Protein AF-0000000086054519 (afdb_homodimer)

Structure (mmCIF, N/CA/C/O backbone):
data_AF-0000000086054519-model_v1
#
loop_
_entity.id
_entity.type
_entity.pdbx_description
1 polymer Cyclin
#
loop_
_atom_site.group_PDB
_atom_site.id
_atom_site.type_symbol
_atom_site.label_atom_id
_atom_site.label_alt_id
_atom_site.label_comp_id
_atom_site.label_asym_id
_atom_site.label_entity_id
_atom_site.label_seq_id
_atom_site.pdbx_PDB_ins_code
_atom_site.Cartn_x
_atom_site.Cartn_y
_atom_site.Cartn_z
_atom_site.occupancy
_atom_site.B_iso_or_equiv
_atom_site.auth_seq_id
_atom_site.auth_comp_id
_atom_site.auth_asym_id
_atom_site.auth_atom_id
_atom_site.pdbx_PDB_model_num
ATOM 1 N N . MET A 1 1 ? 4.359 -5.742 19.188 1 19.27 1 MET A N 1
ATOM 2 C CA . MET A 1 1 ? 5.18 -6.031 18.016 1 19.27 1 MET A CA 1
ATOM 3 C C . MET A 1 1 ? 4.324 -6.125 16.766 1 19.27 1 MET A C 1
ATOM 5 O O . MET A 1 1 ? 3.504 -7.035 16.625 1 19.27 1 MET A O 1
ATOM 9 N N . VAL A 1 2 ? 3.951 -5.016 16.281 1 28.72 2 VAL A N 1
ATOM 10 C CA . VAL A 1 2 ? 2.949 -4.824 15.242 1 28.72 2 VAL A CA 1
ATOM 11 C C . VAL A 1 2 ? 3.396 -5.523 13.961 1 28.72 2 VAL A C 1
ATOM 13 O O . VAL A 1 2 ? 4.367 -5.109 13.328 1 28.72 2 VAL A O 1
ATOM 16 N N . GLN A 1 3 ? 3.42 -6.84 13.75 1 32.69 3 GLN A N 1
ATOM 17 C CA . GLN A 1 3 ? 3.963 -7.602 12.625 1 32.69 3 GLN A CA 1
ATOM 18 C C . GLN A 1 3 ? 3.047 -7.516 11.406 1 32.69 3 GLN A C 1
ATOM 20 O O . GLN A 1 3 ? 1.863 -7.848 11.492 1 32.69 3 GLN A O 1
ATOM 25 N N . THR A 1 4 ? 3.062 -6.453 10.758 1 42.06 4 THR A N 1
ATOM 26 C CA . THR A 1 4 ? 2.33 -6.445 9.492 1 42.06 4 THR A CA 1
ATOM 27 C C . THR A 1 4 ? 2.609 -7.715 8.695 1 42.06 4 THR A C 1
ATOM 29 O O . THR A 1 4 ? 3.617 -8.391 8.922 1 42.06 4 THR A O 1
ATOM 32 N N . LEU A 1 5 ? 1.479 -8.172 8.023 1 40.41 5 LEU A N 1
ATOM 33 C CA . LEU A 1 5 ? 1.659 -9.367 7.207 1 40.41 5 LEU A CA 1
ATOM 34 C C . LEU A 1 5 ? 3.041 -9.383 6.559 1 40.41 5 LEU A C 1
ATOM 36 O O . LEU A 1 5 ? 3.641 -10.445 6.391 1 40.41 5 LEU A O 1
ATOM 40 N N . ALA A 1 6 ? 3.564 -8.18 6.203 1 45.5 6 ALA A N 1
ATOM 41 C CA . ALA A 1 6 ? 4.836 -8.133 5.484 1 45.5 6 ALA A CA 1
ATOM 42 C C . ALA A 1 6 ? 6.012 -8.164 6.453 1 45.5 6 ALA A C 1
ATOM 44 O O . ALA A 1 6 ? 7.133 -8.508 6.066 1 45.5 6 ALA A O 1
ATOM 45 N N . GLU A 1 7 ? 6.043 -7.605 7.672 1 41.56 7 GLU A N 1
ATOM 46 C CA . GLU A 1 7 ? 7.207 -7.379 8.523 1 41.56 7 GLU A CA 1
ATOM 47 C C . GLU A 1 7 ? 7.637 -8.672 9.219 1 41.56 7 GLU A C 1
ATOM 49 O O . GLU A 1 7 ? 8.57 -8.664 10.023 1 41.56 7 GLU A O 1
ATOM 54 N N . VAL A 1 8 ? 6.91 -9.625 9.195 1 39.62 8 VAL A N 1
ATOM 55 C CA . VAL A 1 8 ? 7.508 -10.695 9.992 1 39.62 8 VAL A CA 1
ATOM 56 C C . VAL A 1 8 ? 8.781 -11.188 9.32 1 39.62 8 VAL A C 1
ATOM 58 O O . VAL A 1 8 ? 8.75 -12.164 8.555 1 39.62 8 VAL A O 1
ATOM 61 N N . GLU A 1 9 ? 9.586 -10.328 8.828 1 41.78 9 GLU A N 1
ATOM 62 C CA . GLU A 1 9 ? 10.734 -10.844 8.094 1 41.78 9 GLU A CA 1
ATOM 63 C C . GLU A 1 9 ? 11.773 -11.438 9.039 1 41.78 9 GLU A C 1
ATOM 65 O O . GLU A 1 9 ? 12.75 -10.766 9.398 1 41.78 9 GLU A O 1
ATOM 70 N N . GLN A 1 10 ? 11.633 -12.055 10.062 1 40.38 10 GLN A N 1
ATOM 71 C CA . GLN A 1 10 ? 12.906 -12.703 10.352 1 40.38 10 GLN A CA 1
ATOM 72 C C . GLN A 1 10 ? 13.281 -13.703 9.266 1 40.38 10 GLN A C 1
ATOM 74 O O . GLN A 1 10 ? 12.422 -14.438 8.773 1 40.38 10 GLN A O 1
ATOM 79 N N . LYS A 1 11 ? 14.391 -13.641 8.461 1 50.47 11 LYS A N 1
ATOM 80 C CA . LYS A 1 11 ? 14.938 -14.438 7.363 1 50.47 11 LYS A CA 1
ATOM 81 C C . LYS A 1 11 ? 14.617 -15.914 7.547 1 50.47 11 LYS A C 1
ATOM 83 O O . LYS A 1 11 ? 14.406 -16.641 6.566 1 50.47 11 LYS A O 1
ATOM 88 N N . LYS A 1 12 ? 14.586 -16.375 8.719 1 58.62 12 LYS A N 1
ATOM 89 C CA . LYS A 1 12 ? 14.5 -17.828 8.883 1 58.62 12 LYS A CA 1
ATOM 90 C C . LYS A 1 12 ? 13.047 -18.297 8.875 1 58.62 12 LYS A C 1
ATOM 92 O O . LYS A 1 12 ? 12.766 -19.453 8.555 1 58.62 12 LYS A O 1
ATOM 97 N N . ASN A 1 13 ? 12.109 -17.328 8.875 1 80.88 13 ASN A N 1
ATOM 98 C CA . ASN A 1 13 ? 10.727 -17.781 8.977 1 80.88 13 ASN A CA 1
ATOM 99 C C . ASN A 1 13 ? 9.914 -17.375 7.758 1 80.88 13 ASN A C 1
ATOM 101 O O . ASN A 1 13 ? 10.133 -16.297 7.188 1 80.88 13 ASN A O 1
ATOM 105 N N . ILE A 1 14 ? 9.211 -18.328 7.094 1 86.88 14 ILE A N 1
ATOM 106 C CA . ILE A 1 14 ? 8.328 -18.109 5.953 1 86.88 14 ILE A CA 1
ATOM 107 C C . ILE A 1 14 ? 7.23 -17.125 6.332 1 86.88 14 ILE A C 1
ATOM 109 O O . ILE A 1 14 ? 6.512 -17.328 7.312 1 86.88 14 ILE A O 1
ATOM 113 N N . PRO A 1 15 ? 7.18 -16.125 5.562 1 89.12 15 PRO A N 1
ATOM 114 C CA . PRO A 1 15 ? 6.156 -15.125 5.863 1 89.12 15 PRO A CA 1
ATOM 115 C C . PRO A 1 15 ? 4.738 -15.672 5.742 1 89.12 15 PRO A C 1
ATOM 117 O O . PRO A 1 15 ? 4.477 -16.531 4.895 1 89.12 15 PRO A O 1
ATOM 120 N N . LEU A 1 16 ? 3.91 -15.109 6.484 1 88.25 16 LEU A N 1
ATOM 121 C CA . LEU A 1 16 ? 2.514 -15.531 6.551 1 88.25 16 LEU A CA 1
ATOM 122 C C . LEU A 1 16 ? 1.853 -15.438 5.184 1 88.25 16 LEU A C 1
ATOM 124 O O . LEU A 1 16 ? 1.023 -16.281 4.832 1 88.25 16 LEU A O 1
ATOM 128 N N . VAL A 1 17 ? 2.15 -14.422 4.43 1 92.56 17 VAL A N 1
ATOM 129 C CA . VAL A 1 17 ? 1.516 -14.203 3.135 1 92.56 17 VAL A CA 1
ATOM 130 C C . VAL A 1 17 ? 1.786 -15.391 2.217 1 92.56 17 VAL A C 1
ATOM 132 O O . VAL A 1 17 ? 0.926 -15.773 1.421 1 92.56 17 VAL A O 1
ATOM 135 N N . ILE A 1 18 ? 2.939 -15.93 2.26 1 93.62 18 ILE A N 1
ATOM 136 C CA . ILE A 1 18 ? 3.301 -17.062 1.426 1 93.62 18 ILE A CA 1
ATOM 137 C C . ILE A 1 18 ? 2.436 -18.266 1.791 1 93.62 18 ILE A C 1
ATOM 139 O O . ILE A 1 18 ? 1.933 -18.969 0.91 1 93.62 18 ILE A O 1
ATOM 143 N N . ASN A 1 19 ? 2.26 -18.453 3.051 1 90.81 19 ASN A N 1
ATOM 144 C CA . ASN A 1 19 ? 1.412 -19.547 3.525 1 90.81 19 ASN A CA 1
ATOM 145 C C . ASN A 1 19 ? -0.031 -19.375 3.059 1 90.81 19 ASN A C 1
ATOM 147 O O . ASN A 1 19 ? -0.654 -20.328 2.598 1 90.81 19 ASN A O 1
ATOM 151 N N . ILE A 1 20 ? -0.526 -18.25 3.188 1 93.5 20 ILE A N 1
ATOM 152 C CA . ILE A 1 20 ? -1.915 -17.969 2.836 1 93.5 20 ILE A CA 1
ATOM 153 C C . ILE A 1 20 ? -2.105 -18.125 1.329 1 93.5 20 ILE A C 1
ATOM 155 O O . ILE A 1 20 ? -3.041 -18.797 0.88 1 93.5 20 ILE A O 1
ATOM 159 N N . LEU A 1 21 ? -1.205 -17.5 0.587 1 95.38 21 LEU A N 1
ATOM 160 C CA . LEU A 1 21 ? -1.302 -17.547 -0.868 1 95.38 21 LEU A CA 1
ATOM 161 C C . LEU A 1 21 ? -1.199 -18.984 -1.374 1 95.38 21 LEU A C 1
ATOM 163 O O . LEU A 1 21 ? -1.926 -19.375 -2.289 1 95.38 21 LEU A O 1
ATOM 167 N N . SER A 1 22 ? -0.241 -19.719 -0.831 1 94.75 22 SER A N 1
ATOM 168 C CA . SER A 1 22 ? -0.065 -21.109 -1.269 1 94.75 22 SER A CA 1
ATOM 169 C C . SER A 1 22 ? -1.332 -2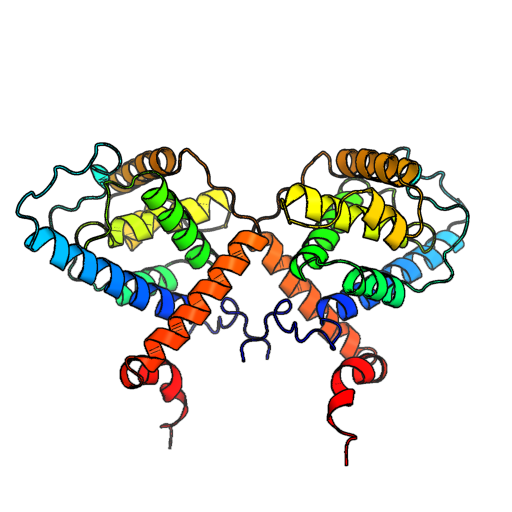1.922 -1.045 1 94.75 22 SER A C 1
ATOM 171 O O . SER A 1 22 ? -1.75 -22.688 -1.921 1 94.75 22 SER A O 1
ATOM 173 N N . ALA A 1 23 ? -1.927 -21.781 0.08 1 92.88 23 ALA A N 1
ATOM 174 C CA . ALA A 1 23 ? -3.143 -22.516 0.411 1 92.88 23 ALA A CA 1
ATOM 175 C C . ALA A 1 23 ? -4.301 -22.094 -0.489 1 92.88 23 ALA A C 1
ATOM 177 O O . ALA A 1 23 ? -5.051 -22.938 -0.986 1 92.88 23 ALA A O 1
ATOM 178 N N . LEU A 1 24 ? -4.469 -20.844 -0.651 1 94.44 24 LEU A N 1
ATOM 179 C CA . LEU A 1 24 ? -5.559 -20.297 -1.451 1 94.44 24 LEU A CA 1
ATOM 180 C C . LEU A 1 24 ? -5.445 -20.75 -2.904 1 94.44 24 LEU A C 1
ATOM 182 O O . LEU A 1 24 ? -6.434 -21.172 -3.508 1 94.44 24 LEU A O 1
ATOM 186 N N . LEU A 1 25 ? -4.258 -20.625 -3.443 1 95.81 25 LEU A N 1
ATOM 187 C CA . LEU A 1 25 ? -4.043 -20.984 -4.84 1 95.81 25 LEU A CA 1
ATOM 188 C C . LEU A 1 25 ? -4.188 -22.484 -5.043 1 95.81 25 LEU A C 1
ATOM 190 O O . LEU A 1 25 ? -4.703 -22.938 -6.074 1 95.81 25 LEU A O 1
ATOM 194 N N . LYS A 1 26 ? -3.695 -23.266 -4.078 1 94 26 LYS A N 1
ATOM 195 C CA . LYS A 1 26 ? -3.883 -24.719 -4.152 1 94 26 LYS A CA 1
ATOM 196 C C . LYS A 1 26 ? -5.363 -25.078 -4.191 1 94 26 LYS A C 1
ATOM 198 O O . LYS A 1 26 ? -5.781 -25.906 -5.004 1 94 26 LYS A O 1
ATOM 203 N N . ARG A 1 27 ? -6.117 -24.469 -3.381 1 91.94 27 ARG A N 1
ATOM 204 C CA . ARG A 1 27 ? -7.555 -24.719 -3.334 1 91.94 27 ARG A CA 1
ATOM 205 C C . ARG A 1 27 ? -8.219 -24.344 -4.656 1 91.94 27 ARG A C 1
ATOM 207 O O . ARG A 1 27 ? -9.023 -25.109 -5.191 1 91.94 27 ARG A O 1
ATOM 214 N N . THR A 1 28 ? -7.914 -23.172 -5.133 1 92.81 28 THR A N 1
ATOM 215 C CA . THR A 1 28 ? -8.492 -22.688 -6.375 1 92.81 28 THR A CA 1
ATOM 216 C C . THR A 1 28 ? -8.125 -23.594 -7.543 1 92.81 28 THR A C 1
ATOM 218 O O . THR A 1 28 ? -8.969 -23.922 -8.383 1 92.81 28 THR A O 1
ATOM 221 N N . THR A 1 29 ? -6.887 -23.984 -7.637 1 93.5 29 THR A N 1
ATOM 222 C CA . THR A 1 29 ? -6.41 -24.844 -8.711 1 93.5 29 THR A CA 1
ATOM 223 C C . THR A 1 29 ? -7.094 -26.219 -8.641 1 93.5 29 THR A C 1
ATOM 225 O O . THR A 1 29 ? -7.477 -26.766 -9.664 1 93.5 29 THR A O 1
ATOM 228 N N . ASN A 1 30 ? -7.238 -26.734 -7.438 1 92 30 ASN A N 1
ATOM 229 C CA . ASN A 1 30 ? -7.922 -28.016 -7.242 1 92 30 ASN A CA 1
ATOM 230 C C . ASN A 1 30 ? -9.375 -27.938 -7.699 1 92 30 ASN A C 1
ATOM 232 O O . ASN A 1 30 ? -9.867 -28.859 -8.359 1 92 30 ASN A O 1
ATOM 236 N N . GLN A 1 31 ? -9.984 -26.906 -7.352 1 90.56 31 GLN A N 1
ATOM 237 C CA . GLN A 1 31 ? -11.383 -26.719 -7.723 1 90.56 31 GLN A CA 1
ATOM 238 C C . GLN A 1 31 ? -11.539 -26.609 -9.234 1 90.56 31 GLN A C 1
ATOM 240 O O . GLN A 1 31 ? -12.484 -27.156 -9.812 1 90.56 31 GLN A O 1
ATOM 245 N N . ASN A 1 32 ? -10.641 -25.938 -9.836 1 90.38 32 ASN A N 1
ATOM 246 C CA . ASN A 1 32 ? -10.703 -25.75 -11.281 1 90.38 32 ASN A CA 1
ATOM 247 C C . ASN A 1 32 ? -10.391 -27.031 -12.031 1 90.38 32 ASN A C 1
ATOM 249 O O . ASN A 1 32 ? -10.938 -27.281 -13.109 1 90.38 32 ASN A O 1
ATOM 253 N N . ASP A 1 33 ? -9.516 -27.812 -11.555 1 84.69 33 ASP A N 1
ATOM 254 C CA . ASP A 1 33 ? -9.164 -29.094 -12.18 1 84.69 33 ASP A CA 1
ATOM 255 C C . ASP A 1 33 ? -10.328 -30.078 -12.109 1 84.69 33 ASP A C 1
ATOM 257 O O . ASP A 1 33 ? -10.562 -30.828 -13.055 1 84.69 33 ASP A O 1
ATOM 261 N N . GLU A 1 34 ? -10.969 -30.062 -11.086 1 81.38 34 GLU A N 1
ATOM 262 C CA . GLU A 1 34 ? -12.125 -30.938 -10.922 1 81.38 34 GLU A CA 1
ATOM 263 C C . GLU A 1 34 ? -13.242 -30.547 -11.891 1 81.38 34 GLU A C 1
ATOM 265 O O . GLU A 1 34 ? -13.922 -31.422 -12.445 1 81.38 34 GLU A O 1
ATOM 270 N N . HIS A 1 35 ? -13.391 -29.328 -12.125 1 74.25 35 HIS A N 1
ATOM 271 C CA . HIS A 1 35 ? -14.422 -28.844 -13.031 1 74.25 35 HIS A CA 1
ATOM 272 C C . HIS A 1 35 ? -14.086 -29.172 -14.477 1 74.25 35 HIS A C 1
ATOM 274 O O . HIS A 1 35 ? -14.977 -29.422 -15.289 1 74.25 35 HIS A O 1
ATOM 280 N N . THR A 1 36 ? -12.852 -29 -14.844 1 66.88 36 THR A N 1
ATOM 281 C CA . THR A 1 36 ? -12.414 -29.281 -16.203 1 66.88 36 THR A CA 1
ATOM 282 C C . THR A 1 36 ? -12.57 -30.766 -16.531 1 66.88 36 THR A C 1
ATOM 284 O O . THR A 1 36 ? -12.961 -31.125 -17.641 1 66.88 36 THR A O 1
ATOM 287 N N . VAL A 1 37 ? -12.148 -31.578 -15.609 1 62.12 37 VAL A N 1
ATOM 288 C CA . VAL A 1 37 ? -12.312 -33 -15.836 1 62.12 37 VAL A CA 1
ATOM 289 C C . VAL A 1 37 ? -13.789 -33.312 -16.094 1 62.12 37 VAL A C 1
ATOM 291 O O . VAL A 1 37 ? -14.117 -34.188 -16.922 1 62.12 37 VAL A O 1
ATOM 294 N N . SER A 1 38 ? -14.492 -32.625 -15.375 1 58.25 38 SER A N 1
ATOM 295 C CA . SER A 1 38 ? -15.922 -32.875 -15.523 1 58.25 38 SER A CA 1
ATOM 296 C C . SER A 1 38 ? -16.453 -32.312 -16.844 1 58.25 38 SER A C 1
ATOM 298 O O . SER A 1 38 ? -17.422 -32.844 -17.391 1 58.25 38 SER A O 1
ATOM 300 N N . GLN A 1 39 ? -15.781 -31.219 -17.141 1 58.62 39 GLN A N 1
ATOM 301 C CA . GLN A 1 39 ? -16.234 -30.641 -18.406 1 58.62 39 GLN A CA 1
ATOM 302 C C . GLN A 1 39 ? -15.359 -31.109 -19.578 1 58.62 39 GLN A C 1
ATOM 304 O O . GLN A 1 39 ? -14.141 -31.172 -19.438 1 58.62 39 GLN A O 1
ATOM 309 N N . GLN A 1 40 ? -15.594 -32.281 -20.203 1 48.94 40 GLN A N 1
ATOM 310 C CA . GLN A 1 40 ? -14.93 -32.938 -21.312 1 48.94 40 GLN A CA 1
ATOM 311 C C . GLN A 1 40 ? -14.062 -31.984 -22.109 1 48.94 40 GLN A C 1
ATOM 313 O O . GLN A 1 40 ? -13.32 -32.406 -23 1 48.94 40 GLN A O 1
ATOM 318 N N . TYR A 1 41 ? -14.25 -30.719 -22.281 1 46.03 41 TYR A N 1
ATOM 319 C CA . TYR A 1 41 ? -13.719 -29.953 -23.391 1 46.03 41 TYR A CA 1
ATOM 320 C C . TYR A 1 41 ? -12.453 -29.203 -22.984 1 46.03 41 TYR A C 1
ATOM 322 O O . TYR A 1 41 ? -12.492 -28.312 -22.125 1 46.03 41 TYR A O 1
ATOM 330 N N . ARG A 1 42 ? -11.297 -29.969 -22.906 1 49.81 42 ARG A N 1
ATOM 331 C CA . ARG A 1 42 ? -10.008 -29.297 -22.859 1 49.81 42 ARG A CA 1
ATOM 332 C C . ARG A 1 42 ? -10.016 -28.031 -23.719 1 49.81 42 ARG A C 1
ATOM 334 O O . ARG A 1 42 ? -9.992 -28.125 -24.953 1 49.81 42 ARG A O 1
ATOM 341 N N . ARG A 1 43 ? -10.641 -27 -23.344 1 49.41 43 ARG A N 1
ATOM 342 C CA . ARG A 1 43 ? -10.727 -25.781 -24.156 1 49.41 43 ARG A CA 1
ATOM 343 C C . ARG A 1 43 ? -9.336 -25.25 -24.469 1 49.41 43 ARG A C 1
ATOM 345 O O . ARG A 1 43 ? -8.414 -25.359 -23.672 1 49.41 43 ARG A O 1
ATOM 352 N N . HIS A 1 44 ? -8.977 -25.312 -25.688 1 53.5 44 HIS A N 1
ATOM 353 C CA . HIS A 1 44 ? -7.805 -24.609 -26.203 1 53.5 44 HIS A CA 1
ATOM 354 C C . HIS A 1 44 ? -7.594 -23.281 -25.484 1 53.5 44 HIS A C 1
ATOM 356 O O . HIS A 1 44 ? -8.539 -22.516 -25.312 1 53.5 44 HIS A O 1
ATOM 362 N N . PRO A 1 45 ? -6.43 -23.234 -24.688 1 56.62 45 PRO A N 1
ATOM 363 C CA . PRO A 1 45 ? -6.215 -21.969 -23.984 1 56.62 45 PRO A CA 1
ATOM 364 C C . PRO A 1 45 ? -6.43 -20.75 -24.875 1 56.62 45 PRO A C 1
ATOM 366 O O . PRO A 1 45 ? -6.125 -20.797 -26.062 1 56.62 45 PRO A O 1
ATOM 369 N N . PRO A 1 46 ? -7.191 -19.812 -24.406 1 60.44 46 PRO A N 1
ATOM 370 C CA . PRO A 1 46 ? -7.293 -18.562 -25.156 1 60.44 46 PRO A CA 1
ATOM 371 C C . PRO A 1 46 ? -5.93 -17.969 -25.516 1 60.44 46 PRO A C 1
ATOM 373 O O . PRO A 1 46 ? -4.938 -18.266 -24.844 1 60.44 46 PRO A O 1
ATOM 376 N N . SER A 1 47 ? -5.773 -17.391 -26.625 1 62.72 47 SER A N 1
ATOM 377 C CA . SER A 1 47 ? -4.566 -16.797 -27.188 1 62.72 47 SER A CA 1
ATOM 378 C C . SER A 1 47 ? -3.771 -16.031 -26.125 1 62.72 47 SER A C 1
ATOM 380 O O . SER A 1 47 ? -2.541 -16.109 -26.094 1 62.72 47 SER A O 1
ATOM 382 N N . ALA A 1 48 ? -4.453 -15.5 -25.094 1 64.38 48 ALA A N 1
ATOM 383 C CA . ALA A 1 48 ? -3.779 -14.625 -24.141 1 64.38 48 ALA A CA 1
ATOM 384 C C . ALA A 1 48 ? -2.982 -15.445 -23.125 1 64.38 48 ALA A C 1
ATOM 386 O O . ALA A 1 48 ? -2.082 -14.914 -22.469 1 64.38 48 ALA A O 1
ATOM 387 N N . ALA A 1 49 ? -3.172 -16.703 -23.141 1 69.06 49 ALA A N 1
ATOM 388 C CA . ALA A 1 49 ? -2.486 -17.469 -22.109 1 69.06 49 ALA A CA 1
ATOM 389 C C . ALA A 1 49 ? -1.823 -18.719 -22.688 1 69.06 49 ALA A C 1
ATOM 391 O O . ALA A 1 49 ? -1.551 -19.672 -21.969 1 69.06 49 ALA A O 1
ATOM 392 N N . LYS A 1 50 ? -1.585 -18.641 -23.922 1 73.81 50 LYS A N 1
ATOM 393 C CA . LYS A 1 50 ? -0.996 -19.812 -24.562 1 73.81 50 LYS A CA 1
ATOM 394 C C . LYS A 1 50 ? 0.375 -20.125 -23.969 1 73.81 50 LYS A C 1
ATOM 396 O O . LYS A 1 50 ? 0.703 -21.297 -23.734 1 73.81 50 LYS A O 1
ATOM 401 N N . ALA A 1 51 ? 1.017 -19.031 -23.609 1 81 51 ALA A N 1
ATOM 402 C CA . ALA A 1 51 ? 2.383 -19.219 -23.125 1 81 51 ALA A CA 1
ATOM 403 C C . ALA A 1 51 ? 2.389 -19.781 -21.719 1 81 51 ALA A C 1
ATOM 405 O O . ALA A 1 51 ? 3.398 -20.328 -21.266 1 81 51 ALA A O 1
ATOM 406 N N . PHE A 1 52 ? 1.29 -19.719 -21.016 1 88.75 52 PHE A N 1
ATOM 407 C CA . PHE A 1 52 ? 1.29 -20.094 -19.609 1 88.75 52 PHE A CA 1
ATOM 408 C C . PHE A 1 52 ? 0.993 -21.578 -19.438 1 88.75 52 PHE A C 1
ATOM 410 O O . PHE A 1 52 ? 1.26 -22.156 -18.375 1 88.75 52 PHE A O 1
ATOM 417 N N . SER A 1 53 ? 0.485 -22.141 -20.516 1 82.44 53 SER A N 1
ATOM 418 C CA . SER A 1 53 ? 0.154 -23.547 -20.391 1 82.44 53 SER A CA 1
ATOM 419 C C . SER A 1 53 ? 1.39 -24.422 -20.578 1 82.44 53 SER A C 1
ATOM 421 O O . SER A 1 53 ? 1.992 -24.438 -21.656 1 82.44 53 SER A O 1
ATOM 423 N N . GLY A 1 54 ? 1.827 -25 -19.469 1 76.19 54 GLY A N 1
ATOM 424 C CA . GLY A 1 54 ? 2.928 -25.953 -19.562 1 76.19 54 GLY A CA 1
ATOM 425 C C . GLY A 1 54 ? 2.51 -27.297 -20.125 1 76.19 54 GLY A C 1
ATOM 426 O O . GLY A 1 54 ? 1.321 -27.625 -20.156 1 76.19 54 GLY A O 1
ATOM 427 N N . LEU A 1 55 ? 3.52 -27.969 -20.656 1 71.25 55 LEU A N 1
ATOM 428 C CA . LEU A 1 55 ? 3.283 -29.297 -21.234 1 71.25 55 LEU A CA 1
ATOM 429 C C . LEU A 1 55 ? 3.146 -30.344 -20.141 1 71.25 55 LEU A C 1
ATOM 431 O O . LEU A 1 55 ? 2.422 -31.328 -20.312 1 71.25 55 LEU A O 1
ATOM 435 N N . VAL A 1 56 ? 3.85 -30.078 -19.016 1 79.69 56 VAL A N 1
ATOM 436 C CA . VAL A 1 56 ? 3.846 -31.016 -17.906 1 79.69 56 VAL A CA 1
ATOM 437 C C . VAL A 1 56 ? 3.592 -30.281 -16.594 1 79.69 56 VAL A C 1
ATOM 439 O O . VAL A 1 56 ? 3.973 -29.109 -16.453 1 79.69 56 VAL A O 1
ATOM 442 N N . ILE A 1 57 ? 2.91 -30.938 -15.727 1 82.25 57 ILE A N 1
ATOM 443 C CA . ILE A 1 57 ? 2.721 -30.422 -14.383 1 82.25 57 ILE A CA 1
ATOM 444 C C . ILE A 1 57 ? 4.039 -30.484 -13.617 1 82.25 57 ILE A C 1
ATOM 446 O O . ILE A 1 57 ? 4.648 -31.547 -13.5 1 82.25 57 ILE A O 1
ATOM 450 N N . PRO A 1 58 ? 4.41 -29.344 -13.07 1 87.88 58 PRO A N 1
ATOM 451 C CA . PRO A 1 58 ? 5.633 -29.391 -12.266 1 87.88 58 PRO A CA 1
ATOM 452 C C . PRO A 1 58 ? 5.508 -30.297 -11.047 1 87.88 58 PRO A C 1
ATOM 454 O O . PRO A 1 58 ? 4.43 -30.391 -10.453 1 87.88 58 PRO A O 1
ATOM 457 N N . THR A 1 59 ? 6.586 -30.875 -10.672 1 88.81 59 THR A N 1
ATOM 458 C CA . THR A 1 59 ? 6.609 -31.781 -9.523 1 88.81 59 THR A CA 1
ATOM 459 C C . THR A 1 59 ? 6.613 -30.984 -8.219 1 88.81 59 THR A C 1
ATOM 461 O O . THR A 1 59 ? 6.184 -31.469 -7.18 1 88.81 59 THR A O 1
ATOM 464 N N . ILE A 1 60 ? 7.031 -29.797 -8.32 1 93.88 60 ILE A N 1
ATOM 465 C CA . ILE A 1 60 ? 7.105 -28.953 -7.129 1 93.88 60 ILE A CA 1
ATOM 466 C C . ILE A 1 60 ? 5.719 -28.422 -6.789 1 93.88 60 ILE A C 1
ATOM 468 O O . ILE A 1 60 ? 4.977 -27.984 -7.676 1 93.88 60 ILE A O 1
ATOM 472 N N . SER A 1 61 ? 5.336 -28.453 -5.52 1 94.38 61 SER A N 1
ATOM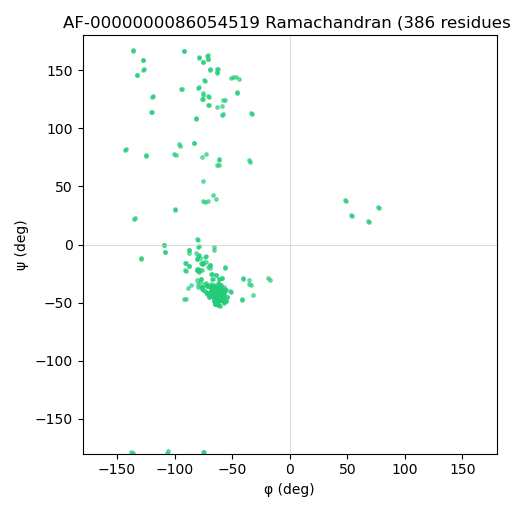 473 C CA . SER A 1 61 ? 4.047 -27.922 -5.09 1 94.38 61 SER A CA 1
ATOM 474 C C . SER A 1 61 ? 4.02 -26.406 -5.141 1 94.38 61 SER A C 1
ATOM 476 O O . SER A 1 61 ? 5.07 -25.766 -5.184 1 94.38 61 SER A O 1
ATOM 478 N N . ILE A 1 62 ? 2.859 -25.875 -5.121 1 96.38 62 ILE A N 1
ATOM 479 C CA . ILE A 1 62 ? 2.684 -24.438 -5.137 1 96.38 62 ILE A CA 1
ATOM 480 C C . ILE A 1 62 ? 3.363 -23.812 -3.918 1 96.38 62 ILE A C 1
ATOM 482 O O . ILE A 1 62 ? 4.066 -22.812 -4.035 1 96.38 62 ILE A O 1
ATOM 486 N N . ARG A 1 63 ? 3.217 -24.406 -2.785 1 94.12 63 ARG A N 1
ATOM 487 C CA . ARG A 1 63 ? 3.818 -23.938 -1.546 1 94.12 63 ARG A CA 1
ATOM 488 C C . ARG A 1 63 ? 5.34 -23.906 -1.649 1 94.12 63 ARG A C 1
ATOM 490 O O . ARG A 1 63 ? 5.969 -22.875 -1.38 1 94.12 63 ARG A O 1
ATOM 497 N N . ARG A 1 64 ? 5.855 -24.969 -2.029 1 95.25 64 ARG A N 1
ATOM 498 C CA . ARG A 1 64 ? 7.309 -25.078 -2.129 1 95.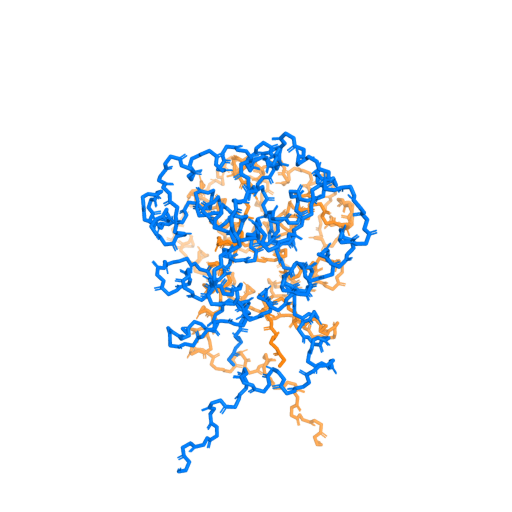25 64 ARG A CA 1
ATOM 499 C C . ARG A 1 64 ? 7.859 -24.125 -3.182 1 95.25 64 ARG A C 1
ATOM 501 O O . ARG A 1 64 ? 8.961 -23.594 -3.035 1 95.25 64 ARG A O 1
ATOM 508 N N . TYR A 1 65 ? 7.098 -23.984 -4.211 1 96.44 65 TYR A N 1
ATOM 509 C CA . TYR A 1 65 ? 7.5 -23.078 -5.277 1 96.44 65 TYR A CA 1
ATOM 510 C C . TYR A 1 65 ? 7.586 -21.641 -4.77 1 96.44 65 TYR A C 1
ATOM 512 O O . TYR A 1 65 ? 8.57 -20.953 -5.027 1 96.44 65 TYR A O 1
ATOM 520 N N . LEU A 1 66 ? 6.633 -21.203 -4.043 1 96.88 66 LEU A N 1
ATOM 521 C CA . LEU A 1 66 ? 6.617 -19.859 -3.486 1 96.88 66 LEU A CA 1
ATOM 522 C C . LEU A 1 66 ? 7.73 -19.672 -2.457 1 96.88 66 LEU A C 1
ATOM 524 O O . LEU A 1 66 ? 8.383 -18.641 -2.416 1 96.88 66 LEU A O 1
ATOM 528 N N . GLU A 1 67 ? 7.922 -20.688 -1.663 1 94.44 67 GLU A N 1
ATOM 529 C CA . GLU A 1 67 ? 9.023 -20.656 -0.702 1 94.44 67 GLU A CA 1
ATOM 530 C C . GLU A 1 67 ? 10.367 -20.562 -1.408 1 94.44 67 GLU A C 1
ATOM 532 O O . GLU A 1 67 ? 11.25 -19.812 -0.973 1 94.44 67 GLU A O 1
ATOM 537 N N . HIS A 1 68 ? 10.438 -21.359 -2.441 1 95.44 68 HIS A N 1
ATOM 538 C CA . HIS A 1 68 ? 11.656 -21.359 -3.246 1 95.44 68 HIS A CA 1
ATOM 539 C C . HIS A 1 68 ? 11.938 -19.969 -3.807 1 95.44 68 HIS A C 1
ATOM 541 O O . HIS A 1 68 ? 13.07 -19.484 -3.746 1 95.44 68 HIS A O 1
ATOM 547 N N . ILE A 1 69 ? 10.961 -19.312 -4.324 1 95.12 69 ILE A N 1
ATOM 548 C CA . ILE A 1 69 ? 11.117 -17.969 -4.855 1 95.12 69 ILE A CA 1
ATOM 549 C C . ILE A 1 69 ? 11.516 -17.016 -3.729 1 95.12 69 ILE A C 1
ATOM 551 O O . ILE A 1 69 ? 12.453 -16.219 -3.875 1 95.12 69 ILE A O 1
ATOM 555 N N . TYR A 1 70 ? 10.891 -17.094 -2.627 1 93.88 70 TYR A N 1
ATOM 556 C CA . TYR A 1 70 ? 11.133 -16.203 -1.492 1 93.88 70 TYR A CA 1
ATOM 557 C C . TYR A 1 70 ? 12.57 -16.328 -1.006 1 93.88 70 TYR A C 1
ATOM 559 O O . TYR A 1 70 ? 13.227 -15.312 -0.72 1 93.88 70 TYR A O 1
ATOM 567 N N . PHE A 1 71 ? 13.094 -17.516 -0.98 1 93.25 71 PHE A N 1
ATOM 568 C CA . PHE A 1 71 ? 14.422 -17.766 -0.425 1 93.25 71 PHE A CA 1
ATOM 569 C C . PHE A 1 71 ? 15.508 -17.375 -1.428 1 93.25 71 PHE A C 1
ATOM 571 O O . PHE A 1 71 ? 16.625 -17.062 -1.041 1 93.25 71 PHE A O 1
ATOM 578 N N . ASN A 1 72 ? 15.156 -17.359 -2.625 1 93.69 72 ASN A N 1
ATOM 579 C CA . ASN A 1 72 ? 16.188 -17.188 -3.633 1 93.69 72 ASN A CA 1
ATOM 580 C C . ASN A 1 72 ? 16.094 -15.812 -4.301 1 93.69 72 ASN A C 1
ATOM 582 O O . ASN A 1 72 ? 16.875 -15.508 -5.203 1 93.69 72 ASN A O 1
ATOM 586 N N . THR A 1 73 ? 15.141 -15.109 -3.855 1 91.19 73 THR A N 1
ATOM 587 C CA . THR A 1 73 ? 15.031 -13.734 -4.336 1 91.19 73 THR A CA 1
ATOM 588 C C . THR A 1 73 ? 14.945 -12.758 -3.168 1 91.19 73 THR A C 1
ATOM 590 O O . THR A 1 73 ? 14.719 -13.164 -2.025 1 91.19 73 THR A O 1
ATOM 593 N N . ASP A 1 74 ? 15.25 -11.516 -3.348 1 86.56 74 ASP A N 1
ATOM 594 C CA . ASP A 1 74 ? 15.227 -10.492 -2.309 1 86.56 74 ASP A CA 1
ATOM 595 C C . ASP A 1 74 ? 13.953 -9.656 -2.395 1 86.56 74 ASP A C 1
ATOM 597 O O . ASP A 1 74 ? 13.953 -8.469 -2.043 1 86.56 74 ASP A O 1
ATOM 601 N N . CYS A 1 75 ? 12.906 -10.359 -2.883 1 87.81 75 CYS A N 1
ATOM 602 C CA . CYS A 1 75 ? 11.648 -9.633 -3.027 1 87.81 75 CYS A CA 1
ATOM 603 C C . CYS A 1 75 ? 11 -9.398 -1.67 1 87.81 75 CYS A C 1
ATOM 605 O O . CYS A 1 75 ? 11.047 -10.266 -0.796 1 87.81 75 CYS A O 1
ATOM 607 N N . SER A 1 76 ? 10.422 -8.25 -1.483 1 87.5 76 SER A N 1
ATOM 608 C CA . SER A 1 76 ? 9.664 -7.949 -0.272 1 87.5 76 SER A CA 1
ATOM 609 C C . SER A 1 76 ? 8.352 -8.727 -0.233 1 87.5 76 SER A C 1
ATOM 611 O O . SER A 1 76 ? 7.883 -9.211 -1.265 1 87.5 76 SER A O 1
ATOM 613 N N . THR A 1 77 ? 7.816 -8.867 0.898 1 90.25 77 THR A N 1
ATOM 614 C CA . THR A 1 77 ? 6.547 -9.57 1.054 1 90.25 77 THR A CA 1
ATOM 615 C C . THR A 1 77 ? 5.438 -8.867 0.276 1 90.25 77 THR A C 1
ATOM 617 O O . THR A 1 77 ? 4.5 -9.516 -0.195 1 90.25 77 THR A O 1
ATOM 620 N N . CYS A 1 78 ? 5.578 -7.508 0.14 1 92.62 78 CYS A N 1
ATOM 621 C CA . CYS A 1 78 ? 4.59 -6.734 -0.602 1 92.62 78 CYS A CA 1
ATOM 622 C C . CYS A 1 78 ? 4.473 -7.23 -2.039 1 92.62 78 CYS A C 1
ATOM 624 O O . CYS A 1 78 ? 3.387 -7.223 -2.617 1 92.62 78 CYS A O 1
ATOM 626 N N . CYS A 1 79 ? 5.527 -7.754 -2.543 1 94.06 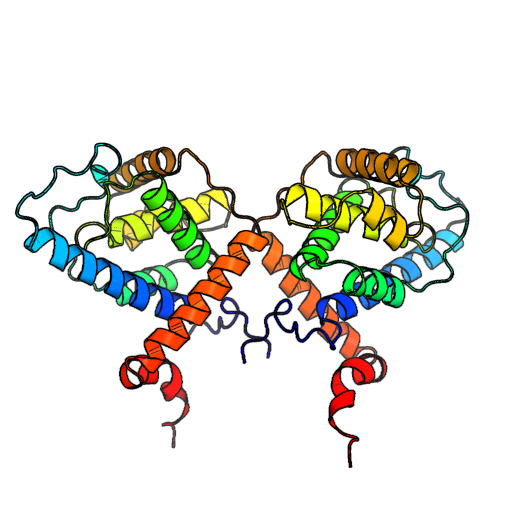79 CYS A N 1
ATOM 627 C CA . CYS A 1 79 ? 5.555 -8.195 -3.932 1 94.06 79 CYS A CA 1
ATOM 628 C C . CYS A 1 79 ? 4.629 -9.391 -4.145 1 94.06 79 CYS A C 1
ATOM 630 O O . CYS A 1 79 ? 4.035 -9.539 -5.211 1 94.06 79 CYS A O 1
ATOM 632 N N . TYR A 1 80 ? 4.465 -10.148 -3.133 1 95.25 80 TYR A N 1
ATOM 633 C CA . TYR A 1 80 ? 3.629 -11.336 -3.254 1 95.25 80 TYR A CA 1
ATOM 634 C C . TYR A 1 80 ? 2.15 -10.969 -3.242 1 95.25 80 TYR A C 1
ATOM 636 O O . TYR A 1 80 ? 1.346 -11.578 -3.949 1 95.25 80 TYR A O 1
ATOM 644 N N . VAL A 1 81 ? 1.831 -9.992 -2.467 1 96.75 81 VAL A N 1
ATOM 645 C CA . VAL A 1 81 ? 0.454 -9.508 -2.461 1 96.75 81 VAL A CA 1
ATOM 646 C C . VAL A 1 81 ? 0.136 -8.836 -3.797 1 96.75 81 VAL A C 1
ATOM 648 O O . VAL A 1 81 ? -0.921 -9.078 -4.383 1 96.75 81 VAL A O 1
ATOM 651 N N . ILE A 1 82 ? 1.053 -8.047 -4.223 1 97.62 82 ILE A N 1
ATOM 652 C CA . ILE A 1 82 ? 0.866 -7.352 -5.488 1 97.62 82 ILE A CA 1
ATOM 653 C C . ILE A 1 82 ? 0.769 -8.359 -6.625 1 97.62 82 ILE A C 1
ATOM 655 O O . ILE A 1 82 ? -0.067 -8.219 -7.52 1 97.62 82 ILE A O 1
ATOM 659 N N . ALA A 1 83 ? 1.613 -9.344 -6.578 1 97.62 83 ALA A N 1
ATOM 660 C CA . ALA A 1 83 ? 1.555 -10.406 -7.574 1 97.62 83 ALA A CA 1
ATOM 661 C C . ALA A 1 83 ? 0.178 -11.07 -7.594 1 97.62 83 ALA A C 1
ATOM 663 O O . ALA A 1 83 ? -0.361 -11.367 -8.664 1 97.62 83 ALA A O 1
ATOM 664 N N . PHE A 1 84 ? -0.365 -11.289 -6.465 1 97.88 84 PHE A N 1
ATOM 665 C CA . PHE A 1 84 ? -1.7 -11.867 -6.363 1 97.88 84 PHE A CA 1
ATOM 666 C C . PHE A 1 84 ? -2.74 -10.93 -6.973 1 97.88 84 PHE A C 1
ATOM 668 O O . PHE A 1 84 ? -3.682 -11.383 -7.625 1 97.88 84 PHE A O 1
ATOM 675 N N . ILE A 1 85 ? -2.613 -9.641 -6.719 1 98.19 85 ILE A N 1
ATOM 676 C CA . ILE A 1 85 ? -3.5 -8.648 -7.316 1 98.19 85 ILE A CA 1
ATOM 677 C C . ILE A 1 85 ? -3.414 -8.734 -8.844 1 98.19 85 ILE A C 1
ATOM 679 O O . ILE A 1 85 ? -4.438 -8.727 -9.523 1 98.19 85 ILE A O 1
ATOM 683 N N . TYR A 1 86 ? -2.184 -8.828 -9.352 1 98.31 86 TYR A N 1
ATOM 684 C CA . TYR A 1 86 ? -1.99 -8.945 -10.789 1 98.31 86 TYR A CA 1
ATOM 685 C C . TYR A 1 86 ? -2.676 -10.188 -11.336 1 98.31 86 TYR A C 1
ATOM 687 O O . TYR A 1 86 ? -3.326 -10.141 -12.383 1 98.31 86 TYR A O 1
ATOM 695 N N . LEU A 1 87 ? -2.508 -11.25 -10.641 1 97.88 87 LEU A N 1
ATOM 696 C CA . LEU A 1 87 ? -3.131 -12.5 -11.062 1 97.88 87 LEU A CA 1
ATOM 697 C C . LEU A 1 87 ? -4.652 -12.367 -11.086 1 97.88 87 LEU A C 1
ATOM 699 O O . LEU A 1 87 ? -5.297 -12.781 -12.055 1 97.88 87 LEU A O 1
ATOM 703 N N . ASP A 1 88 ? -5.172 -11.836 -10.07 1 97.31 88 ASP A N 1
ATOM 704 C CA . ASP A 1 88 ? -6.609 -11.617 -9.969 1 97.31 88 ASP A CA 1
ATOM 705 C C . ASP A 1 88 ? -7.117 -10.734 -11.109 1 97.31 88 ASP A C 1
ATOM 707 O O . ASP A 1 88 ? -8.148 -11.023 -11.711 1 97.31 88 ASP A O 1
ATOM 711 N N . ARG A 1 89 ? -6.398 -9.664 -11.352 1 97.25 89 ARG A N 1
ATOM 712 C CA . ARG A 1 89 ? -6.742 -8.75 -12.438 1 97.25 89 ARG A CA 1
ATOM 713 C C . ARG A 1 89 ? -6.684 -9.453 -13.789 1 97.25 89 ARG A C 1
ATOM 715 O O . ARG A 1 89 ? -7.57 -9.281 -14.625 1 97.25 89 ARG A O 1
ATOM 722 N N . PHE A 1 90 ? -5.648 -10.203 -13.977 1 97.31 90 PHE A N 1
ATOM 723 C CA . PHE A 1 90 ? -5.461 -10.938 -15.227 1 97.31 90 PHE A CA 1
ATOM 724 C C . PHE A 1 90 ? -6.641 -11.859 -15.492 1 97.31 90 PHE A C 1
ATOM 726 O O . PHE A 1 90 ? -7.191 -11.867 -16.594 1 97.31 90 PHE A O 1
ATOM 733 N N . LEU A 1 91 ? -7.004 -12.609 -14.5 1 95.94 91 LEU A N 1
ATOM 734 C CA . LEU A 1 91 ? -8.086 -13.578 -14.641 1 95.94 91 LEU A CA 1
ATOM 735 C C . LEU A 1 91 ? -9.422 -12.875 -14.828 1 95.94 91 LEU A C 1
ATOM 737 O O . LEU A 1 91 ? -10.305 -13.375 -15.523 1 95.94 91 LEU A O 1
ATOM 741 N N . TYR A 1 92 ? -9.547 -11.734 -14.164 1 95.56 92 TYR A N 1
ATOM 742 C CA . TYR A 1 92 ? -10.766 -10.938 -14.312 1 95.56 92 TYR A CA 1
ATOM 743 C C . TYR A 1 92 ? -10.938 -10.477 -15.758 1 95.56 92 TYR A C 1
ATOM 745 O O . TYR A 1 92 ? -12.039 -10.539 -16.312 1 95.56 92 TYR A O 1
ATOM 753 N N . PHE A 1 93 ? -9.859 -10.07 -16.375 1 95.69 93 PHE A N 1
ATOM 754 C CA . PHE A 1 93 ? -9.906 -9.547 -17.734 1 95.69 93 PHE A CA 1
ATOM 755 C C . PHE A 1 93 ? -9.977 -10.68 -18.75 1 95.69 93 PHE A C 1
ATOM 757 O O . PHE A 1 93 ? -10.312 -10.453 -19.906 1 95.69 93 PHE A O 1
ATOM 764 N N . ASN A 1 94 ? -9.562 -11.828 -18.328 1 94.75 94 ASN A N 1
ATOM 765 C CA . ASN A 1 94 ? -9.562 -13.008 -19.188 1 94.75 94 ASN A CA 1
ATOM 766 C C . ASN A 1 94 ? -10.336 -14.164 -18.562 1 94.75 94 ASN A C 1
ATOM 768 O O . ASN A 1 94 ? -9.75 -15.188 -18.203 1 94.75 94 ASN A O 1
ATOM 772 N N . PRO A 1 95 ? -11.688 -14.117 -18.594 1 92.81 95 PRO A N 1
ATOM 773 C CA . PRO A 1 95 ? -12.531 -15.055 -17.844 1 92.81 95 PRO A CA 1
ATOM 774 C C . PRO A 1 95 ? -12.461 -16.484 -18.391 1 92.81 95 PRO A C 1
ATOM 776 O O . PRO A 1 95 ? -12.828 -17.422 -17.688 1 92.81 95 PRO A O 1
ATOM 779 N N . SER A 1 96 ? -12.016 -16.656 -19.562 1 90.62 96 SER A N 1
ATOM 780 C CA . SER A 1 96 ? -11.898 -17.984 -20.141 1 90.62 96 SER A CA 1
ATOM 781 C C . SER A 1 96 ? -10.688 -18.719 -19.578 1 90.62 96 SER A C 1
ATOM 783 O O . SER A 1 96 ? -10.578 -19.938 -19.719 1 90.62 96 SER A O 1
ATOM 785 N N . ILE A 1 97 ? -9.812 -18.031 -19 1 92.69 97 ILE A N 1
ATOM 786 C CA . ILE A 1 97 ? -8.602 -18.625 -18.453 1 92.69 97 ILE A CA 1
ATOM 787 C C . ILE A 1 97 ? -8.805 -18.953 -16.984 1 92.69 97 ILE A C 1
ATOM 789 O O . ILE A 1 97 ? -9.305 -18.141 -16.203 1 92.69 97 ILE A O 1
ATOM 793 N N . ARG A 1 98 ? -8.398 -20.141 -16.625 1 92.19 98 ARG A N 1
ATOM 794 C CA . ARG A 1 98 ? -8.445 -20.578 -15.227 1 92.19 98 ARG A CA 1
ATOM 795 C C . ARG A 1 98 ? -7.09 -21.094 -14.766 1 92.19 98 ARG A C 1
ATOM 797 O O . ARG A 1 98 ? -6.312 -21.609 -15.57 1 92.19 98 ARG A O 1
ATOM 804 N N . LEU A 1 99 ? -6.879 -20.922 -13.508 1 94.38 99 LEU A N 1
ATOM 805 C CA . LEU A 1 99 ? -5.648 -21.469 -12.945 1 94.38 99 LEU A CA 1
ATOM 806 C C . LEU A 1 99 ? -5.742 -22.984 -12.781 1 94.38 99 LEU A C 1
ATOM 808 O O . LEU A 1 99 ? -6.758 -23.484 -12.305 1 94.38 99 LEU A O 1
ATOM 812 N N . ASP A 1 100 ? -4.832 -23.688 -13.219 1 91.69 100 ASP A N 1
ATOM 813 C CA . ASP A 1 100 ? -4.699 -25.125 -13 1 91.69 100 ASP A CA 1
ATOM 814 C C . ASP A 1 100 ? -3.248 -25.5 -12.695 1 91.69 100 ASP A C 1
ATOM 816 O O . ASP A 1 100 ? -2.389 -24.625 -12.57 1 91.69 100 ASP A O 1
ATOM 820 N N . PHE A 1 101 ? -2.971 -26.703 -12.508 1 91.12 101 PHE A N 1
ATOM 821 C CA . PHE A 1 101 ? -1.652 -27.141 -12.07 1 91.12 101 PHE A CA 1
ATOM 822 C C . PHE A 1 101 ? -0.641 -27.031 -13.203 1 91.12 101 PHE A C 1
ATOM 824 O O . PHE A 1 101 ? 0.568 -27.094 -12.977 1 91.12 101 PHE A O 1
ATOM 831 N N . PHE A 1 102 ? -1.136 -26.781 -14.43 1 89.44 102 PHE A N 1
ATOM 832 C CA . PHE A 1 102 ? -0.251 -26.688 -15.586 1 89.44 102 PHE A CA 1
ATOM 833 C C . PHE A 1 102 ? 0.265 -25.266 -15.75 1 89.44 102 PHE A C 1
ATOM 835 O O . PHE A 1 102 ? 1.287 -25.031 -16.391 1 89.44 102 PHE A O 1
ATOM 842 N N . ASN A 1 103 ? -0.417 -24.344 -15.133 1 94.38 103 ASN A N 1
ATOM 843 C CA . ASN A 1 103 ? -0.063 -22.969 -15.477 1 94.38 103 ASN A CA 1
ATOM 844 C C . ASN A 1 103 ? 0.197 -22.125 -14.234 1 94.38 103 ASN A C 1
ATOM 846 O O . ASN A 1 103 ? 0.796 -21.062 -14.32 1 94.38 103 ASN A O 1
ATOM 850 N N . VAL A 1 104 ? -0.124 -22.562 -13.055 1 96.44 104 VAL A N 1
ATOM 851 C CA . VAL A 1 104 ? -0.125 -21.719 -11.859 1 96.44 104 VAL A CA 1
ATOM 852 C C . VAL A 1 104 ? 1.301 -21.281 -11.531 1 96.44 104 VAL A C 1
ATOM 854 O O . VAL A 1 104 ? 1.534 -20.141 -11.148 1 96.44 104 VAL A O 1
ATOM 857 N N . HIS A 1 105 ? 2.246 -22.125 -11.664 1 96.5 105 HIS A N 1
ATOM 858 C CA . HIS A 1 105 ? 3.633 -21.797 -11.352 1 96.5 105 HIS A CA 1
ATOM 859 C C . HIS A 1 105 ? 4.16 -20.719 -12.297 1 96.5 105 HIS A C 1
ATOM 861 O O . HIS A 1 105 ? 4.805 -19.766 -11.859 1 96.5 105 HIS A O 1
ATOM 867 N N . ARG A 1 106 ? 3.885 -20.859 -13.57 1 96.5 106 ARG A N 1
ATOM 868 C CA . ARG A 1 106 ? 4.32 -19.891 -14.562 1 96.5 106 ARG A CA 1
ATOM 869 C C . ARG A 1 106 ? 3.65 -18.531 -14.328 1 96.5 106 ARG A C 1
ATOM 871 O O . ARG A 1 106 ? 4.285 -17.484 -14.469 1 96.5 106 ARG A O 1
ATOM 878 N N . PHE A 1 107 ? 2.391 -18.547 -13.969 1 97.69 107 PHE A N 1
ATOM 879 C CA . PHE A 1 107 ? 1.686 -17.312 -13.633 1 97.69 107 PHE A CA 1
ATOM 880 C C . PHE A 1 107 ? 2.326 -16.641 -12.43 1 97.69 107 PHE A C 1
ATOM 882 O O . PHE A 1 107 ? 2.508 -15.414 -12.422 1 97.69 107 PHE A O 1
ATOM 889 N N . LEU A 1 108 ? 2.666 -17.453 -11.484 1 97.75 108 LEU A N 1
ATOM 890 C CA . LEU A 1 108 ? 3.205 -16.906 -10.242 1 97.75 108 LEU A CA 1
ATOM 891 C C . LEU A 1 108 ? 4.543 -16.219 -10.477 1 97.75 108 LEU A C 1
ATOM 893 O O . LEU A 1 108 ? 4.738 -15.07 -10.07 1 97.75 108 LEU A O 1
ATOM 897 N N . ILE A 1 109 ? 5.488 -16.859 -11.156 1 97.19 109 ILE A N 1
ATOM 898 C CA . ILE A 1 109 ? 6.809 -16.281 -11.367 1 97.19 109 ILE A CA 1
ATOM 899 C C . ILE A 1 109 ? 6.695 -15.047 -12.25 1 97.19 109 ILE A C 1
ATOM 901 O O . ILE A 1 109 ? 7.426 -14.07 -12.062 1 97.19 109 ILE A O 1
ATOM 905 N N . THR A 1 110 ? 5.785 -15.086 -13.188 1 97.44 110 THR A N 1
ATOM 906 C CA . THR A 1 110 ? 5.598 -13.953 -14.086 1 97.44 110 THR A CA 1
ATOM 907 C C . THR A 1 110 ? 5.008 -12.758 -13.344 1 97.44 110 THR A C 1
ATOM 909 O O . THR A 1 110 ? 5.438 -11.625 -13.547 1 97.44 110 THR A O 1
ATOM 912 N N . ALA A 1 111 ? 4 -13.055 -12.5 1 98 111 ALA A N 1
ATOM 913 C CA . ALA A 1 111 ? 3.387 -11.984 -11.719 1 98 111 ALA A CA 1
ATOM 914 C C . ALA A 1 111 ? 4.406 -11.328 -10.789 1 98 111 ALA A C 1
ATOM 916 O O . ALA A 1 111 ? 4.43 -10.102 -10.656 1 98 111 ALA A O 1
ATOM 917 N N . ILE A 1 112 ? 5.266 -12.117 -10.211 1 96.69 112 ILE A N 1
ATOM 918 C CA . ILE A 1 112 ? 6.246 -11.609 -9.258 1 96.69 112 ILE A CA 1
ATOM 919 C C . ILE A 1 112 ? 7.293 -10.773 -9.984 1 96.69 112 ILE A C 1
ATOM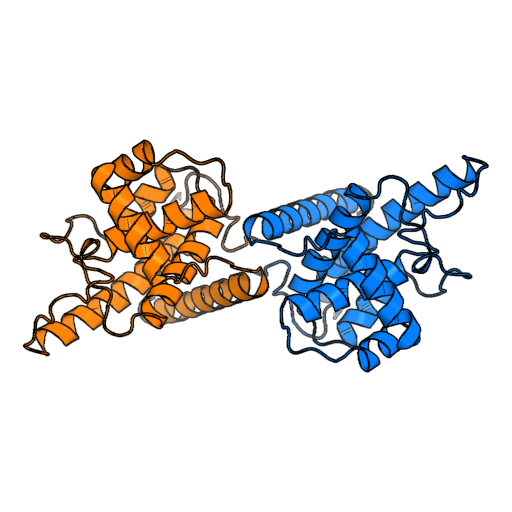 921 O O . ILE A 1 112 ? 7.629 -9.672 -9.547 1 96.69 112 ILE A O 1
ATOM 925 N N . ILE A 1 113 ? 7.785 -11.258 -11.109 1 96.19 113 ILE A N 1
ATOM 926 C CA . ILE A 1 113 ? 8.805 -10.5 -11.812 1 96.19 113 ILE A CA 1
ATOM 927 C C . ILE A 1 113 ? 8.203 -9.219 -12.375 1 96.19 113 ILE A C 1
ATOM 929 O O . ILE A 1 113 ? 8.867 -8.18 -12.445 1 96.19 113 ILE A O 1
ATOM 933 N N . THR A 1 114 ? 6.977 -9.266 -12.828 1 96.44 114 THR A N 1
ATOM 934 C CA . THR A 1 114 ? 6.277 -8.078 -13.297 1 96.44 114 THR A CA 1
ATOM 935 C C . THR A 1 114 ? 6.184 -7.035 -12.188 1 96.44 114 THR A C 1
ATOM 937 O O . THR A 1 114 ? 6.398 -5.844 -12.422 1 96.44 114 THR A O 1
ATOM 940 N N . CYS A 1 115 ? 5.848 -7.527 -11 1 95.94 115 CYS A N 1
ATOM 941 C CA . CYS A 1 115 ? 5.812 -6.648 -9.836 1 95.94 115 CYS A CA 1
ATOM 942 C C . CYS A 1 115 ? 7.18 -6.027 -9.586 1 95.94 115 CYS A C 1
ATOM 944 O O . CYS A 1 115 ? 7.293 -4.812 -9.406 1 95.94 115 CYS A O 1
ATOM 946 N N . VAL A 1 116 ? 8.188 -6.793 -9.594 1 93.62 116 VAL A N 1
ATOM 947 C CA . VAL A 1 116 ? 9.547 -6.348 -9.305 1 93.62 116 VAL A CA 1
ATOM 948 C C . VAL A 1 116 ? 9.977 -5.285 -10.312 1 93.62 116 VAL A C 1
ATOM 950 O O . VAL A 1 116 ? 10.539 -4.258 -9.945 1 93.62 116 VAL A O 1
ATOM 953 N N . LYS A 1 117 ? 9.734 -5.488 -11.516 1 93 117 LYS A N 1
ATOM 954 C CA . LYS A 1 117 ? 10.109 -4.559 -12.578 1 93 117 LYS A CA 1
ATOM 955 C C . LYS A 1 117 ? 9.312 -3.258 -12.477 1 93 117 LYS A C 1
ATOM 957 O O . LYS A 1 117 ? 9.859 -2.172 -12.664 1 93 117 LYS A O 1
ATOM 962 N N . PHE A 1 118 ? 8.055 -3.416 -12.172 1 92.75 118 PHE A N 1
ATOM 963 C CA . PHE A 1 118 ? 7.199 -2.238 -12.133 1 92.75 118 PHE A CA 1
ATOM 964 C C . PHE A 1 118 ? 7.457 -1.421 -10.875 1 92.75 118 PHE A C 1
ATOM 966 O O . PHE A 1 118 ? 7.395 -0.19 -10.906 1 92.75 118 PHE A O 1
ATOM 973 N N . MET A 1 119 ? 7.668 -2.062 -9.766 1 88.56 119 MET A N 1
ATOM 974 C CA . MET A 1 119 ? 7.879 -1.38 -8.492 1 88.56 119 MET A CA 1
ATOM 975 C C . MET A 1 119 ? 9.32 -0.889 -8.375 1 88.56 119 MET A C 1
ATOM 977 O O . MET A 1 119 ? 9.672 -0.222 -7.398 1 88.56 119 MET A O 1
ATOM 981 N N . ASP A 1 120 ? 10.094 -1.021 -9.344 1 81.31 120 ASP A N 1
ATOM 982 C CA . ASP A 1 120 ? 11.5 -0.638 -9.391 1 81.31 120 ASP A CA 1
ATOM 983 C C . ASP A 1 120 ? 12.25 -1.143 -8.156 1 81.31 120 ASP A C 1
ATOM 985 O O . ASP A 1 120 ? 12.977 -0.386 -7.512 1 81.31 120 ASP A O 1
ATOM 989 N N . GLU A 1 121 ? 11.828 -2.354 -7.797 1 76.31 121 GLU A N 1
ATOM 990 C CA . GLU A 1 121 ? 12.555 -3.002 -6.707 1 76.31 121 GLU A CA 1
ATOM 991 C C . GLU A 1 121 ? 13.891 -3.545 -7.188 1 76.31 121 GLU A C 1
ATOM 993 O O . GLU A 1 121 ? 14 -4.059 -8.305 1 76.31 121 GLU A O 1
ATOM 998 N N . ARG A 1 122 ? 14.852 -3.053 -6.426 1 67.25 122 ARG A N 1
ATOM 999 C CA . ARG A 1 122 ? 16.203 -3.48 -6.785 1 67.25 122 ARG A CA 1
ATOM 1000 C C . ARG A 1 122 ? 16.344 -4.992 -6.664 1 67.25 122 ARG A C 1
ATOM 1002 O O . ARG A 1 122 ? 16.75 -5.504 -5.617 1 67.25 122 ARG A O 1
ATOM 1009 N N . CYS A 1 123 ? 15.688 -5.656 -7.516 1 66 123 CYS A N 1
ATOM 1010 C CA . CYS A 1 123 ? 15.852 -7.105 -7.5 1 66 123 CYS A CA 1
ATOM 1011 C C . CYS A 1 123 ? 16.688 -7.574 -8.68 1 66 123 CYS A C 1
ATOM 1013 O O . CYS A 1 123 ? 17.141 -6.758 -9.492 1 66 123 CYS A O 1
ATOM 1015 N N . ASN A 1 124 ? 16.844 -8.82 -8.727 1 76.06 124 ASN A N 1
ATOM 1016 C CA . ASN A 1 124 ? 17.625 -9.516 -9.742 1 76.06 124 ASN A CA 1
ATOM 1017 C C . ASN A 1 124 ? 16.953 -9.445 -11.109 1 76.06 124 ASN A C 1
ATOM 1019 O O . ASN A 1 124 ? 15.758 -9.18 -11.203 1 76.06 124 ASN A O 1
ATOM 1023 N N . GLY A 1 125 ? 17.656 -9.484 -12.164 1 83.94 125 GLY A N 1
ATOM 1024 C CA . GLY A 1 125 ? 17.172 -9.375 -13.531 1 83.94 125 GLY A CA 1
ATOM 1025 C C . GLY A 1 125 ? 16.484 -10.641 -14.023 1 83.94 125 GLY A C 1
ATOM 1026 O O . GLY A 1 125 ? 16.25 -11.562 -13.25 1 83.94 125 GLY A O 1
ATOM 1027 N N . ASN A 1 126 ? 16.047 -10.672 -15.234 1 89.31 126 ASN A N 1
ATOM 1028 C CA . ASN A 1 126 ? 15.305 -11.758 -15.867 1 89.31 126 ASN A CA 1
ATOM 1029 C C . ASN A 1 126 ? 16.078 -13.078 -15.789 1 89.31 126 ASN A C 1
ATOM 1031 O O . ASN A 1 126 ? 15.469 -14.141 -15.625 1 89.31 126 ASN A O 1
ATOM 1035 N N . ALA A 1 127 ? 17.344 -13 -15.969 1 93.38 127 ALA A N 1
ATOM 1036 C CA . ALA A 1 127 ? 18.141 -14.227 -15.945 1 93.38 127 ALA A CA 1
ATOM 1037 C C . ALA A 1 127 ? 18.016 -14.93 -14.594 1 93.38 127 ALA A C 1
ATOM 1039 O O . ALA A 1 127 ? 17.828 -16.141 -14.531 1 93.38 127 ALA A O 1
ATOM 1040 N N . HIS A 1 128 ? 18.062 -14.234 -13.602 1 95 128 HIS A N 1
ATOM 1041 C CA . HIS A 1 128 ? 17.969 -14.805 -12.258 1 95 128 HIS A CA 1
ATOM 1042 C C . HIS A 1 128 ? 16.562 -15.352 -12 1 95 128 HIS A C 1
ATOM 1044 O O . HIS A 1 128 ? 16.422 -16.469 -11.484 1 95 128 HIS A O 1
ATOM 1050 N N . PHE A 1 129 ? 15.57 -14.68 -12.406 1 94.81 129 PHE A N 1
ATOM 1051 C CA . PHE A 1 129 ? 14.195 -15.109 -12.172 1 94.81 129 PHE A CA 1
ATOM 1052 C C . PHE A 1 129 ? 13.852 -16.312 -13.039 1 94.81 129 PHE A C 1
ATOM 1054 O O . PHE A 1 129 ? 13.078 -17.172 -12.633 1 94.81 129 PHE A O 1
ATOM 1061 N N . ALA A 1 130 ? 14.406 -16.297 -14.219 1 96.31 130 ALA A N 1
ATOM 1062 C CA . ALA A 1 130 ? 14.219 -17.484 -15.062 1 96.31 130 ALA A CA 1
ATOM 1063 C C . ALA A 1 130 ? 14.805 -18.719 -14.398 1 96.31 130 ALA A C 1
ATOM 1065 O O . ALA A 1 130 ? 14.164 -19.781 -14.375 1 96.31 130 ALA A O 1
ATOM 1066 N N . TYR A 1 131 ? 15.938 -18.547 -13.852 1 96.31 131 TYR A N 1
ATOM 1067 C CA . TYR A 1 131 ? 16.609 -19.625 -13.141 1 96.31 131 TYR A CA 1
ATOM 1068 C C . TYR A 1 131 ? 15.789 -20.078 -11.945 1 96.31 131 TYR A C 1
ATOM 1070 O O . TYR A 1 131 ? 15.523 -21.281 -11.781 1 96.31 131 TYR A O 1
ATOM 1078 N N . VAL A 1 132 ? 15.328 -19.172 -11.164 1 95.56 132 VAL A N 1
ATOM 1079 C CA . VAL A 1 132 ? 14.555 -19.469 -9.961 1 95.56 132 VAL A CA 1
ATOM 1080 C C . VAL A 1 132 ? 13.227 -20.109 -10.352 1 95.56 132 VAL A C 1
ATOM 1082 O O . VAL A 1 132 ? 12.75 -21.016 -9.672 1 95.56 132 VAL A O 1
ATOM 1085 N N . GLY A 1 133 ? 12.656 -19.672 -11.438 1 95.94 133 GLY A N 1
ATOM 1086 C CA . GLY A 1 133 ? 11.359 -20.141 -11.891 1 95.94 133 GLY A CA 1
ATOM 1087 C C . GLY A 1 133 ? 11.43 -21.469 -12.617 1 95.94 133 GLY A C 1
ATOM 1088 O O . GLY A 1 133 ? 10.398 -22.094 -12.891 1 95.94 133 GLY A O 1
ATOM 1089 N N . GLY A 1 134 ? 12.609 -21.875 -12.961 1 95.44 134 GLY A N 1
ATOM 1090 C CA . GLY A 1 134 ? 12.758 -23.141 -13.656 1 95.44 134 GLY A CA 1
ATOM 1091 C C . GLY A 1 134 ? 12.383 -23.062 -15.125 1 95.44 134 GLY A C 1
ATOM 1092 O O . GLY A 1 134 ? 11.812 -24 -15.672 1 95.44 134 GLY A O 1
ATOM 1093 N N . ILE A 1 135 ? 12.594 -21.906 -15.742 1 94.94 135 ILE A N 1
ATOM 1094 C CA . ILE A 1 135 ? 12.289 -21.703 -17.156 1 94.94 135 ILE A CA 1
ATOM 1095 C C . ILE A 1 135 ? 13.438 -20.953 -17.828 1 94.94 135 ILE A C 1
ATOM 1097 O O . ILE A 1 135 ? 14.336 -20.438 -17.141 1 94.94 135 ILE A O 1
ATOM 1101 N N . SER A 1 136 ? 13.43 -20.922 -19.156 1 95.44 136 SER A N 1
ATOM 1102 C CA . SER A 1 136 ? 14.461 -20.203 -19.891 1 95.44 136 SER A CA 1
ATOM 1103 C C . SER A 1 136 ? 14.18 -18.703 -19.906 1 95.44 136 SER A C 1
ATOM 1105 O O . SER A 1 136 ? 13.047 -18.281 -19.656 1 95.44 136 SER A O 1
ATOM 1107 N N . VAL A 1 137 ? 15.211 -17.922 -20.188 1 96.69 137 VAL A N 1
ATOM 1108 C CA . VAL A 1 137 ? 15.07 -16.484 -20.266 1 96.69 137 VAL A CA 1
ATOM 1109 C C . VAL A 1 137 ? 14.102 -16.109 -21.391 1 96.69 137 VAL A C 1
ATOM 1111 O O . VAL A 1 137 ? 13.297 -15.195 -21.25 1 96.69 137 VAL A O 1
ATOM 1114 N N . SER A 1 138 ? 14.211 -16.828 -22.484 1 96.25 138 SER A N 1
ATOM 1115 C CA . SER A 1 138 ? 13.328 -16.594 -23.609 1 96.25 138 SER A CA 1
ATOM 1116 C C . SER A 1 138 ? 11.875 -16.828 -23.25 1 96.25 138 SER A C 1
ATOM 1118 O O . SER A 1 138 ? 11 -16.031 -23.594 1 96.25 138 SER A O 1
ATOM 1120 N N . GLU A 1 139 ? 11.609 -17.891 -22.578 1 94.81 139 GLU A N 1
ATOM 1121 C CA . GLU A 1 139 ? 10.258 -18.188 -22.109 1 94.81 139 GLU A CA 1
ATOM 1122 C C . GLU A 1 139 ? 9.758 -17.109 -21.156 1 94.81 139 GLU A C 1
ATOM 1124 O O . GLU A 1 139 ? 8.602 -16.688 -21.234 1 94.81 139 GLU A O 1
ATOM 1129 N N . MET A 1 140 ? 10.625 -16.672 -20.344 1 95.62 140 MET A N 1
ATOM 1130 C CA . MET A 1 140 ? 10.266 -15.648 -19.359 1 95.62 140 MET A CA 1
ATOM 1131 C C . MET A 1 140 ? 9.812 -14.367 -20.062 1 95.62 140 MET A C 1
ATOM 1133 O O . MET A 1 140 ? 8.82 -13.758 -19.672 1 95.62 140 MET A O 1
ATOM 1137 N N . LYS A 1 141 ? 10.523 -13.977 -21.016 1 96 141 LYS A N 1
ATOM 1138 C CA . LYS A 1 141 ? 10.188 -12.766 -21.766 1 96 141 LYS A CA 1
ATOM 1139 C C . LYS A 1 141 ? 8.828 -12.898 -22.453 1 96 141 LYS A C 1
ATOM 1141 O O . LYS A 1 141 ? 8.055 -11.938 -22.484 1 96 141 LYS A O 1
ATOM 1146 N N . GLU A 1 142 ? 8.617 -14.055 -22.984 1 95.56 142 GLU A N 1
ATOM 1147 C CA . GLU A 1 142 ? 7.336 -14.312 -23.625 1 95.56 142 GLU A CA 1
ATOM 1148 C C . GLU A 1 142 ? 6.184 -14.258 -22.625 1 95.56 142 GLU A C 1
ATOM 1150 O O . GLU A 1 142 ? 5.137 -13.68 -22.906 1 95.56 142 GLU A O 1
ATOM 1155 N N . LEU A 1 143 ? 6.367 -14.891 -21.531 1 96.25 143 LEU A N 1
ATOM 1156 C CA . LEU A 1 143 ? 5.363 -14.875 -20.469 1 96.25 143 LEU A CA 1
ATOM 1157 C C . LEU A 1 143 ? 5.07 -13.445 -20.016 1 96.25 143 LEU A C 1
ATOM 1159 O O . LEU A 1 143 ? 3.906 -13.07 -19.844 1 96.25 143 LEU A O 1
ATOM 1163 N N . GLU A 1 144 ? 6.117 -12.648 -19.859 1 96.75 144 GLU A N 1
ATOM 1164 C CA . GLU A 1 144 ? 5.957 -11.266 -19.422 1 96.75 144 GLU A CA 1
ATOM 1165 C C . GLU A 1 144 ? 5.125 -10.461 -20.422 1 96.75 144 GLU A C 1
ATOM 1167 O O . GLU A 1 144 ? 4.242 -9.703 -20.031 1 96.75 144 GLU A O 1
ATOM 1172 N N . VAL A 1 145 ? 5.426 -10.664 -21.672 1 96.31 145 VAL A N 1
ATOM 1173 C CA . VAL A 1 145 ? 4.695 -9.938 -22.703 1 96.31 145 VAL A CA 1
ATOM 1174 C C . VAL A 1 145 ? 3.219 -10.32 -22.656 1 96.31 145 VAL A C 1
ATOM 1176 O O . VAL A 1 145 ? 2.346 -9.453 -22.609 1 96.31 145 VAL A O 1
ATOM 1179 N N . ASP A 1 146 ? 2.945 -11.555 -22.688 1 96.12 146 ASP A N 1
ATOM 1180 C CA . ASP A 1 146 ? 1.567 -12.039 -22.641 1 96.12 146 ASP A CA 1
ATOM 1181 C C . ASP A 1 146 ? 0.863 -11.555 -21.375 1 96.12 146 ASP A C 1
ATOM 1183 O O . ASP A 1 146 ? -0.316 -11.203 -21.406 1 96.12 146 ASP A O 1
ATOM 1187 N N . PHE A 1 147 ? 1.553 -11.602 -20.312 1 97.31 147 PHE A N 1
ATOM 1188 C CA . PHE A 1 147 ? 0.997 -11.188 -19.016 1 97.31 147 PHE A CA 1
ATOM 1189 C C . PHE A 1 147 ? 0.619 -9.711 -19.047 1 97.31 147 PHE A C 1
ATOM 1191 O O . PHE A 1 147 ? -0.462 -9.336 -18.594 1 97.31 147 PHE A O 1
ATOM 1198 N N . LEU A 1 148 ? 1.525 -8.867 -19.562 1 97.56 148 LEU A N 1
ATOM 1199 C CA . LEU A 1 148 ? 1.266 -7.438 -19.656 1 97.56 148 LEU A CA 1
ATOM 1200 C C . LEU A 1 148 ? 0.044 -7.16 -20.531 1 97.56 148 LEU A C 1
ATOM 1202 O O . LEU A 1 148 ? -0.808 -6.344 -20.172 1 97.56 148 LEU A O 1
ATOM 1206 N N . PHE A 1 149 ? -0.058 -7.887 -21.594 1 96.25 149 PHE A N 1
ATOM 1207 C CA . PHE A 1 149 ? -1.209 -7.719 -22.469 1 96.25 149 PHE A CA 1
ATOM 1208 C C . PHE A 1 149 ? -2.484 -8.203 -21.797 1 96.25 149 PHE A C 1
ATOM 1210 O O . PHE A 1 149 ? -3.537 -7.574 -21.922 1 96.25 149 PHE A O 1
ATOM 1217 N N . GLY A 1 150 ? -2.354 -9.297 -21.109 1 96.19 150 GLY A N 1
ATOM 1218 C CA . GLY A 1 150 ? -3.506 -9.805 -20.375 1 96.19 150 GLY A CA 1
ATOM 1219 C C . GLY A 1 150 ? -3.971 -8.883 -19.266 1 96.19 150 GLY A C 1
ATOM 1220 O O . GLY A 1 150 ? -5.152 -8.867 -18.922 1 96.19 150 GLY A O 1
ATOM 1221 N N . LEU A 1 151 ? -3.076 -8.094 -18.75 1 97.25 151 LEU A N 1
ATOM 1222 C CA . LEU A 1 151 ? -3.375 -7.121 -17.703 1 97.25 151 LEU A CA 1
ATOM 1223 C C . LEU A 1 151 ? -3.844 -5.797 -18.312 1 97.25 151 LEU A C 1
ATOM 1225 O O . LEU A 1 151 ? -4.234 -4.883 -17.578 1 97.25 151 LEU A O 1
ATOM 1229 N N . ARG A 1 152 ? -3.803 -5.703 -19.656 1 96.44 152 ARG A N 1
ATOM 1230 C CA . ARG A 1 152 ? -4.094 -4.457 -20.359 1 96.44 152 ARG A CA 1
ATOM 1231 C C . ARG A 1 152 ? -3.229 -3.318 -19.828 1 96.44 152 ARG A C 1
ATOM 1233 O O . ARG A 1 152 ? -3.703 -2.189 -19.688 1 96.44 152 ARG A O 1
ATOM 1240 N N . PHE A 1 153 ? -2.113 -3.721 -19.281 1 95.94 153 PHE A N 1
ATOM 1241 C CA . PHE A 1 153 ? -1.091 -2.822 -18.766 1 95.94 153 PHE A CA 1
ATOM 1242 C C . PHE A 1 153 ? -1.591 -2.094 -17.516 1 95.94 153 PHE A C 1
ATOM 1244 O O . PHE A 1 153 ? -1.092 -1.019 -17.188 1 95.94 153 PHE A O 1
ATOM 1251 N N . ASN A 1 154 ? -2.559 -2.627 -16.938 1 95.69 154 ASN A N 1
ATOM 1252 C CA . ASN A 1 154 ? -3.031 -2.09 -15.664 1 95.69 154 ASN A CA 1
ATOM 1253 C C . ASN A 1 154 ? -2.217 -2.627 -14.484 1 95.69 154 ASN A C 1
ATOM 1255 O O . ASN A 1 154 ? -2.615 -3.596 -13.844 1 95.69 154 ASN A O 1
ATOM 1259 N N . LEU A 1 155 ? -1.173 -1.969 -14.203 1 96.38 155 LEU A N 1
ATOM 1260 C CA . LEU A 1 155 ? -0.224 -2.463 -13.211 1 96.38 155 LEU A CA 1
ATOM 1261 C C . LEU A 1 155 ? -0.29 -1.634 -11.93 1 96.38 155 LEU A C 1
ATOM 1263 O O . LEU A 1 155 ? 0.338 -1.979 -10.93 1 96.38 155 LEU A O 1
ATOM 1267 N N . ASN A 1 156 ? -1.079 -0.582 -12.031 1 92.94 156 ASN A N 1
ATOM 1268 C CA . ASN A 1 156 ? -1.114 0.321 -10.883 1 92.94 156 ASN A CA 1
ATOM 1269 C C . ASN A 1 156 ? -1.83 -0.312 -9.695 1 92.94 156 ASN A C 1
ATOM 1271 O O . ASN A 1 156 ? -2.973 -0.757 -9.812 1 92.94 156 ASN A O 1
ATOM 1275 N N . VAL A 1 157 ? -1.106 -0.434 -8.617 1 95 157 VAL A N 1
ATOM 1276 C CA . VAL A 1 157 ? -1.668 -0.875 -7.34 1 95 157 VAL A CA 1
ATOM 1277 C C . VAL A 1 157 ? -1.47 0.209 -6.285 1 95 157 VAL A C 1
ATOM 1279 O O . VAL A 1 157 ? -0.339 0.489 -5.879 1 95 157 VAL A O 1
ATOM 1282 N N . ASN A 1 158 ? -2.52 0.757 -5.852 1 92.75 158 ASN A N 1
ATOM 1283 C CA . ASN A 1 158 ? -2.428 1.773 -4.809 1 92.75 158 ASN A CA 1
ATOM 1284 C C . ASN A 1 158 ? -2.553 1.16 -3.418 1 92.75 158 ASN A C 1
ATOM 1286 O O . ASN A 1 158 ? -2.908 -0.012 -3.281 1 92.75 158 ASN A O 1
ATOM 1290 N N . PRO A 1 159 ? -2.221 1.93 -2.402 1 92.69 159 PRO A N 1
ATOM 1291 C CA . PRO A 1 159 ? -2.225 1.394 -1.039 1 92.69 159 PRO A CA 1
ATOM 1292 C C . PRO A 1 159 ? -3.605 0.909 -0.599 1 92.69 159 PRO A C 1
ATOM 1294 O O . PRO A 1 159 ? -3.711 -0.074 0.138 1 92.69 159 PRO A O 1
ATOM 1297 N N . ILE A 1 160 ? -4.648 1.545 -0.995 1 89 160 ILE A N 1
ATOM 1298 C CA . ILE A 1 160 ? -6 1.166 -0.587 1 89 160 ILE A CA 1
ATOM 1299 C C . ILE A 1 160 ? -6.336 -0.218 -1.139 1 89 160 ILE A C 1
ATOM 1301 O O . ILE A 1 160 ? -6.785 -1.095 -0.398 1 89 160 ILE A O 1
ATOM 1305 N N . SER A 1 161 ? -6.113 -0.355 -2.486 1 91.31 161 SER A N 1
ATOM 1306 C CA . SER A 1 161 ? -6.32 -1.665 -3.094 1 91.31 161 SER A CA 1
ATOM 1307 C C . SER A 1 161 ? -5.418 -2.719 -2.461 1 91.31 161 SER A C 1
ATOM 1309 O O . SER A 1 161 ? -5.859 -3.838 -2.188 1 91.31 161 SER A O 1
ATOM 1311 N N . TYR A 1 162 ? -4.199 -2.373 -2.256 1 95.75 162 TYR A N 1
ATOM 1312 C CA . TYR A 1 162 ? -3.227 -3.264 -1.631 1 95.75 162 TYR A CA 1
ATOM 1313 C C . TYR A 1 162 ? -3.711 -3.723 -0.261 1 95.75 162 TYR A C 1
ATOM 1315 O O . TYR A 1 162 ? -3.713 -4.918 0.036 1 95.75 162 TYR A O 1
ATOM 1323 N N . ASN A 1 163 ? -4.113 -2.814 0.542 1 91.44 163 ASN A N 1
ATOM 1324 C CA . ASN A 1 163 ? -4.578 -3.143 1.886 1 91.44 163 ASN A CA 1
ATOM 1325 C C . ASN A 1 163 ? -5.879 -3.943 1.849 1 91.44 163 ASN A C 1
ATOM 1327 O O . ASN A 1 163 ? -6.109 -4.797 2.705 1 91.44 163 ASN A O 1
ATOM 1331 N N . GLY A 1 164 ? -6.723 -3.584 0.92 1 92.31 164 GLY A N 1
ATOM 1332 C CA . GLY A 1 164 ? -7.914 -4.395 0.721 1 92.31 164 GLY A CA 1
ATOM 1333 C C . GLY A 1 164 ? -7.602 -5.859 0.473 1 92.31 164 GLY A C 1
ATOM 1334 O O . GLY A 1 164 ? -8.234 -6.742 1.058 1 92.31 164 GLY A O 1
ATOM 1335 N N . TYR A 1 165 ? -6.641 -6.102 -0.375 1 94.94 165 TYR A N 1
ATOM 1336 C CA . TYR A 1 165 ? -6.242 -7.469 -0.679 1 94.94 165 TYR A CA 1
ATOM 1337 C C . TYR A 1 165 ? -5.559 -8.117 0.519 1 94.94 165 TYR A C 1
ATOM 1339 O O . TYR A 1 165 ? -5.719 -9.32 0.758 1 94.94 165 TYR A O 1
ATOM 1347 N N . CYS A 1 166 ? -4.785 -7.312 1.252 1 92.62 166 CYS A N 1
ATOM 1348 C CA . CYS A 1 166 ? -4.203 -7.844 2.48 1 92.62 166 CYS A CA 1
ATOM 1349 C C . CYS A 1 166 ? -5.289 -8.328 3.434 1 92.62 166 CYS A C 1
ATOM 1351 O O . CYS A 1 166 ? -5.199 -9.43 3.975 1 92.62 166 CYS A O 1
ATOM 1353 N N . SER A 1 167 ? -6.289 -7.523 3.621 1 90.38 167 SER A N 1
ATOM 1354 C CA . SER A 1 167 ? -7.402 -7.871 4.496 1 90.38 167 SER A CA 1
ATOM 1355 C C . SER A 1 167 ? -8.125 -9.117 3.998 1 90.38 167 SER A C 1
ATOM 1357 O O . SER A 1 167 ? -8.5 -9.984 4.789 1 90.38 167 SER A O 1
ATOM 1359 N N . PHE A 1 168 ? -8.367 -9.164 2.746 1 93.12 168 PHE A N 1
ATOM 1360 C CA . PHE A 1 168 ? -9 -10.32 2.129 1 93.12 168 PHE A CA 1
ATOM 1361 C C . PHE A 1 168 ? -8.211 -11.594 2.43 1 93.12 168 PHE A C 1
ATOM 1363 O O . PHE A 1 168 ? -8.781 -12.602 2.836 1 93.12 168 PHE A O 1
ATOM 1370 N N . LEU A 1 169 ? -6.902 -11.531 2.219 1 92.06 169 LEU A N 1
ATOM 1371 C CA . LEU A 1 169 ? -6.035 -12.688 2.43 1 92.06 169 LEU A CA 1
ATOM 1372 C C . LEU A 1 169 ? -6.039 -13.109 3.896 1 92.06 169 LEU A C 1
ATOM 1374 O O . LEU A 1 169 ? -6.078 -14.305 4.203 1 92.06 169 LEU A O 1
ATOM 1378 N N . LEU A 1 170 ? -6.027 -12.18 4.758 1 88.44 170 LEU A N 1
ATOM 1379 C CA . LEU A 1 170 ? -6.059 -12.477 6.188 1 88.44 170 LEU A CA 1
ATOM 1380 C C . LEU A 1 170 ? -7.371 -13.141 6.574 1 88.44 170 LEU A C 1
ATOM 1382 O O . LEU A 1 170 ? -7.387 -14.062 7.391 1 88.44 170 LEU A O 1
ATOM 1386 N N . ARG A 1 171 ? -8.438 -12.664 6.016 1 89.88 171 ARG A N 1
ATOM 1387 C CA . ARG A 1 171 ? -9.734 -13.281 6.262 1 89.88 171 ARG A CA 1
ATOM 1388 C C . ARG A 1 171 ? -9.773 -14.719 5.742 1 89.88 171 ARG A C 1
ATOM 1390 O O . ARG A 1 171 ? -10.312 -15.609 6.398 1 89.88 171 ARG A O 1
ATOM 1397 N N . GLU A 1 172 ? -9.203 -14.852 4.578 1 87.44 172 GLU A N 1
ATOM 1398 C CA . GLU A 1 172 ? -9.148 -16.188 3.986 1 87.44 172 GLU A CA 1
ATOM 1399 C C . GLU A 1 172 ? -8.352 -17.156 4.859 1 87.44 172 GLU A C 1
ATOM 1401 O O . GLU A 1 172 ? -8.656 -18.344 4.926 1 87.44 172 GLU A O 1
ATOM 1406 N N . MET A 1 173 ? -7.344 -16.688 5.488 1 83.31 173 MET A N 1
ATOM 1407 C CA . MET A 1 173 ? -6.551 -17.5 6.406 1 83.31 173 MET A CA 1
ATOM 1408 C C . MET A 1 173 ? -7.414 -18.031 7.543 1 83.31 173 MET A C 1
ATOM 1410 O O . MET A 1 173 ? -7.285 -19.203 7.934 1 83.31 173 MET A O 1
ATOM 1414 N N . SER A 1 174 ? -8.156 -17.156 8.078 1 82.75 174 SER A N 1
ATOM 1415 C CA . SER A 1 174 ? -9.039 -17.547 9.172 1 82.75 174 SER A CA 1
ATOM 1416 C C . SER A 1 174 ? -10.023 -18.625 8.734 1 82.75 174 SER A C 1
ATOM 1418 O O . SER A 1 174 ? -10.328 -19.547 9.492 1 82.75 174 SER A O 1
ATOM 1420 N N . ARG A 1 175 ? -10.43 -18.547 7.574 1 81.25 175 ARG A N 1
ATOM 1421 C CA . ARG A 1 175 ? -11.359 -19.531 7.023 1 81.25 175 ARG A CA 1
ATOM 1422 C C . ARG A 1 175 ? -10.664 -20.859 6.793 1 81.25 175 ARG A C 1
ATOM 1424 O O . ARG A 1 175 ? -11.242 -21.922 7.055 1 81.25 175 ARG A O 1
ATOM 1431 N N . LEU A 1 176 ? -9.562 -20.75 6.312 1 76.62 176 LEU A N 1
ATOM 1432 C CA . LEU A 1 176 ? -8.789 -21.953 6.039 1 76.62 176 LEU A CA 1
ATOM 1433 C C . LEU A 1 176 ? -8.445 -22.688 7.336 1 76.62 176 LEU A C 1
ATOM 1435 O O . LEU A 1 176 ? -8.391 -23.906 7.367 1 76.62 176 LEU A O 1
ATOM 1439 N N . LYS A 1 177 ? -8.133 -21.875 8.391 1 68.69 177 LYS A N 1
ATOM 1440 C CA . LYS A 1 177 ? -7.867 -22.453 9.703 1 68.69 177 LYS A CA 1
ATOM 1441 C C . LYS A 1 177 ? -9.102 -23.156 10.25 1 68.69 177 LYS A C 1
ATOM 1443 O O . LYS A 1 177 ? -9 -24.219 10.883 1 68.69 177 LYS A O 1
ATOM 1448 N N . LEU A 1 178 ? -10.102 -22.484 10.023 1 56.53 178 LEU A N 1
ATOM 1449 C CA . LEU A 1 178 ? -11.359 -23.062 10.492 1 56.53 178 LEU A CA 1
ATOM 1450 C C . LEU A 1 178 ? -11.664 -24.359 9.75 1 56.53 178 LEU A C 1
ATOM 1452 O O . LEU A 1 178 ? -12.242 -25.297 10.328 1 56.53 178 LEU A O 1
ATOM 1456 N N . LYS A 1 179 ? -11.406 -24.297 8.719 1 56.47 179 LYS A N 1
ATOM 1457 C CA . LYS A 1 179 ? -11.742 -25.484 7.949 1 56.47 179 LYS A CA 1
ATOM 1458 C C . LYS A 1 179 ? -10.734 -26.609 8.211 1 56.47 179 LYS A C 1
ATOM 1460 O O . LYS A 1 179 ? -11.109 -27.781 8.273 1 56.47 179 LYS A O 1
ATOM 1465 N N . ASP A 1 180 ? -9.516 -26.438 8.383 1 50.66 180 ASP A N 1
ATOM 1466 C CA . ASP A 1 180 ? -8.539 -27.469 8.719 1 50.66 180 ASP A CA 1
ATOM 1467 C C . ASP A 1 180 ? -7.484 -26.938 9.68 1 50.66 180 ASP A C 1
ATOM 1469 O O . ASP A 1 180 ? -6.445 -26.438 9.25 1 50.66 180 ASP A O 1
ATOM 1473 N N . PRO A 1 181 ? -7.879 -26.922 11.078 1 47.62 181 PRO A N 1
ATOM 1474 C CA . PRO A 1 181 ? -6.969 -26.438 12.117 1 47.62 181 PRO A CA 1
ATOM 1475 C C . PRO A 1 181 ? -5.59 -27.094 12.047 1 47.62 181 PRO A C 1
ATOM 1477 O O . PRO A 1 181 ? -4.59 -26.469 12.422 1 47.62 181 PRO A O 1
ATOM 1480 N N . CYS A 1 182 ? -5.531 -28.312 11.812 1 42.69 182 CYS A N 1
ATOM 1481 C CA . CYS A 1 182 ? -4.297 -29.094 11.773 1 42.69 182 CYS A CA 1
ATOM 1482 C C . CYS A 1 182 ? -3.344 -28.531 10.719 1 42.69 182 CYS A C 1
ATOM 1484 O O . CYS A 1 182 ? -2.123 -28.625 10.875 1 42.69 182 CYS A O 1
ATOM 1486 N N . LYS A 1 183 ? -3.895 -28.297 9.703 1 46.59 183 LYS A N 1
ATOM 1487 C CA . LYS A 1 183 ? -3.016 -27.969 8.586 1 46.59 183 LYS A CA 1
ATOM 1488 C C . LYS A 1 183 ? -2.318 -26.641 8.805 1 46.59 183 LYS A C 1
ATOM 1490 O O . LYS A 1 183 ? -1.179 -26.438 8.375 1 46.59 183 LYS A O 1
ATOM 1495 N N . LEU A 1 184 ? -2.867 -25.766 9.57 1 46.78 184 LEU A N 1
ATOM 1496 C CA . LEU A 1 184 ? -2.209 -24.5 9.875 1 46.78 184 LEU A CA 1
ATOM 1497 C C . LEU A 1 184 ? -1.341 -24.625 11.125 1 46.78 184 LEU A C 1
ATOM 1499 O O . LEU A 1 184 ? -0.606 -23.703 11.469 1 46.78 184 LEU A O 1
ATOM 1503 N N . GLN A 1 185 ? -1.585 -25.625 12.078 1 43.38 185 GLN A N 1
ATOM 1504 C CA . GLN A 1 185 ? -0.698 -25.875 13.211 1 43.38 185 GLN A CA 1
ATOM 1505 C C . GLN A 1 185 ? 0.767 -25.797 12.789 1 43.38 185 GLN A C 1
ATOM 1507 O O . GLN A 1 185 ? 1.615 -25.344 13.555 1 43.38 185 GLN A O 1
ATOM 1512 N N . PHE A 1 186 ? 1.108 -26.438 11.719 1 40.09 186 PHE A N 1
ATOM 1513 C CA . PHE A 1 186 ? 2.49 -26.359 11.258 1 40.09 186 PHE A CA 1
ATOM 1514 C C . PHE A 1 186 ? 2.91 -24.906 11.047 1 40.09 186 PHE A C 1
ATOM 1516 O O . PHE A 1 186 ? 4.094 -24.578 11.148 1 40.09 186 PHE A O 1
ATOM 1523 N N . LEU A 1 187 ? 2.031 -24 10.914 1 43.22 187 LEU A N 1
ATOM 1524 C CA . LEU A 1 187 ? 2.352 -22.578 10.844 1 43.22 187 LEU A CA 1
ATOM 1525 C C . LEU A 1 187 ? 2.609 -22.016 12.242 1 43.22 187 LEU A C 1
ATOM 1527 O O . LEU A 1 187 ? 3.428 -21.109 12.406 1 43.22 187 LEU A O 1
ATOM 1531 N N . SER A 1 188 ? 2.021 -22.359 13.453 1 40.38 188 SER A N 1
ATOM 1532 C CA . SER A 1 188 ? 2.156 -21.875 14.82 1 40.38 188 SER A CA 1
ATOM 1533 C C . SER A 1 188 ? 3.238 -22.641 15.578 1 40.38 188 SER A C 1
ATOM 1535 O O . SER A 1 188 ? 3.883 -22.094 16.469 1 40.38 188 SER A O 1
ATOM 1537 N N . SER A 1 189 ? 3.34 -24 15.578 1 37.84 189 SER A N 1
ATOM 1538 C CA . SER A 1 189 ? 3.979 -24.844 16.578 1 37.84 189 SER A CA 1
ATOM 1539 C C . SER A 1 189 ? 5.496 -24.703 16.547 1 37.84 189 SER A C 1
ATOM 1541 O O . SER A 1 189 ? 6.199 -25.25 17.391 1 37.84 189 SER A O 1
ATOM 1543 N N . GLU A 1 190 ? 6.316 -24.25 15.625 1 35.56 190 GLU A N 1
ATOM 1544 C CA . GLU A 1 190 ? 7.711 -24.562 15.93 1 35.56 190 GLU A CA 1
ATOM 1545 C C . GLU A 1 190 ? 8.172 -23.828 17.188 1 35.56 190 GLU A C 1
ATOM 1547 O O . GLU A 1 190 ? 9.328 -23.953 17.594 1 35.56 190 GLU A O 1
ATOM 1552 N N . GLU A 1 191 ? 7.418 -22.922 17.953 1 33.38 191 GLU A N 1
ATOM 1553 C CA . GLU A 1 191 ? 8.102 -22.516 19.172 1 33.38 191 GLU A CA 1
ATOM 1554 C C . GLU A 1 191 ? 7.945 -23.578 20.266 1 33.38 191 GLU A C 1
ATOM 1556 O O . GLU A 1 191 ? 8.531 -23.453 21.344 1 33.38 191 GLU A O 1
ATOM 1561 N N . GLU A 1 192 ? 7.031 -24.531 20.422 1 31.45 192 GLU A N 1
ATOM 1562 C CA . GLU A 1 192 ? 7.016 -25.109 21.75 1 31.45 192 GLU A CA 1
ATOM 1563 C C . GLU A 1 192 ? 8.133 -26.141 21.922 1 31.45 192 GLU A C 1
ATOM 1565 O O . GLU A 1 192 ? 8.43 -26.562 23.047 1 31.45 192 GLU A O 1
ATOM 1570 N N . ASP A 1 193 ? 8.555 -26.953 21.031 1 30.64 193 ASP A N 1
ATOM 1571 C CA . ASP A 1 193 ? 9.125 -28.203 21.531 1 30.64 193 ASP A CA 1
ATOM 1572 C C . ASP A 1 193 ? 10.555 -27.984 22.016 1 30.64 193 ASP A C 1
ATOM 1574 O O . ASP A 1 193 ? 11.281 -28.953 22.266 1 30.64 193 ASP A O 1
ATOM 1578 N N . SER A 1 194 ? 11.281 -26.875 22 1 27.52 194 SER A N 1
ATOM 1579 C CA . SER A 1 194 ? 12.562 -27.141 22.641 1 27.52 194 SER A CA 1
ATOM 1580 C C . SER A 1 194 ? 12.414 -27.219 24.156 1 27.52 194 SER A C 1
ATOM 1582 O O . SER A 1 194 ? 13.328 -26.844 24.891 1 27.52 194 SER A O 1
ATOM 1584 N N . ASP A 1 195 ? 11.523 -28.078 24.797 1 24.23 195 ASP A N 1
ATOM 1585 C CA . ASP A 1 195 ? 12.117 -28.75 25.953 1 24.23 195 ASP A CA 1
ATOM 1586 C C . ASP A 1 195 ? 13.195 -29.734 25.516 1 24.23 195 ASP A C 1
ATOM 1588 O O . ASP A 1 195 ? 13.016 -30.469 24.531 1 24.23 195 ASP A O 1
ATOM 1592 N N . MET B 1 1 ? -3.58 -10.781 16.797 1 19.09 1 MET B N 1
ATOM 1593 C CA . MET B 1 1 ? -4.406 -9.711 16.25 1 19.09 1 MET B CA 1
ATOM 1594 C C . MET B 1 1 ? -3.551 -8.703 15.5 1 19.09 1 MET B C 1
ATOM 1596 O O . MET B 1 1 ? -2.752 -7.984 16.109 1 19.09 1 MET B O 1
ATOM 1600 N N . VAL B 1 2 ? -3.145 -9.086 14.383 1 29.02 2 VAL B N 1
ATOM 1601 C CA . VAL B 1 2 ? -2.121 -8.406 13.594 1 29.02 2 VAL B CA 1
ATOM 1602 C C . VAL B 1 2 ? -2.586 -6.996 13.25 1 29.02 2 VAL B C 1
ATOM 1604 O O . VAL B 1 2 ? -3.525 -6.82 12.469 1 29.02 2 VAL B O 1
ATOM 1607 N N . GLN B 1 3 ? -2.652 -5.969 14.109 1 32.53 3 GLN B N 1
ATOM 1608 C CA . GLN B 1 3 ? -3.189 -4.621 13.961 1 32.53 3 GLN B CA 1
ATOM 1609 C C . GLN B 1 3 ? -2.289 -3.764 13.07 1 32.53 3 GLN B C 1
ATOM 1611 O O . GLN B 1 3 ? -1.088 -3.648 13.328 1 32.53 3 GLN B O 1
ATOM 1616 N N . THR B 1 4 ? -2.344 -3.912 11.852 1 42.44 4 THR B N 1
ATOM 1617 C CA . THR B 1 4 ? -1.623 -2.961 11.016 1 42.44 4 THR B CA 1
ATOM 1618 C C . THR B 1 4 ? -1.884 -1.529 11.477 1 42.44 4 THR B C 1
ATOM 1620 O O . THR B 1 4 ? -2.881 -1.26 12.148 1 42.44 4 THR B O 1
ATOM 1623 N N . LEU B 1 5 ? -0.773 -0.705 11.352 1 40.75 5 LEU B N 1
ATOM 1624 C CA . LEU B 1 5 ? -0.943 0.693 11.734 1 40.75 5 LEU B CA 1
ATOM 1625 C C . LEU B 1 5 ? -2.338 1.189 11.367 1 40.75 5 LEU B C 1
ATOM 1627 O O . LEU B 1 5 ? -2.92 2.004 12.086 1 40.75 5 LEU B O 1
ATOM 1631 N N . ALA B 1 6 ? -2.945 0.593 10.227 1 45.34 6 ALA B N 1
ATOM 1632 C CA . ALA B 1 6 ? -4.246 1.101 9.797 1 45.34 6 ALA B CA 1
ATOM 1633 C C . ALA B 1 6 ? -5.383 0.373 10.5 1 45.34 6 ALA B C 1
ATOM 1635 O O . ALA B 1 6 ? -6.504 0.883 10.57 1 45.34 6 ALA B O 1
ATOM 1636 N N . GLU B 1 7 ? -5.395 -0.956 10.805 1 40.62 7 GLU B N 1
ATOM 1637 C CA . GLU B 1 7 ? -6.559 -1.732 11.227 1 40.62 7 GLU B CA 1
ATOM 1638 C C . GLU B 1 7 ? -6.957 -1.391 12.656 1 40.62 7 GLU B C 1
ATOM 1640 O O . GLU B 1 7 ? -7.875 -1.997 13.211 1 40.62 7 GLU B O 1
ATOM 1645 N N . VAL B 1 8 ? -6.293 -0.823 13.391 1 38.09 8 VAL B N 1
ATOM 1646 C CA . VAL B 1 8 ? -6.902 -0.796 14.719 1 38.09 8 VAL B CA 1
ATOM 1647 C C . VAL B 1 8 ? -8.219 -0.026 14.672 1 38.09 8 VAL B C 1
ATOM 1649 O O . VAL B 1 8 ? -8.25 1.186 14.891 1 38.09 8 VAL B O 1
ATOM 1652 N N . GLU B 1 9 ? -9.031 -0.127 13.672 1 40.16 9 GLU B N 1
ATOM 1653 C CA . GLU B 1 9 ? -10.164 0.798 13.711 1 40.16 9 GLU B CA 1
ATOM 1654 C C . GLU B 1 9 ? -11.156 0.413 14.805 1 40.16 9 GLU B C 1
ATOM 1656 O O . GLU B 1 9 ? -12.031 -0.424 14.586 1 40.16 9 GLU B O 1
ATOM 1661 N N . GLN B 1 10 ? -11.031 0.002 15.844 1 38.72 10 GLN B N 1
ATOM 1662 C CA . GLN B 1 10 ? -12.258 0.214 16.609 1 38.72 10 GLN B CA 1
ATOM 1663 C C . GLN B 1 10 ? -12.602 1.698 16.688 1 38.72 10 GLN B C 1
ATOM 1665 O O . GLN B 1 10 ? -11.719 2.537 16.875 1 38.72 10 GLN B O 1
ATOM 1670 N N . LYS B 1 11 ? -13.766 2.33 16.203 1 48.56 11 LYS B N 1
ATOM 1671 C CA . LYS B 1 11 ? -14.312 3.682 16.125 1 48.56 11 LYS B CA 1
ATOM 1672 C C . LYS B 1 11 ? -13.867 4.523 17.312 1 48.56 11 LYS B C 1
ATOM 1674 O O . LYS B 1 11 ? -13.727 5.746 17.203 1 48.56 11 LYS B O 1
ATOM 1679 N N . LYS B 1 12 ? -13.898 4.004 18.438 1 58.09 12 LYS B N 1
ATOM 1680 C CA . LYS B 1 12 ? -13.789 4.852 19.625 1 58.09 12 LYS B CA 1
ATOM 1681 C C . LYS B 1 12 ? -12.328 5.199 19.906 1 58.09 12 LYS B C 1
ATOM 1683 O O . LYS B 1 12 ? -12.047 6.199 20.578 1 58.09 12 LYS B O 1
ATOM 1688 N N . ASN B 1 13 ? -11.352 4.555 19.141 1 81.19 13 ASN B N 1
ATOM 1689 C CA . ASN B 1 13 ? -9.969 4.812 19.5 1 81.19 13 ASN B CA 1
ATOM 1690 C C . ASN B 1 13 ? -9.188 5.449 18.359 1 81.19 13 ASN B C 1
ATOM 1692 O O . ASN B 1 13 ? -9.445 5.152 17.188 1 81.19 13 ASN B O 1
ATOM 1696 N N . ILE B 1 14 ? -8.5 6.613 18.578 1 86.94 14 ILE B N 1
ATOM 1697 C CA . ILE B 1 14 ? -7.652 7.328 17.641 1 86.94 14 ILE B CA 1
ATOM 1698 C C . ILE B 1 14 ? -6.555 6.402 17.125 1 86.94 14 ILE B C 1
ATOM 1700 O O . ILE B 1 14 ? -5.809 5.816 17.906 1 86.94 14 ILE B O 1
ATOM 1704 N N . PRO B 1 15 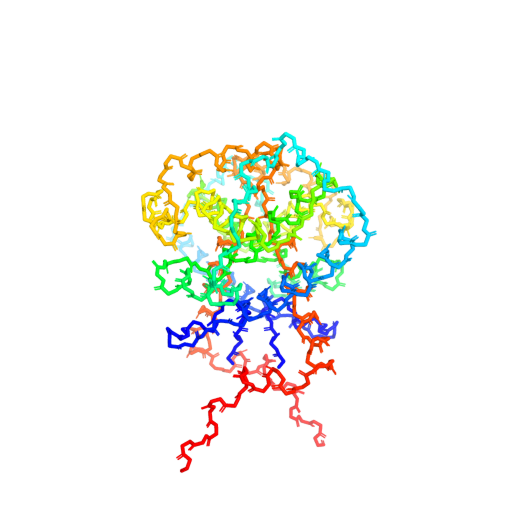? -6.531 6.305 15.859 1 89.31 15 PRO B N 1
ATOM 1705 C CA . PRO B 1 15 ? -5.504 5.43 15.289 1 89.31 15 PRO B CA 1
ATOM 1706 C C . PRO B 1 15 ? -4.09 5.906 15.594 1 89.31 15 PRO B C 1
ATOM 1708 O O . PRO B 1 15 ? -3.842 7.113 15.672 1 89.31 15 PRO B O 1
ATOM 1711 N N . LEU B 1 16 ? -3.246 4.984 15.656 1 88.31 16 LEU B N 1
ATOM 1712 C CA . LEU B 1 16 ? -1.848 5.23 15.984 1 88.31 16 LEU B CA 1
ATOM 1713 C C . LEU B 1 16 ? -1.217 6.203 15 1 88.31 16 LEU B C 1
ATOM 1715 O O . LEU B 1 16 ? -0.392 7.035 15.383 1 88.31 16 LEU B O 1
ATOM 1719 N N . VAL B 1 17 ? -1.536 6.09 13.742 1 92.62 17 VAL B N 1
ATOM 1720 C CA . VAL B 1 17 ? -0.932 6.922 12.711 1 92.62 17 VAL B CA 1
ATOM 1721 C C . VAL B 1 17 ? -1.216 8.391 12.992 1 92.62 17 VAL B C 1
ATOM 1723 O O . VAL B 1 17 ? -0.373 9.258 12.734 1 92.62 17 VAL B O 1
ATOM 1726 N N . ILE B 1 18 ? -2.369 8.711 13.453 1 93.62 18 ILE B N 1
ATOM 1727 C CA . ILE B 1 18 ? -2.74 10.086 13.766 1 93.62 18 ILE B CA 1
ATOM 1728 C C . ILE B 1 18 ? -1.857 10.617 14.891 1 93.62 18 ILE B C 1
ATOM 1730 O O . ILE B 1 18 ? -1.368 11.75 14.82 1 93.62 18 ILE B O 1
ATOM 1734 N N . ASN B 1 19 ? -1.653 9.797 15.852 1 90.88 19 ASN B N 1
ATOM 1735 C CA . ASN B 1 19 ? -0.788 10.172 16.969 1 90.88 19 ASN B CA 1
ATOM 1736 C C . ASN B 1 19 ? 0.643 10.43 16.5 1 90.88 19 ASN B C 1
ATOM 1738 O O . ASN B 1 19 ? 1.261 11.422 16.906 1 90.88 19 ASN B O 1
ATOM 1742 N N . ILE B 1 20 ? 1.125 9.586 15.734 1 93.56 20 ILE B N 1
ATOM 1743 C CA . ILE B 1 20 ? 2.504 9.688 15.266 1 93.56 20 ILE B CA 1
ATOM 1744 C C . ILE B 1 20 ? 2.662 10.922 14.383 1 93.56 20 ILE B C 1
ATOM 1746 O O . ILE B 1 20 ? 3.59 11.711 14.562 1 93.56 20 ILE B O 1
ATOM 1750 N N . LEU B 1 21 ? 1.736 11.055 13.438 1 95.44 21 LEU B N 1
ATOM 1751 C CA . LEU B 1 21 ? 1.8 12.18 12.508 1 95.44 21 LEU B CA 1
ATOM 1752 C C . LEU B 1 21 ? 1.694 13.508 13.25 1 95.44 21 LEU B C 1
ATOM 1754 O O . LEU B 1 21 ? 2.4 14.461 12.922 1 95.44 21 LEU B O 1
ATOM 1758 N N . SER B 1 22 ? 0.761 13.57 14.188 1 94.75 22 SER B N 1
ATOM 1759 C CA . SER B 1 22 ? 0.585 14.805 14.945 1 94.75 22 SER B CA 1
ATOM 1760 C C . SER B 1 22 ? 1.865 15.195 15.672 1 94.75 22 SER B C 1
ATOM 1762 O O . SER B 1 22 ? 2.268 16.359 15.648 1 94.75 22 SER B O 1
ATOM 1764 N N . ALA B 1 23 ? 2.486 14.266 16.297 1 92.94 23 ALA B N 1
ATOM 1765 C CA . ALA B 1 23 ? 3.717 14.523 17.047 1 92.94 23 ALA B CA 1
ATOM 1766 C C . ALA B 1 23 ? 4.848 14.93 16.109 1 92.94 23 ALA B C 1
ATOM 1768 O O . ALA B 1 23 ? 5.594 15.867 16.391 1 92.94 23 ALA B O 1
ATOM 1769 N N . LEU B 1 24 ? 5 14.234 15.062 1 94.5 24 LEU B N 1
ATOM 1770 C CA . LEU B 1 24 ? 6.066 14.484 14.094 1 94.5 24 LEU B CA 1
ATOM 1771 C C . LEU B 1 24 ? 5.922 15.867 13.477 1 94.5 24 LEU B C 1
ATOM 1773 O O . LEU B 1 24 ? 6.898 16.609 13.367 1 94.5 24 LEU B O 1
ATOM 1777 N N . LEU B 1 25 ? 4.719 16.172 13.047 1 95.81 25 LEU B N 1
ATOM 1778 C CA . LEU B 1 25 ? 4.477 17.453 12.398 1 95.81 25 LEU B CA 1
ATOM 1779 C C . LEU B 1 25 ? 4.625 18.609 13.383 1 95.81 25 LEU B C 1
ATOM 1781 O O . LEU B 1 25 ? 5.113 19.688 13.023 1 95.81 25 LEU B O 1
ATOM 1785 N N . LYS B 1 26 ? 4.164 18.391 14.617 1 94 26 LYS B N 1
ATOM 1786 C CA . LYS B 1 26 ? 4.355 19.406 15.648 1 94 26 LYS B CA 1
ATOM 1787 C C . LYS B 1 26 ? 5.84 19.703 15.859 1 94 26 LYS B C 1
ATOM 1789 O O . LYS B 1 26 ? 6.242 20.859 15.945 1 94 26 LYS B O 1
ATOM 1794 N N . ARG B 1 27 ? 6.609 18.703 15.93 1 91.94 27 ARG B N 1
ATOM 1795 C CA . ARG B 1 27 ? 8.047 18.844 16.109 1 91.94 27 ARG B CA 1
ATOM 1796 C C . ARG B 1 27 ? 8.68 19.594 14.945 1 91.94 27 ARG B C 1
ATOM 1798 O O . ARG B 1 27 ? 9.469 20.516 15.148 1 91.94 27 ARG B O 1
ATOM 1805 N N . THR B 1 28 ? 8.352 19.188 13.766 1 92.81 28 THR B N 1
ATOM 1806 C CA . THR B 1 28 ? 8.898 19.797 12.562 1 92.81 28 THR B CA 1
ATOM 1807 C C . THR B 1 28 ? 8.508 21.266 12.477 1 92.81 28 THR B C 1
ATOM 1809 O O . THR B 1 28 ? 9.336 22.125 12.148 1 92.81 28 THR B O 1
ATOM 1812 N N . THR B 1 29 ? 7.27 21.562 12.734 1 93.44 29 THR B N 1
ATOM 1813 C CA . THR B 1 29 ? 6.773 22.938 12.688 1 93.44 29 THR B CA 1
ATOM 1814 C C . THR B 1 29 ? 7.465 23.797 13.734 1 93.44 29 THR B C 1
ATOM 1816 O O . THR B 1 29 ? 7.828 24.953 13.469 1 93.44 29 THR B O 1
ATOM 1819 N N . ASN B 1 30 ? 7.648 23.25 14.914 1 91.94 30 ASN B N 1
ATOM 1820 C CA . ASN B 1 30 ? 8.344 23.969 15.984 1 91.94 30 ASN B CA 1
ATOM 1821 C C . ASN B 1 30 ? 9.781 24.281 15.602 1 91.94 30 ASN B C 1
ATOM 1823 O O . ASN B 1 30 ? 10.266 25.391 15.844 1 91.94 30 ASN B O 1
ATOM 1827 N N . GLN B 1 31 ? 10.391 23.359 15.055 1 90.5 31 GLN B N 1
ATOM 1828 C CA . GLN B 1 31 ? 11.781 23.531 14.641 1 90.5 31 GLN B CA 1
ATOM 1829 C C . GLN B 1 31 ? 11.898 24.578 13.547 1 90.5 31 GLN B C 1
ATOM 1831 O O . GLN B 1 31 ? 12.836 25.391 13.562 1 90.5 31 GLN B O 1
ATOM 1836 N N . ASN B 1 32 ? 10.977 24.578 12.672 1 90.31 32 ASN B N 1
ATOM 1837 C CA . ASN B 1 32 ? 11 25.531 11.57 1 90.31 32 ASN B CA 1
ATOM 1838 C C . ASN B 1 32 ? 10.672 26.953 12.039 1 90.31 32 ASN B C 1
ATOM 1840 O O . ASN B 1 32 ? 11.203 27.922 11.508 1 90.31 32 ASN B O 1
ATOM 1844 N N . ASP B 1 33 ? 9.812 27.078 12.969 1 84.44 33 ASP B N 1
ATOM 1845 C CA . ASP B 1 33 ? 9.453 28.391 13.516 1 84.44 33 ASP B CA 1
ATOM 1846 C C . ASP B 1 33 ? 10.625 29 14.273 1 84.44 33 ASP B C 1
ATOM 1848 O O . ASP B 1 33 ? 10.836 30.219 14.203 1 84.44 33 ASP B O 1
ATOM 1852 N N . GLU B 1 34 ? 11.297 28.25 14.93 1 81.06 34 GLU B N 1
ATOM 1853 C CA . GLU B 1 34 ? 12.469 28.734 15.664 1 81.06 34 GLU B CA 1
ATOM 1854 C C . GLU B 1 34 ? 13.555 29.219 14.711 1 81.06 34 GLU B C 1
ATOM 1856 O O . GLU B 1 34 ? 14.219 30.219 14.969 1 81.06 34 GLU B O 1
ATOM 1861 N N . HIS B 1 35 ? 13.664 28.578 13.641 1 73.88 35 HIS B N 1
ATOM 1862 C CA . HIS B 1 35 ? 14.672 28.953 12.656 1 73.88 35 HIS B CA 1
ATOM 1863 C C . HIS B 1 35 ? 14.297 30.25 11.945 1 73.88 35 HIS B C 1
ATOM 1865 O O . HIS B 1 35 ? 15.172 31.047 11.594 1 73.88 35 HIS B O 1
ATOM 1871 N N . THR B 1 36 ? 13.062 30.391 11.617 1 66.69 36 THR B N 1
ATOM 1872 C CA . THR B 1 36 ? 12.594 31.594 10.93 1 66.69 36 THR B CA 1
ATOM 1873 C C . THR B 1 36 ? 12.75 32.812 11.82 1 66.69 36 THR B C 1
ATOM 1875 O O . THR B 1 36 ? 13.125 33.906 11.352 1 66.69 36 THR B O 1
ATOM 1878 N N . VAL B 1 37 ? 12.352 32.656 13.055 1 62.03 37 VAL B N 1
ATOM 1879 C CA . VAL B 1 37 ? 12.516 33.781 13.977 1 62.03 37 VAL B CA 1
ATOM 1880 C C . VAL B 1 37 ? 13.984 34.188 14.023 1 62.03 37 VAL B C 1
ATOM 1882 O O . VAL B 1 37 ? 14.297 35.406 14.117 1 62.03 37 VAL B O 1
ATOM 1885 N N . SER B 1 38 ? 14.711 33.219 13.945 1 58 38 SER B N 1
ATOM 1886 C CA . SER B 1 38 ? 16.141 33.5 14.016 1 58 38 SER B CA 1
ATOM 1887 C C . SER B 1 38 ? 16.641 34.125 12.719 1 58 38 SER B C 1
ATOM 1889 O O . SER B 1 38 ? 17.594 34.906 12.719 1 58 38 SER B O 1
ATOM 1891 N N . GLN B 1 39 ? 15.961 33.625 11.703 1 58.38 39 GLN B N 1
ATOM 1892 C CA . GLN B 1 39 ? 16.391 34.188 10.422 1 58.38 39 GLN B CA 1
ATOM 1893 C C . GLN B 1 39 ? 15.492 35.344 10.016 1 58.38 39 GLN B C 1
ATOM 1895 O O . GLN B 1 39 ? 14.273 35.312 10.195 1 58.38 39 GLN B O 1
ATOM 1900 N N . GLN B 1 40 ? 15.727 36.594 10.445 1 48.41 40 GLN B N 1
ATOM 1901 C CA . GLN B 1 40 ? 15.047 37.875 10.219 1 48.41 40 GLN B CA 1
ATOM 1902 C C . GLN B 1 40 ? 14.148 37.812 8.992 1 48.41 40 GLN B C 1
ATOM 1904 O O . GLN B 1 40 ? 13.398 38.75 8.711 1 48.41 40 GLN B O 1
ATOM 1909 N N . TYR B 1 41 ? 14.312 37.062 7.941 1 46.19 41 TYR B N 1
ATOM 1910 C CA . TYR B 1 41 ? 13.75 37.375 6.633 1 46.19 41 TYR B CA 1
ATOM 1911 C C . TYR B 1 41 ? 12.477 36.562 6.383 1 46.19 41 TYR B C 1
ATOM 1913 O O . TYR B 1 41 ? 12.516 35.344 6.309 1 46.19 41 TYR B O 1
ATOM 1921 N N . ARG B 1 42 ? 11.328 37.031 7.02 1 49.91 42 ARG B N 1
ATOM 1922 C CA . ARG B 1 42 ? 10.031 36.562 6.57 1 49.91 42 ARG B CA 1
ATOM 1923 C C . ARG B 1 42 ? 10.016 36.344 5.059 1 49.91 42 ARG B C 1
ATOM 1925 O O . ARG B 1 42 ? 9.977 37.312 4.297 1 49.91 42 ARG B O 1
ATOM 1932 N N . ARG B 1 43 ? 10.648 35.375 4.516 1 49.41 43 ARG B N 1
ATOM 1933 C CA . ARG B 1 43 ? 10.711 35.188 3.072 1 49.41 43 ARG B CA 1
ATOM 1934 C C . ARG B 1 43 ? 9.312 35.031 2.475 1 49.41 43 ARG B C 1
ATOM 1936 O O . ARG B 1 43 ? 8.406 34.5 3.117 1 49.41 43 ARG B O 1
ATOM 1943 N N . HIS B 1 44 ? 8.914 36 1.729 1 53.5 44 HIS B N 1
ATOM 1944 C CA . HIS B 1 44 ? 7.734 35.906 0.885 1 53.5 44 HIS B CA 1
ATOM 1945 C C . HIS B 1 44 ? 7.539 34.469 0.371 1 53.5 44 HIS B C 1
ATOM 1947 O O . HIS B 1 44 ? 8.484 33.844 -0.105 1 53.5 44 HIS B O 1
ATOM 1953 N N . PRO B 1 45 ? 6.398 33.812 0.897 1 56.59 45 PRO B N 1
ATOM 1954 C CA . PRO B 1 45 ? 6.195 32.438 0.419 1 56.59 45 PRO B CA 1
ATOM 1955 C C . PRO B 1 45 ? 6.375 32.312 -1.092 1 56.59 45 PRO B C 1
ATOM 1957 O O . PRO B 1 45 ? 6.031 33.25 -1.84 1 56.59 45 PRO B O 1
ATOM 1960 N N . PRO B 1 46 ? 7.152 31.375 -1.51 1 60.53 46 PRO B N 1
ATOM 1961 C CA . PRO B 1 46 ? 7.227 31.109 -2.949 1 60.53 46 PRO B CA 1
ATOM 1962 C C . PRO B 1 46 ? 5.852 30.969 -3.594 1 60.53 46 PRO B C 1
ATOM 1964 O O . PRO B 1 46 ? 4.875 30.656 -2.906 1 60.53 46 PRO B O 1
ATOM 1967 N N . SER B 1 47 ? 5.648 31.406 -4.766 1 62.69 47 SER B N 1
ATOM 1968 C CA . SER B 1 47 ? 4.422 31.406 -5.559 1 62.69 47 SER B CA 1
ATOM 1969 C C . SER B 1 47 ? 3.652 30.109 -5.398 1 62.69 47 SER B C 1
ATOM 1971 O O . SER B 1 47 ? 2.424 30.109 -5.293 1 62.69 47 SER B O 1
ATOM 1973 N N . ALA B 1 48 ? 4.367 29 -5.137 1 64.06 48 ALA B N 1
ATOM 1974 C CA . ALA B 1 48 ? 3.717 27.688 -5.133 1 64.06 48 ALA B CA 1
ATOM 1975 C C . ALA B 1 48 ? 2.955 27.469 -3.832 1 64.06 48 ALA B C 1
ATOM 1977 O O . ALA B 1 48 ? 2.076 26.594 -3.764 1 64.06 48 ALA B O 1
ATOM 1978 N N . ALA B 1 49 ? 3.141 28.328 -2.908 1 69 49 ALA B N 1
ATOM 1979 C CA . ALA B 1 49 ? 2.488 28.047 -1.63 1 69 49 ALA B CA 1
ATOM 1980 C C . ALA B 1 49 ? 1.814 29.297 -1.075 1 69 49 ALA B C 1
ATOM 1982 O O . ALA B 1 49 ? 1.564 29.391 0.128 1 69 49 ALA B O 1
ATOM 1983 N N . LYS B 1 50 ? 1.549 30.172 -1.942 1 73.38 50 LYS B N 1
ATOM 1984 C CA . LYS B 1 50 ? 0.951 31.422 -1.475 1 73.38 50 LYS B CA 1
ATOM 1985 C C . LYS B 1 50 ? -0.402 31.172 -0.814 1 73.38 50 LYS B C 1
ATOM 1987 O O . LYS B 1 50 ? -0.718 31.766 0.216 1 73.38 50 LYS B O 1
ATOM 1992 N N . ALA B 1 51 ? -1.038 30.156 -1.396 1 80.75 51 ALA B N 1
ATOM 1993 C CA . ALA B 1 51 ? -2.389 29.906 -0.902 1 80.75 51 ALA B CA 1
ATOM 1994 C C . ALA B 1 51 ? -2.354 29.219 0.465 1 80.75 51 ALA B C 1
ATOM 1996 O O . ALA B 1 51 ? -3.346 29.234 1.196 1 80.75 51 ALA B O 1
ATOM 1997 N N . PHE B 1 52 ? -1.232 28.688 0.854 1 88.5 52 PHE B N 1
ATOM 1998 C CA . PHE B 1 52 ? -1.192 27.875 2.066 1 88.5 52 PHE B CA 1
ATOM 1999 C C . PHE B 1 52 ? -0.877 28.734 3.283 1 88.5 52 PHE B C 1
ATOM 2001 O O . PHE B 1 52 ? -1.111 28.328 4.422 1 88.5 52 PHE B O 1
ATOM 2008 N N . SER B 1 53 ? -0.391 29.922 2.975 1 81.81 53 SER B N 1
ATOM 2009 C CA . SER B 1 53 ? -0.047 30.766 4.109 1 81.81 53 SER B CA 1
ATOM 2010 C C . SER B 1 53 ? -1.281 31.469 4.668 1 81.81 53 SER B C 1
ATOM 2012 O O . SER B 1 53 ? -1.92 32.25 3.975 1 81.81 53 SER B O 1
ATOM 2014 N N . GLY B 1 54 ? -1.697 31 5.859 1 75.81 54 GLY B N 1
ATOM 2015 C CA . GLY B 1 54 ? -2.797 31.688 6.523 1 75.81 54 GLY B CA 1
ATOM 2016 C C . GLY B 1 54 ? -2.387 33 7.156 1 75.81 54 GLY B C 1
ATOM 2017 O O . GLY B 1 54 ? -1.199 33.25 7.375 1 75.81 54 GLY B O 1
ATOM 2018 N N . LEU B 1 55 ? -3.396 33.844 7.328 1 70.94 55 LEU B N 1
ATOM 2019 C CA . LEU B 1 55 ? -3.17 35.156 7.93 1 70.94 55 LEU B CA 1
ATOM 2020 C C . LEU B 1 55 ? -3.004 35.031 9.438 1 70.94 55 LEU B C 1
ATOM 2022 O O . LEU B 1 55 ? -2.277 35.812 10.055 1 70.94 55 LEU B O 1
ATOM 2026 N N . VAL B 1 56 ? -3.676 34 10.008 1 78.81 56 VAL B N 1
ATOM 2027 C CA . VAL B 1 56 ? -3.645 33.781 11.453 1 78.81 56 VAL B CA 1
ATOM 2028 C C . VAL B 1 56 ? -3.361 32.312 11.758 1 78.81 56 VAL B C 1
ATOM 2030 O O . VAL B 1 56 ? -3.746 31.422 10.992 1 78.81 56 VAL B O 1
ATOM 2033 N N . ILE B 1 57 ? -2.664 32.125 12.812 1 82.12 57 ILE B N 1
ATOM 2034 C CA . ILE B 1 57 ? -2.445 30.766 13.305 1 82.12 57 ILE B CA 1
ATOM 2035 C C . ILE B 1 57 ? -3.744 30.219 13.891 1 82.12 57 ILE B C 1
ATOM 2037 O O . ILE B 1 57 ? -4.34 30.828 14.781 1 82.12 57 ILE B O 1
ATOM 2041 N N . PRO B 1 58 ? -4.098 29.047 13.406 1 87.75 58 PRO B N 1
ATOM 2042 C CA . PRO B 1 58 ? -5.305 28.453 13.992 1 87.75 58 PRO B CA 1
ATOM 2043 C C . PRO B 1 58 ? -5.145 28.141 15.477 1 87.75 58 PRO B C 1
ATOM 2045 O O . PRO B 1 58 ? -4.051 27.781 15.922 1 87.75 58 PRO B O 1
ATOM 2048 N N . THR B 1 59 ? -6.207 28.25 16.188 1 88.44 59 THR B N 1
ATOM 2049 C CA . THR B 1 59 ? -6.199 27.969 17.625 1 88.44 59 THR B CA 1
ATOM 2050 C C . THR B 1 59 ? -6.18 26.469 17.891 1 88.44 59 THR B C 1
ATOM 2052 O O . THR B 1 59 ? -5.738 26.031 18.953 1 88.44 59 THR B O 1
ATOM 2055 N N . ILE B 1 60 ? -6.598 25.75 16.938 1 93.94 60 ILE B N 1
ATOM 2056 C CA . ILE B 1 60 ? -6.652 24.312 17.094 1 93.94 60 ILE B CA 1
ATOM 2057 C C . ILE B 1 60 ? -5.262 23.703 16.891 1 93.94 60 ILE B C 1
ATOM 2059 O O . ILE B 1 60 ? -4.547 24.094 15.961 1 93.94 60 ILE B O 1
ATOM 2063 N N . SER B 1 61 ? -4.855 22.797 17.75 1 94.31 61 SER B N 1
ATOM 2064 C CA . SER B 1 61 ? -3.557 22.141 17.609 1 94.31 61 SER B CA 1
ATOM 2065 C C . SER B 1 61 ? -3.545 21.172 16.438 1 94.31 61 SER B C 1
ATOM 2067 O O . SER B 1 61 ? -4.602 20.766 15.945 1 94.31 61 SER B O 1
ATOM 2069 N N . ILE B 1 62 ? -2.391 20.812 16.031 1 96.38 62 ILE B N 1
ATOM 2070 C CA . ILE B 1 62 ? -2.229 19.875 14.93 1 96.38 62 ILE B CA 1
ATOM 2071 C C . ILE B 1 62 ? -2.887 18.547 15.289 1 96.38 62 ILE B C 1
ATOM 2073 O O . ILE B 1 62 ? -3.602 17.953 14.469 1 96.38 62 ILE B O 1
ATOM 2077 N N . ARG B 1 63 ? -2.707 18.094 16.484 1 94.19 63 ARG B N 1
ATOM 2078 C CA . ARG B 1 63 ? -3.283 16.828 16.953 1 94.19 63 ARG B CA 1
ATOM 2079 C C . ARG B 1 63 ? -4.809 16.875 16.891 1 94.19 63 ARG B C 1
ATOM 2081 O O . ARG B 1 63 ? -5.438 15.992 16.312 1 94.19 63 ARG B O 1
ATOM 2088 N N . ARG B 1 64 ? -5.32 17.859 17.453 1 95.31 64 ARG B N 1
ATOM 2089 C CA . ARG B 1 64 ? -6.773 18 17.484 1 95.31 64 ARG B CA 1
ATOM 2090 C C . ARG B 1 64 ? -7.355 18.141 16.094 1 95.31 64 ARG B C 1
ATOM 2092 O O . ARG B 1 64 ? -8.461 17.672 15.812 1 95.31 64 ARG B O 1
ATOM 2099 N N . TYR B 1 65 ? -6.609 18.828 15.305 1 96.44 65 TYR B N 1
ATOM 2100 C CA . TYR B 1 65 ? -7.039 19.031 13.922 1 96.44 65 TYR B CA 1
ATOM 2101 C C . TYR B 1 65 ? -7.125 17.688 13.188 1 96.44 65 TYR B C 1
ATOM 2103 O O . TYR B 1 65 ? -8.117 17.406 12.508 1 96.44 65 TYR B O 1
ATOM 2111 N N . LEU B 1 66 ? -6.172 16.875 13.312 1 96.88 66 LEU B N 1
ATOM 2112 C CA . LEU B 1 66 ? -6.152 15.562 12.664 1 96.88 66 LEU B CA 1
ATOM 2113 C C . LEU B 1 66 ? -7.246 14.664 13.234 1 96.88 66 LEU B C 1
ATOM 2115 O O . LEU B 1 66 ? -7.906 13.938 12.492 1 96.88 66 LEU B O 1
ATOM 2119 N N . GLU B 1 67 ? -7.406 14.734 14.523 1 94.5 67 GLU B N 1
ATOM 2120 C CA . GLU B 1 67 ? -8.484 13.984 15.156 1 94.5 67 GLU B CA 1
ATOM 2121 C C . GLU B 1 67 ? -9.844 14.43 14.641 1 94.5 67 GLU B C 1
ATOM 2123 O O . GLU B 1 67 ? -10.727 13.602 14.398 1 94.5 67 GLU B O 1
ATOM 2128 N N . HIS B 1 68 ? -9.93 15.734 14.57 1 95.62 68 HIS B N 1
ATOM 2129 C CA . HIS B 1 68 ? -11.164 16.328 14.055 1 95.62 68 HIS B CA 1
ATOM 2130 C C . HIS B 1 68 ? -11.469 15.82 12.648 1 95.62 68 HIS B C 1
ATOM 2132 O O . HIS B 1 68 ? -12.602 15.445 12.352 1 95.62 68 HIS B O 1
ATOM 2138 N N . ILE B 1 69 ? -10.516 15.789 11.797 1 95.12 69 ILE B N 1
ATOM 2139 C CA . ILE B 1 69 ? -10.695 15.289 10.445 1 95.12 69 ILE B CA 1
ATOM 2140 C C . ILE B 1 69 ? -11.07 13.812 10.484 1 95.12 69 ILE B C 1
ATOM 2142 O O . ILE B 1 69 ? -12.016 13.383 9.812 1 95.12 69 ILE B O 1
ATOM 2146 N N . TYR B 1 70 ? -10.43 13.039 11.258 1 93.94 70 TYR B N 1
ATOM 2147 C CA . TYR B 1 70 ? -10.648 11.602 11.352 1 93.94 70 TYR B CA 1
ATOM 2148 C C . TYR B 1 70 ? -12.078 11.297 11.789 1 93.94 70 TYR B C 1
ATOM 2150 O O . TYR B 1 70 ? -12.719 10.398 11.242 1 93.94 70 TYR B O 1
ATOM 2158 N N . PHE B 1 71 ? -12.586 12.078 12.711 1 93.38 71 PHE B N 1
ATOM 2159 C CA . PHE B 1 71 ? -13.898 11.805 13.281 1 93.38 71 PHE B CA 1
ATOM 2160 C C . PHE B 1 71 ? -15.008 12.281 12.352 1 93.38 71 PHE B C 1
ATOM 2162 O O . PHE B 1 71 ? -16.125 11.758 12.383 1 93.38 71 PHE B O 1
ATOM 2169 N N . ASN B 1 72 ? -14.68 13.172 11.547 1 93.75 72 ASN B N 1
ATOM 2170 C CA . ASN B 1 72 ? -15.742 13.797 10.766 1 93.75 72 ASN B CA 1
ATOM 2171 C C . ASN B 1 72 ? -15.664 13.391 9.297 1 93.75 72 ASN B C 1
ATOM 2173 O O . ASN B 1 72 ? -16.469 13.852 8.477 1 93.75 72 ASN B O 1
ATOM 2177 N N . THR B 1 73 ? -14.711 12.602 9.031 1 91.31 73 THR B N 1
ATOM 2178 C CA . THR B 1 73 ? -14.617 12.055 7.684 1 91.31 73 THR B CA 1
ATOM 2179 C C . THR B 1 73 ? -14.516 10.531 7.719 1 91.31 73 THR B C 1
ATOM 2181 O O . THR B 1 73 ? -14.258 9.945 8.773 1 91.31 73 THR B O 1
ATOM 2184 N N . ASP B 1 74 ? -14.836 9.844 6.668 1 86.69 74 ASP B N 1
ATOM 2185 C CA . ASP B 1 74 ? -14.789 8.383 6.582 1 86.69 74 ASP B CA 1
ATOM 2186 C C . ASP B 1 74 ? -13.523 7.91 5.875 1 86.69 74 ASP B C 1
ATOM 2188 O O . ASP B 1 74 ? -13.523 6.871 5.211 1 86.69 74 ASP B O 1
ATOM 2192 N N . CYS B 1 75 ? -12.484 8.758 6.062 1 88 75 CYS B N 1
ATOM 2193 C CA . CYS B 1 75 ? -11.242 8.398 5.398 1 88 75 CYS B CA 1
ATOM 2194 C C . CYS B 1 75 ? -10.562 7.234 6.102 1 88 75 CYS B C 1
ATOM 2196 O O . CYS B 1 75 ? -10.578 7.148 7.332 1 88 75 CYS B O 1
ATOM 2198 N N . SER B 1 76 ? -9.984 6.348 5.348 1 87.62 76 SER B N 1
ATOM 2199 C CA . SER B 1 76 ? -9.203 5.25 5.906 1 87.62 76 SER B CA 1
ATOM 2200 C C . SER B 1 76 ? -7.887 5.75 6.496 1 87.62 76 SER B C 1
ATOM 2202 O O . SER B 1 76 ? -7.434 6.848 6.176 1 87.62 76 SER B O 1
ATOM 2204 N N . THR B 1 77 ? -7.332 4.992 7.34 1 90.38 77 THR B N 1
ATOM 2205 C CA . THR B 1 77 ? -6.059 5.359 7.953 1 90.38 77 THR B CA 1
ATOM 2206 C C . THR B 1 77 ? -4.969 5.492 6.895 1 90.38 77 THR B C 1
ATOM 2208 O O . THR B 1 77 ? -4.039 6.289 7.051 1 90.38 77 THR B O 1
ATOM 2211 N N . CYS B 1 78 ? -5.117 4.695 5.789 1 92.69 78 CYS B N 1
ATOM 2212 C CA . CYS B 1 78 ? -4.148 4.75 4.699 1 92.69 78 CYS B CA 1
ATOM 2213 C C . CYS B 1 78 ? -4.059 6.156 4.117 1 92.69 78 CYS B C 1
ATOM 2215 O O . CYS B 1 78 ? -2.984 6.598 3.707 1 92.69 78 CYS B O 1
ATOM 2217 N N . CYS B 1 79 ? -5.125 6.871 4.191 1 94.06 79 CYS B N 1
ATOM 2218 C CA . CYS B 1 79 ? -5.18 8.211 3.607 1 94.06 79 CYS B CA 1
ATOM 2219 C C . CYS B 1 79 ? -4.246 9.164 4.34 1 94.06 79 CYS B C 1
ATOM 2221 O O . CYS B 1 79 ? -3.674 10.07 3.73 1 94.06 79 CYS B O 1
ATOM 2223 N N . TYR B 1 80 ? -4.062 8.906 5.574 1 95.19 80 TYR B N 1
ATOM 2224 C CA . TYR B 1 80 ? -3.221 9.789 6.371 1 95.19 80 TYR B CA 1
ATOM 2225 C C . TYR B 1 80 ? -1.746 9.555 6.07 1 95.19 80 TYR B C 1
ATOM 2227 O O . TYR B 1 80 ? -0.952 10.5 6.047 1 95.19 80 TYR B O 1
ATOM 2235 N N . VAL B 1 81 ? -1.409 8.336 5.844 1 96.75 81 VAL B N 1
ATOM 2236 C CA . VAL B 1 81 ? -0.036 8.023 5.457 1 96.75 81 VAL B CA 1
ATOM 2237 C C . VAL B 1 81 ? 0.248 8.586 4.066 1 96.75 81 VAL B C 1
ATOM 2239 O O . VAL B 1 81 ? 1.295 9.203 3.842 1 96.75 81 VAL B O 1
ATOM 2242 N N . ILE B 1 82 ? -0.686 8.383 3.209 1 97.62 82 ILE B N 1
ATOM 2243 C CA . ILE B 1 82 ? -0.531 8.875 1.844 1 97.62 82 ILE B CA 1
ATOM 2244 C C . ILE B 1 82 ? -0.453 10.398 1.848 1 97.62 82 ILE B C 1
ATOM 2246 O O . ILE B 1 82 ? 0.361 10.984 1.132 1 97.62 82 ILE B O 1
ATOM 2250 N N . ALA B 1 83 ? -1.295 10.992 2.641 1 97.69 83 ALA B N 1
ATOM 2251 C CA . ALA B 1 83 ? -1.25 12.445 2.783 1 97.69 83 ALA B CA 1
ATOM 2252 C C . ALA B 1 83 ? 0.13 12.914 3.236 1 97.69 83 ALA B C 1
ATOM 2254 O O . ALA B 1 83 ? 0.65 13.914 2.738 1 97.69 83 ALA B O 1
ATOM 2255 N N . PHE B 1 84 ? 0.703 12.211 4.137 1 97.94 84 PHE B N 1
ATOM 2256 C CA . PHE B 1 84 ? 2.045 12.531 4.609 1 97.94 84 PHE B CA 1
ATOM 2257 C C . PHE B 1 84 ? 3.064 12.383 3.484 1 97.94 84 PHE B C 1
ATOM 2259 O O . PHE B 1 84 ? 3.996 13.18 3.373 1 97.94 84 PHE B O 1
ATOM 2266 N N . ILE B 1 85 ? 2.93 11.344 2.682 1 98.25 85 ILE B N 1
ATOM 2267 C CA . ILE B 1 85 ? 3.795 11.148 1.523 1 98.25 85 ILE B CA 1
ATOM 2268 C C . ILE B 1 85 ? 3.678 12.344 0.582 1 98.25 85 ILE B C 1
ATOM 2270 O O . ILE B 1 85 ? 4.688 12.867 0.102 1 98.25 85 ILE B O 1
ATOM 2274 N N . TYR B 1 86 ? 2.438 12.773 0.345 1 98.31 86 TYR B N 1
ATOM 2275 C CA . TYR B 1 86 ? 2.213 13.93 -0.516 1 98.31 86 TYR B CA 1
ATOM 2276 C C . TYR B 1 86 ? 2.898 15.172 0.045 1 98.31 86 TYR B C 1
ATOM 2278 O O . TYR B 1 86 ? 3.523 15.93 -0.698 1 98.31 86 TYR B O 1
ATOM 2286 N N . LEU B 1 87 ? 2.752 15.344 1.304 1 97.88 87 LEU B N 1
ATOM 2287 C CA . LEU B 1 87 ? 3.375 16.5 1.951 1 97.88 87 LEU B CA 1
ATOM 2288 C C . LEU B 1 87 ? 4.891 16.453 1.803 1 97.88 87 LEU B C 1
ATOM 2290 O O . LEU B 1 87 ? 5.52 17.453 1.462 1 97.88 87 LEU B O 1
ATOM 2294 N N . ASP B 1 88 ? 5.434 15.344 2.059 1 97.31 88 ASP B N 1
ATOM 2295 C CA . ASP B 1 88 ? 6.871 15.133 1.932 1 97.31 88 ASP B CA 1
ATOM 2296 C C . ASP B 1 88 ? 7.344 15.414 0.505 1 97.31 88 ASP B C 1
ATOM 2298 O O . ASP B 1 88 ? 8.359 16.078 0.3 1 97.31 88 ASP B O 1
ATOM 2302 N N . ARG B 1 89 ? 6.613 14.891 -0.443 1 97.25 89 ARG B N 1
ATOM 2303 C CA . ARG B 1 89 ? 6.922 15.102 -1.854 1 97.25 89 ARG B CA 1
ATOM 2304 C C . ARG B 1 89 ? 6.836 16.578 -2.219 1 97.25 89 ARG B C 1
ATOM 2306 O O . ARG B 1 89 ? 7.703 17.094 -2.922 1 97.25 89 ARG B O 1
ATOM 2313 N N . PHE B 1 90 ? 5.801 17.203 -1.753 1 97.31 90 PHE B N 1
ATOM 2314 C CA . PHE B 1 90 ? 5.59 18.625 -2.021 1 97.31 90 PHE B CA 1
ATOM 2315 C C . PHE B 1 90 ? 6.77 19.453 -1.533 1 97.31 90 PHE B C 1
ATOM 2317 O O . PHE B 1 90 ? 7.293 20.297 -2.27 1 97.31 90 PHE B O 1
ATOM 2324 N N . LEU B 1 91 ? 7.164 19.203 -0.329 1 95.88 91 LEU B N 1
ATOM 2325 C CA . LEU B 1 91 ? 8.25 19.969 0.279 1 95.88 91 LEU B CA 1
ATOM 2326 C C . LEU B 1 91 ? 9.578 19.656 -0.399 1 95.88 91 LEU B C 1
ATOM 2328 O O . LEU B 1 91 ? 10.445 20.516 -0.501 1 95.88 91 LEU B O 1
ATOM 2332 N N . TYR B 1 92 ? 9.711 18.406 -0.823 1 95.56 92 TYR B N 1
ATOM 2333 C CA . TYR B 1 92 ? 10.914 18.016 -1.545 1 95.56 92 TYR B CA 1
ATOM 2334 C C . TYR B 1 92 ? 11.047 18.781 -2.85 1 95.56 92 TYR B C 1
ATOM 2336 O O . TYR B 1 92 ? 12.133 19.25 -3.193 1 95.56 92 TYR B O 1
ATOM 2344 N N . PHE B 1 93 ? 9.953 18.969 -3.529 1 95.62 93 PHE B N 1
ATOM 2345 C CA . PHE B 1 93 ? 9.961 19.641 -4.824 1 95.62 93 PHE B CA 1
ATOM 2346 C C . PHE B 1 93 ? 10.016 21.141 -4.652 1 95.62 93 PHE B C 1
ATOM 2348 O O . PHE B 1 93 ? 10.328 21.875 -5.594 1 95.62 93 PHE B O 1
ATOM 2355 N N . ASN B 1 94 ? 9.625 21.594 -3.494 1 94.75 94 ASN B N 1
ATOM 2356 C CA . ASN B 1 94 ? 9.602 23.016 -3.18 1 94.75 94 ASN B CA 1
ATOM 2357 C C . ASN B 1 94 ? 10.398 23.328 -1.917 1 94.75 94 ASN B C 1
ATOM 2359 O O . ASN B 1 94 ? 9.828 23.703 -0.894 1 94.75 94 ASN B O 1
ATOM 2363 N N . PRO B 1 95 ? 11.75 23.344 -2.002 1 92.81 95 PRO B N 1
ATOM 2364 C CA . PRO B 1 95 ? 12.617 23.406 -0.825 1 92.81 95 PRO B CA 1
ATOM 2365 C C . PRO B 1 95 ? 12.539 24.75 -0.111 1 92.81 95 PRO B C 1
ATOM 2367 O O . PRO B 1 95 ? 12.93 24.859 1.054 1 92.81 95 PRO B O 1
ATOM 2370 N N . SER B 1 96 ? 12.062 25.734 -0.743 1 90.56 96 SER B N 1
ATOM 2371 C CA . SER B 1 96 ? 11.945 27.047 -0.12 1 90.56 96 SER B CA 1
ATOM 2372 C C . SER B 1 96 ? 10.75 27.094 0.833 1 90.56 96 SER B C 1
ATOM 2374 O O . SER B 1 96 ? 10.648 28.016 1.658 1 90.56 96 SER B O 1
ATOM 2376 N N . ILE B 1 97 ? 9.898 26.172 0.705 1 92.56 97 ILE B N 1
ATOM 2377 C CA . ILE B 1 97 ? 8.703 26.141 1.535 1 92.56 97 ILE B CA 1
ATOM 2378 C C . ILE B 1 97 ? 8.938 25.266 2.762 1 92.56 97 ILE B C 1
ATOM 2380 O O . ILE B 1 97 ? 9.461 24.156 2.645 1 92.56 97 ILE B O 1
ATOM 2384 N N . ARG B 1 98 ? 8.547 25.781 3.895 1 92.19 98 ARG B N 1
ATOM 2385 C CA . ARG B 1 98 ? 8.625 25.031 5.141 1 92.19 98 ARG B CA 1
ATOM 2386 C C . ARG B 1 98 ? 7.281 25 5.855 1 92.19 98 ARG B C 1
ATOM 2388 O O . ARG B 1 98 ? 6.488 25.938 5.73 1 92.19 98 ARG B O 1
ATOM 2395 N N . LEU B 1 99 ? 7.102 23.953 6.566 1 94.25 99 LEU B N 1
ATOM 2396 C CA . LEU B 1 99 ? 5.887 23.859 7.371 1 94.25 99 LEU B CA 1
ATOM 2397 C C . LEU B 1 99 ? 5.996 24.75 8.609 1 94.25 99 LEU B C 1
ATOM 2399 O O . LEU B 1 99 ? 7.027 24.734 9.289 1 94.25 99 LEU B O 1
ATOM 2403 N N . ASP B 1 100 ? 5.09 25.547 8.859 1 91.56 100 ASP B N 1
ATOM 2404 C CA . ASP B 1 100 ? 4.969 26.328 10.094 1 91.56 100 ASP B CA 1
ATOM 2405 C C . ASP B 1 100 ? 3.531 26.328 10.602 1 91.56 100 ASP B C 1
ATOM 2407 O O . ASP B 1 100 ? 2.668 25.641 10.047 1 91.56 100 ASP B O 1
ATOM 2411 N N . PHE B 1 101 ? 3.258 26.969 11.641 1 91.06 101 PHE B N 1
ATOM 2412 C CA . PHE B 1 101 ? 1.952 26.922 12.281 1 91.06 101 PHE B CA 1
ATOM 2413 C C . PHE B 1 101 ? 0.917 27.688 11.477 1 91.06 101 PHE B C 1
ATOM 2415 O O . PHE B 1 101 ? -0.287 27.547 11.695 1 91.06 101 PHE B O 1
ATOM 2422 N N . PHE B 1 102 ? 1.391 28.438 10.469 1 89.19 102 PHE B N 1
ATOM 2423 C CA . PHE B 1 102 ? 0.481 29.234 9.648 1 89.19 102 PHE B CA 1
ATOM 2424 C C . PHE B 1 102 ? -0.048 28.406 8.484 1 89.19 102 PHE B C 1
ATOM 2426 O O . PHE B 1 102 ? -1.089 28.734 7.906 1 89.19 102 PHE B O 1
ATOM 2433 N N . ASN B 1 103 ? 0.635 27.359 8.195 1 94.38 103 ASN B N 1
ATOM 2434 C CA . ASN B 1 103 ? 0.265 26.703 6.945 1 94.38 103 ASN B CA 1
ATOM 2435 C C . ASN B 1 103 ? 0.027 25.203 7.137 1 94.38 103 ASN B C 1
ATOM 2437 O O . ASN B 1 103 ? -0.582 24.562 6.285 1 94.38 103 ASN B O 1
ATOM 2441 N N . VAL B 1 104 ? 0.381 24.609 8.227 1 96.38 104 VAL B N 1
ATOM 2442 C CA . VAL B 1 104 ? 0.405 23.156 8.383 1 96.38 104 VAL B CA 1
ATOM 2443 C C . VAL B 1 104 ? -1.016 22.594 8.305 1 96.38 104 VAL B C 1
ATOM 2445 O O . VAL B 1 104 ? -1.245 21.547 7.691 1 96.38 104 VAL B O 1
ATOM 2448 N N . HIS B 1 105 ? -1.964 23.25 8.883 1 96.5 105 HIS B N 1
ATOM 2449 C CA . HIS B 1 105 ? -3.342 22.781 8.859 1 96.5 105 HIS B CA 1
ATOM 2450 C C . HIS B 1 105 ? -3.9 22.766 7.441 1 96.5 105 HIS B C 1
ATOM 2452 O O . HIS B 1 105 ? -4.539 21.797 7.023 1 96.5 105 HIS B O 1
ATOM 2458 N N . ARG B 1 106 ? -3.645 23.828 6.695 1 96.44 106 ARG B N 1
ATOM 2459 C CA . ARG B 1 106 ? -4.105 23.906 5.312 1 96.44 106 ARG B CA 1
ATOM 2460 C C . ARG B 1 106 ? -3.441 22.859 4.441 1 96.44 106 ARG B C 1
ATOM 2462 O O . ARG B 1 106 ? -4.086 22.266 3.576 1 96.44 106 ARG B O 1
ATOM 2469 N N . PHE B 1 107 ? -2.18 22.609 4.664 1 97.69 107 PHE B N 1
ATOM 2470 C CA . PHE B 1 107 ? -1.476 21.547 3.947 1 97.69 107 PHE B CA 1
ATOM 2471 C C . PHE B 1 107 ? -2.094 20.188 4.246 1 97.69 107 PHE B C 1
ATOM 2473 O O . PHE B 1 107 ? -2.285 19.375 3.34 1 97.69 107 PHE B O 1
ATOM 2480 N N . LEU B 1 108 ? -2.4 20 5.488 1 97.75 108 LEU B N 1
ATOM 2481 C CA . LEU B 1 108 ? -2.912 18.703 5.918 1 97.75 108 LEU B CA 1
ATOM 2482 C C . LEU B 1 108 ? -4.262 18.422 5.266 1 97.75 108 LEU B C 1
ATOM 2484 O O . LEU B 1 108 ? -4.453 17.344 4.68 1 97.75 108 LEU B O 1
ATOM 2488 N N . ILE B 1 109 ? -5.219 19.344 5.336 1 97.12 109 ILE B N 1
ATOM 2489 C CA . ILE B 1 109 ? -6.551 19.109 4.785 1 97.12 109 ILE B CA 1
ATOM 2490 C C . ILE B 1 109 ? -6.465 18.953 3.271 1 97.12 109 ILE B C 1
ATOM 2492 O O . ILE B 1 109 ? -7.199 18.156 2.682 1 97.12 109 ILE B O 1
ATOM 2496 N N . THR B 1 110 ? -5.582 19.688 2.662 1 97.38 110 THR B N 1
ATOM 2497 C CA . THR B 1 110 ? -5.422 19.609 1.214 1 97.38 110 THR B CA 1
ATOM 2498 C C . THR B 1 110 ? -4.824 18.281 0.798 1 97.38 110 THR B C 1
ATOM 2500 O O . THR B 1 110 ? -5.262 17.672 -0.182 1 97.38 110 THR B O 1
ATOM 2503 N N . ALA B 1 111 ? -3.793 17.844 1.549 1 98 111 ALA B N 1
ATOM 2504 C CA . ALA B 1 111 ? -3.168 16.562 1.253 1 98 111 ALA B CA 1
ATOM 2505 C C . ALA B 1 111 ? -4.172 15.422 1.392 1 98 111 ALA B C 1
ATOM 2507 O O . ALA B 1 111 ? -4.199 14.508 0.564 1 98 111 ALA B O 1
ATOM 2508 N N . ILE B 1 112 ? -5.008 15.5 2.393 1 96.69 112 ILE B N 1
ATOM 2509 C CA . ILE B 1 112 ? -5.969 14.43 2.664 1 96.69 112 ILE B CA 1
ATOM 2510 C C . ILE B 1 112 ? -7.039 14.414 1.575 1 96.69 112 ILE B C 1
ATOM 2512 O O . ILE B 1 112 ? -7.371 13.352 1.041 1 96.69 112 ILE B O 1
ATOM 2516 N N . ILE B 1 113 ? -7.547 15.578 1.219 1 96.12 113 ILE B N 1
ATOM 2517 C CA . ILE B 1 113 ? -8.594 15.594 0.2 1 96.12 113 ILE B CA 1
ATOM 2518 C C . ILE B 1 113 ? -8.008 15.172 -1.146 1 96.12 113 ILE B C 1
ATOM 2520 O O . ILE B 1 113 ? -8.688 14.531 -1.952 1 96.12 113 ILE B O 1
ATOM 2524 N N . THR B 1 114 ? -6.801 15.555 -1.447 1 96.44 114 THR B N 1
ATOM 2525 C CA . THR B 1 114 ? -6.121 15.125 -2.664 1 96.44 114 THR B CA 1
ATOM 2526 C C . THR B 1 114 ? -6.008 13.602 -2.711 1 96.44 114 THR B C 1
ATOM 2528 O O . THR B 1 114 ? -6.234 12.992 -3.756 1 96.44 114 THR B O 1
ATOM 2531 N N . CYS B 1 115 ? -5.648 13.047 -1.567 1 95.94 115 CYS B N 1
ATOM 2532 C CA . CYS B 1 115 ? -5.59 11.594 -1.458 1 95.94 115 CYS B CA 1
ATOM 2533 C C . CYS B 1 115 ? -6.957 10.977 -1.728 1 95.94 115 CYS B C 1
ATOM 2535 O O . CYS B 1 115 ? -7.07 10.039 -2.518 1 95.94 115 CYS B O 1
ATOM 2537 N N . VAL B 1 116 ? -7.949 11.484 -1.125 1 93.69 116 VAL B N 1
ATOM 2538 C CA . VAL B 1 116 ? -9.305 10.953 -1.236 1 93.69 116 VAL B CA 1
ATOM 2539 C C . VAL B 1 116 ? -9.766 11.008 -2.693 1 93.69 116 VAL B C 1
ATOM 2541 O O . VAL B 1 116 ? -10.328 10.039 -3.205 1 93.69 116 VAL B O 1
ATOM 2544 N N . LYS B 1 117 ? -9.547 12.039 -3.334 1 93 117 LYS B N 1
ATOM 2545 C CA . LYS B 1 117 ? -9.961 12.211 -4.727 1 93 117 LYS B CA 1
ATOM 2546 C C . LYS B 1 117 ? -9.172 11.281 -5.648 1 93 117 LYS B C 1
ATOM 2548 O O . LYS B 1 117 ? -9.734 10.695 -6.574 1 93 117 LYS B O 1
ATOM 2553 N N . PHE B 1 118 ? -7.902 11.188 -5.383 1 92.81 118 PHE B N 1
ATOM 2554 C CA . PHE B 1 118 ? -7.051 10.391 -6.258 1 92.81 118 PHE B CA 1
ATOM 2555 C C . PHE B 1 118 ? -7.289 8.898 -6.035 1 92.81 118 PHE B C 1
ATOM 2557 O O . PHE B 1 118 ? -7.238 8.109 -6.98 1 92.81 118 PHE B O 1
ATOM 2564 N N . MET B 1 119 ? -7.457 8.484 -4.82 1 88.62 119 MET B N 1
ATOM 2565 C CA . MET B 1 119 ? -7.652 7.078 -4.488 1 88.62 119 MET B CA 1
ATOM 2566 C C . MET B 1 119 ? -9.086 6.648 -4.754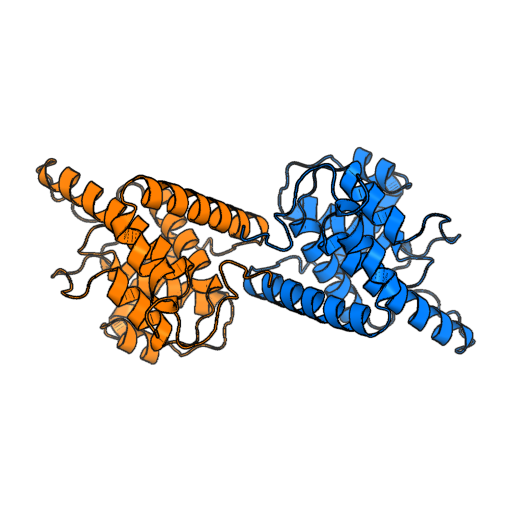 1 88.62 119 MET B C 1
ATOM 2568 O O . MET B 1 119 ? -9.422 5.473 -4.613 1 88.62 119 MET B O 1
ATOM 2572 N N . ASP B 1 120 ? -9.891 7.457 -5.277 1 81.25 120 ASP B N 1
ATOM 2573 C CA . ASP B 1 120 ? -11.297 7.223 -5.574 1 81.25 120 ASP B CA 1
ATOM 2574 C C . ASP B 1 120 ? -12.023 6.629 -4.367 1 81.25 120 ASP B C 1
ATOM 2576 O O . ASP B 1 120 ? -12.742 5.641 -4.496 1 81.25 120 ASP B O 1
ATOM 2580 N N . GLU B 1 121 ? -11.586 7.152 -3.232 1 76.31 121 GLU B N 1
ATOM 2581 C CA . GLU B 1 121 ? -12.289 6.762 -2.018 1 76.31 121 GLU B CA 1
ATOM 2582 C C . GLU B 1 121 ? -13.641 7.465 -1.913 1 76.31 121 GLU B C 1
ATOM 2584 O O . GLU B 1 121 ? -13.766 8.641 -2.27 1 76.31 121 GLU B O 1
ATOM 2589 N N . ARG B 1 122 ? -14.586 6.57 -1.759 1 67.56 122 ARG B N 1
ATOM 2590 C CA . ARG B 1 122 ? -15.93 7.117 -1.652 1 67.56 122 ARG B CA 1
ATOM 2591 C C . ARG B 1 122 ? -16.062 8 -0.42 1 67.56 122 ARG B C 1
ATOM 2593 O O . ARG B 1 122 ? -16.453 7.531 0.652 1 67.56 122 ARG B O 1
ATOM 2600 N N . CYS B 1 123 ? -15.414 9.086 -0.464 1 66 123 CYS B N 1
ATOM 2601 C CA . CYS B 1 123 ? -15.57 10.008 0.649 1 66 123 CYS B CA 1
ATOM 2602 C C . CYS B 1 123 ? -16.438 11.203 0.248 1 66 123 CYS B C 1
ATOM 2604 O O . CYS B 1 123 ? -16.906 11.273 -0.889 1 66 123 CYS B O 1
ATOM 2606 N N . ASN B 1 124 ? -16.562 12.062 1.163 1 75.75 124 ASN B N 1
ATOM 2607 C CA . ASN B 1 124 ? -17.359 13.273 1.035 1 75.75 124 ASN B CA 1
ATOM 2608 C C . ASN B 1 124 ? -16.734 14.266 0.057 1 75.75 124 ASN B C 1
ATOM 2610 O O . ASN B 1 124 ? -15.539 14.18 -0.237 1 75.75 124 ASN B O 1
ATOM 2614 N N . GLY B 1 125 ? -17.453 15.062 -0.611 1 83.62 125 GLY B N 1
ATOM 2615 C CA . GLY B 1 125 ? -17.016 16.016 -1.61 1 83.62 125 GLY B CA 1
ATOM 2616 C C . GLY B 1 125 ? -16.328 17.234 -1.01 1 83.62 125 GLY B C 1
ATOM 2617 O O . GLY B 1 125 ? -16.078 17.281 0.194 1 83.62 125 GLY B O 1
ATOM 2618 N N . ASN B 1 126 ? -15.914 18.172 -1.802 1 89.38 126 ASN B N 1
ATOM 2619 C CA . ASN B 1 126 ? -15.188 19.375 -1.421 1 89.38 126 ASN B CA 1
ATOM 2620 C C . ASN B 1 126 ? -15.938 20.172 -0.363 1 89.38 126 ASN B C 1
ATOM 2622 O O . ASN B 1 126 ? -15.328 20.766 0.525 1 89.38 126 ASN B O 1
ATOM 2626 N N . ALA B 1 127 ? -17.219 20.234 -0.499 1 93.31 127 ALA B N 1
ATOM 2627 C CA . ALA B 1 127 ? -18 21.016 0.452 1 93.31 127 ALA B CA 1
ATOM 2628 C C . ALA B 1 127 ? -17.844 20.469 1.869 1 93.31 127 ALA B C 1
ATOM 2630 O O . ALA B 1 127 ? -17.641 21.234 2.814 1 93.31 127 ALA B O 1
ATOM 2631 N N . HIS B 1 128 ? -17.875 19.25 2.014 1 95 128 HIS B N 1
ATOM 2632 C CA . HIS B 1 128 ? -17.734 18.625 3.324 1 95 128 HIS B CA 1
ATOM 2633 C C . HIS B 1 128 ? -16.328 18.828 3.879 1 95 128 HIS B C 1
ATOM 2635 O O . HIS B 1 128 ? -16.156 19.172 5.047 1 95 128 HIS B O 1
ATOM 2641 N N . PHE B 1 129 ? -15.336 18.703 3.074 1 94.81 129 PHE B N 1
ATOM 2642 C CA . PHE B 1 129 ? -13.961 18.828 3.523 1 94.81 129 PHE B CA 1
ATOM 2643 C C . PHE B 1 129 ? -13.625 20.281 3.842 1 94.81 129 PHE B C 1
ATOM 2645 O O . PHE B 1 129 ? -12.836 20.547 4.75 1 94.81 129 PHE B O 1
ATOM 2652 N N . ALA B 1 130 ? -14.203 21.156 3.07 1 96.25 130 ALA B N 1
ATOM 2653 C CA . ALA B 1 130 ? -14.031 22.562 3.391 1 96.25 130 ALA B CA 1
ATOM 2654 C C . ALA B 1 130 ? -14.586 22.891 4.773 1 96.25 130 ALA B C 1
ATOM 2656 O O . ALA B 1 130 ? -13.945 23.578 5.566 1 96.25 130 ALA B O 1
ATOM 2657 N N . TYR B 1 131 ? -15.711 22.328 5.02 1 96.31 131 TYR B N 1
ATOM 2658 C CA . TYR B 1 131 ? -16.359 22.516 6.316 1 96.31 131 TYR B CA 1
ATOM 2659 C C . TYR B 1 131 ? -15.5 21.922 7.434 1 96.31 131 TYR B C 1
ATOM 2661 O O . TYR B 1 131 ? -15.234 22.594 8.43 1 96.31 131 TYR B O 1
ATOM 2669 N N . VAL B 1 132 ? -15.031 20.734 7.262 1 95.56 132 VAL B N 1
ATOM 2670 C CA . VAL B 1 132 ? -14.227 20.047 8.258 1 95.56 132 VAL B CA 1
ATOM 2671 C C . VAL B 1 132 ? -12.906 20.781 8.461 1 95.56 132 VAL B C 1
ATOM 2673 O O . VAL B 1 132 ? -12.406 20.875 9.578 1 95.56 132 VAL B O 1
ATOM 2676 N N . GLY B 1 133 ? -12.367 21.312 7.391 1 96 133 GLY B N 1
ATOM 2677 C CA . GLY B 1 133 ? -11.078 21.984 7.422 1 96 133 GLY B CA 1
ATOM 2678 C C . GLY B 1 133 ? -11.156 23.406 7.934 1 96 133 GLY B C 1
ATOM 2679 O O . GLY B 1 133 ? -10.133 24.047 8.188 1 96 133 GLY B O 1
ATOM 2680 N N . GLY B 1 134 ? -12.328 23.906 8.039 1 95.44 134 GLY B N 1
ATOM 2681 C CA . GLY B 1 134 ? -12.484 25.266 8.531 1 95.44 134 GLY B CA 1
ATOM 2682 C C . GLY B 1 134 ? -12.141 26.312 7.492 1 95.44 134 GLY B C 1
ATOM 2683 O O . GLY B 1 134 ? -11.562 27.359 7.82 1 95.44 134 GLY B O 1
ATOM 2684 N N . ILE B 1 135 ? -12.383 26.016 6.215 1 94.88 135 ILE B N 1
ATOM 2685 C CA . ILE B 1 135 ? -12.117 26.938 5.125 1 94.88 135 ILE B CA 1
ATOM 2686 C C . ILE B 1 135 ? -13.289 26.938 4.145 1 94.88 135 ILE B C 1
ATOM 2688 O O . ILE B 1 135 ? -14.172 26.078 4.234 1 94.88 135 ILE B O 1
ATOM 2692 N N . SER B 1 136 ? -13.305 27.922 3.254 1 95.38 136 SER B N 1
ATOM 2693 C CA . SER B 1 136 ? -14.359 27.984 2.246 1 95.38 136 SER B CA 1
ATOM 2694 C C . SER B 1 136 ? -14.086 27 1.107 1 95.38 136 SER B C 1
ATOM 2696 O O . SER B 1 136 ? -12.953 26.547 0.926 1 95.38 136 SER B O 1
ATOM 2698 N N . VAL B 1 137 ? -15.125 26.672 0.366 1 96.69 137 VAL B N 1
ATOM 2699 C CA . VAL B 1 137 ? -15.008 25.781 -0.782 1 96.69 137 VAL B CA 1
ATOM 2700 C C . VAL B 1 137 ? -14.07 26.406 -1.817 1 96.69 137 VAL B C 1
ATOM 2702 O O . VAL B 1 137 ? -13.266 25.703 -2.434 1 96.69 137 VAL B O 1
ATOM 2705 N N . SER B 1 138 ? -14.203 27.688 -2.008 1 96.25 138 SER B N 1
ATOM 2706 C CA . SER B 1 138 ? -13.352 28.406 -2.959 1 96.25 138 SER B CA 1
ATOM 2707 C C . SER B 1 138 ? -11.883 28.312 -2.564 1 96.25 138 SER B C 1
ATOM 2709 O O . SER B 1 138 ? -11.023 28.047 -3.41 1 96.25 138 SER B O 1
ATOM 2711 N N . GLU B 1 139 ? -11.602 28.5 -1.327 1 94.81 139 GLU B N 1
ATOM 2712 C CA . GLU B 1 139 ? -10.242 28.375 -0.827 1 94.81 139 GLU B CA 1
ATOM 2713 C C . GLU B 1 139 ? -9.719 26.953 -1.014 1 94.81 139 GLU B C 1
ATOM 2715 O O . GLU B 1 139 ? -8.57 26.75 -1.397 1 94.81 139 GLU B O 1
ATOM 2720 N N . MET B 1 140 ? -10.57 26.031 -0.776 1 95.62 140 MET B N 1
ATOM 2721 C CA . MET B 1 140 ? -10.195 24.625 -0.907 1 95.62 140 MET B CA 1
ATOM 2722 C C . MET B 1 140 ? -9.773 24.312 -2.336 1 95.62 140 MET B C 1
ATOM 2724 O O . MET B 1 140 ? -8.766 23.625 -2.555 1 95.62 140 MET B O 1
ATOM 2728 N N . LYS B 1 141 ? -10.516 24.766 -3.252 1 96.06 141 LYS B N 1
ATOM 2729 C CA . LYS B 1 141 ? -10.211 24.516 -4.66 1 96.06 141 LYS B CA 1
ATOM 2730 C C . LYS B 1 141 ? -8.867 25.141 -5.043 1 96.06 141 LYS B C 1
ATOM 2732 O O . LYS B 1 141 ? -8.094 24.531 -5.797 1 96.06 141 LYS B O 1
ATOM 2737 N N . GLU B 1 142 ? -8.648 26.312 -4.535 1 95.56 142 GLU B N 1
ATOM 2738 C CA . GLU B 1 142 ? -7.383 26.984 -4.801 1 95.56 142 GLU B CA 1
ATOM 2739 C C . GLU B 1 142 ? -6.211 26.219 -4.203 1 95.56 142 GLU B C 1
ATOM 2741 O O . GLU B 1 142 ? -5.172 26.062 -4.848 1 95.56 142 GLU B O 1
ATOM 2746 N N . LEU B 1 143 ? -6.348 25.797 -2.988 1 96.19 143 LEU B N 1
ATOM 2747 C CA . LEU B 1 143 ? -5.32 25 -2.32 1 96.19 143 LEU B CA 1
ATOM 2748 C C . LEU B 1 143 ? -5.023 23.734 -3.1 1 96.19 143 LEU B C 1
ATOM 2750 O O . LEU B 1 143 ? -3.859 23.375 -3.283 1 96.19 143 LEU B O 1
ATOM 2754 N N . GLU B 1 144 ? -6.082 23.078 -3.57 1 96.75 144 GLU B N 1
ATOM 2755 C CA . GLU B 1 144 ? -5.918 21.844 -4.324 1 96.75 144 GLU B CA 1
ATOM 2756 C C . GLU B 1 144 ? -5.113 22.062 -5.598 1 96.75 144 GLU B C 1
ATOM 2758 O O . GLU B 1 144 ? -4.223 21.281 -5.926 1 96.75 144 GLU B O 1
ATOM 2763 N N . VAL B 1 145 ? -5.441 23.125 -6.27 1 96.31 145 VAL B N 1
ATOM 2764 C CA . VAL B 1 145 ? -4.746 23.438 -7.512 1 96.31 145 VAL B CA 1
ATOM 2765 C C . VAL B 1 145 ? -3.264 23.688 -7.227 1 96.31 145 VAL B C 1
ATOM 2767 O O . VAL B 1 145 ? -2.396 23.094 -7.867 1 96.31 145 VAL B O 1
ATOM 2770 N N . ASP B 1 146 ? -2.984 24.516 -6.324 1 96.06 146 ASP B N 1
ATOM 2771 C CA . ASP B 1 146 ? -1.604 24.812 -5.961 1 96.06 146 ASP B CA 1
ATOM 2772 C C . ASP B 1 146 ? -0.872 23.562 -5.5 1 96.06 146 ASP B C 1
ATOM 2774 O O . ASP B 1 146 ? 0.303 23.359 -5.816 1 96.06 146 ASP B O 1
ATOM 2778 N N . PHE B 1 147 ? -1.531 22.781 -4.738 1 97.31 147 PHE B N 1
ATOM 2779 C CA . PHE B 1 147 ? -0.946 21.547 -4.211 1 97.31 147 PHE B CA 1
ATOM 2780 C C . PHE B 1 147 ? -0.579 20.594 -5.344 1 97.31 147 PHE B C 1
ATOM 2782 O O . PHE B 1 147 ? 0.509 20.016 -5.344 1 97.31 147 PHE B O 1
ATOM 2789 N N . LEU B 1 148 ? -1.508 20.406 -6.293 1 97.56 148 LEU B N 1
ATOM 2790 C CA . LEU B 1 148 ? -1.262 19.531 -7.434 1 97.56 148 LEU B CA 1
ATOM 2791 C C . LEU B 1 148 ? -0.065 20.016 -8.242 1 97.56 148 LEU B C 1
ATOM 2793 O O . LEU B 1 148 ? 0.789 19.219 -8.633 1 97.56 148 LEU B O 1
ATOM 2797 N N . PHE B 1 149 ? 0.017 21.297 -8.414 1 96.19 149 PHE B N 1
ATOM 2798 C CA . PHE B 1 149 ? 1.145 21.859 -9.148 1 96.19 149 PHE B CA 1
ATOM 2799 C C . PHE B 1 149 ? 2.441 21.688 -8.367 1 96.19 149 PHE B C 1
ATOM 2801 O O . PHE B 1 149 ? 3.486 21.375 -8.945 1 96.19 149 PHE B O 1
ATOM 2808 N N . GLY B 1 150 ? 2.334 21.906 -7.09 1 96.19 150 GLY B N 1
ATOM 2809 C CA . GLY B 1 150 ? 3.508 21.703 -6.254 1 96.19 150 GLY B CA 1
ATOM 2810 C C . GLY B 1 150 ? 3.992 20.266 -6.223 1 96.19 150 GLY B C 1
ATOM 2811 O O . GLY B 1 150 ? 5.184 20.016 -6.031 1 96.19 150 GLY B O 1
ATOM 2812 N N . LEU B 1 151 ? 3.109 19.344 -6.449 1 97.31 151 LEU B N 1
ATOM 2813 C CA . LEU B 1 151 ? 3.424 17.922 -6.488 1 97.31 151 LEU B CA 1
ATOM 2814 C C . LEU B 1 151 ? 3.867 17.5 -7.887 1 97.31 151 LEU B C 1
ATOM 2816 O O . LEU B 1 151 ? 4.266 16.359 -8.102 1 97.31 151 LEU B O 1
ATOM 2820 N N . ARG B 1 152 ? 3.793 18.469 -8.852 1 96.44 152 ARG B N 1
ATOM 2821 C CA . ARG B 1 152 ? 4.059 18.172 -10.258 1 96.44 152 ARG B CA 1
ATOM 2822 C C . ARG B 1 152 ? 3.201 17 -10.742 1 96.44 152 ARG B C 1
ATOM 2824 O O . ARG B 1 152 ? 3.67 16.156 -11.5 1 96.44 152 ARG B O 1
ATOM 2831 N N . PHE B 1 153 ? 2.102 16.844 -10.062 1 95.94 153 PHE B N 1
ATOM 2832 C CA . PHE B 1 153 ? 1.084 15.844 -10.367 1 95.94 153 PHE B CA 1
ATOM 2833 C C . PHE B 1 153 ? 1.608 14.438 -10.102 1 95.94 153 PHE B C 1
ATOM 2835 O O . PHE B 1 153 ? 1.112 13.461 -10.672 1 95.94 153 PHE B O 1
ATOM 2842 N N . ASN B 1 154 ? 2.592 14.359 -9.336 1 95.75 154 ASN B N 1
ATOM 2843 C CA . ASN B 1 154 ? 3.092 13.055 -8.898 1 95.75 154 ASN B CA 1
ATOM 2844 C C . ASN B 1 154 ? 2.307 12.523 -7.707 1 95.75 154 ASN B C 1
ATOM 2846 O O . ASN B 1 154 ? 2.734 12.672 -6.562 1 95.75 154 ASN B O 1
ATOM 2850 N N . LEU B 1 155 ? 1.269 11.867 -7.988 1 96.44 155 LEU B N 1
ATOM 2851 C CA . LEU B 1 155 ? 0.344 11.438 -6.941 1 96.44 155 LEU B CA 1
ATOM 2852 C C . LEU B 1 155 ? 0.433 9.93 -6.723 1 96.44 155 LEU B C 1
ATOM 2854 O O . LEU B 1 155 ? -0.166 9.398 -5.781 1 96.44 155 LEU B O 1
ATOM 2858 N N . ASN B 1 156 ? 1.2 9.305 -7.59 1 93.06 156 ASN B N 1
ATOM 2859 C CA . ASN B 1 156 ? 1.256 7.852 -7.512 1 93.06 156 ASN B CA 1
ATOM 2860 C C . ASN B 1 156 ? 2.006 7.387 -6.266 1 93.06 156 ASN B C 1
ATOM 2862 O O . ASN B 1 156 ? 3.145 7.793 -6.031 1 93.06 156 ASN B O 1
ATOM 2866 N N . VAL B 1 157 ? 1.313 6.648 -5.453 1 95 157 VAL B N 1
ATOM 2867 C CA . VAL B 1 157 ? 1.91 5.992 -4.297 1 95 157 VAL B CA 1
ATOM 2868 C C . VAL B 1 157 ? 1.728 4.48 -4.406 1 95 157 VAL B C 1
ATOM 2870 O O . VAL B 1 157 ? 0.603 3.979 -4.336 1 95 157 VAL B O 1
ATOM 2873 N N . ASN B 1 158 ? 2.783 3.807 -4.547 1 92.69 158 ASN B N 1
ATOM 2874 C CA . ASN B 1 158 ? 2.707 2.352 -4.617 1 92.69 158 ASN B CA 1
ATOM 2875 C C . ASN B 1 158 ? 2.867 1.714 -3.24 1 92.69 158 ASN B C 1
ATOM 2877 O O . ASN B 1 158 ? 3.232 2.391 -2.277 1 92.69 158 ASN B O 1
ATOM 2881 N N . PRO B 1 159 ? 2.547 0.434 -3.137 1 92.62 159 PRO B N 1
ATOM 2882 C CA . PRO B 1 159 ? 2.584 -0.234 -1.834 1 92.62 159 PRO B CA 1
ATOM 2883 C C . PRO B 1 159 ? 3.979 -0.228 -1.208 1 92.62 159 PRO B C 1
ATOM 2885 O O . PRO B 1 159 ? 4.109 -0.132 0.015 1 92.62 159 PRO B O 1
ATOM 2888 N N . ILE B 1 160 ? 5.008 -0.329 -1.968 1 89.12 160 ILE B N 1
ATOM 2889 C CA . ILE B 1 160 ? 6.367 -0.372 -1.442 1 89.12 160 ILE B CA 1
ATOM 2890 C C . ILE B 1 160 ? 6.707 0.958 -0.772 1 89.12 160 ILE B C 1
ATOM 2892 O O . ILE B 1 160 ? 7.18 0.985 0.366 1 89.12 160 ILE B O 1
ATOM 2896 N N . SER B 1 161 ? 6.457 2.055 -1.561 1 91.44 161 SER B N 1
ATOM 2897 C CA . SER B 1 161 ? 6.664 3.379 -0.983 1 91.44 161 SER B CA 1
ATOM 2898 C C . SER B 1 161 ? 5.781 3.594 0.242 1 91.44 161 SER B C 1
ATOM 2900 O O . SER B 1 161 ? 6.234 4.137 1.252 1 91.44 161 SER B O 1
ATOM 2902 N N . TYR B 1 162 ? 4.566 3.191 0.145 1 95.69 162 TYR B N 1
ATOM 2903 C CA . TYR B 1 162 ? 3.615 3.303 1.245 1 95.69 162 TYR B CA 1
ATOM 2904 C C . TYR B 1 162 ? 4.129 2.586 2.486 1 95.69 162 TYR B C 1
ATOM 2906 O O . TYR B 1 162 ? 4.145 3.156 3.58 1 95.69 162 TYR B O 1
ATOM 2914 N N . ASN B 1 163 ? 4.547 1.398 2.33 1 91.5 163 ASN B N 1
ATOM 2915 C CA . ASN B 1 163 ? 5.043 0.614 3.455 1 91.5 163 ASN B CA 1
ATOM 2916 C C . ASN B 1 163 ? 6.348 1.184 4.004 1 91.5 163 ASN B C 1
ATOM 2918 O O . ASN B 1 163 ? 6.605 1.112 5.207 1 91.5 163 ASN B O 1
ATOM 2922 N N . GLY B 1 164 ? 7.164 1.654 3.104 1 92.44 164 GLY B N 1
ATOM 2923 C CA . GLY B 1 164 ? 8.359 2.354 3.557 1 92.44 164 GLY B CA 1
ATOM 2924 C C . GLY B 1 164 ? 8.055 3.502 4.5 1 92.44 164 GLY B C 1
ATOM 2925 O O . GLY B 1 164 ? 8.703 3.65 5.535 1 92.44 164 GLY B O 1
ATOM 2926 N N . TYR B 1 165 ? 7.078 4.289 4.137 1 94.94 165 TYR B N 1
ATOM 2927 C CA . TYR B 1 165 ? 6.684 5.418 4.973 1 94.94 165 TYR B CA 1
ATOM 2928 C C . TYR B 1 165 ? 6.031 4.938 6.262 1 94.94 165 TYR B C 1
ATOM 2930 O O . TYR B 1 165 ? 6.199 5.555 7.316 1 94.94 165 TYR B O 1
ATOM 2938 N N . CYS B 1 166 ? 5.266 3.844 6.156 1 92.56 166 CYS B N 1
ATOM 2939 C CA . CYS B 1 166 ? 4.711 3.268 7.379 1 92.56 166 CYS B CA 1
ATOM 2940 C C . CYS B 1 166 ? 5.82 2.885 8.352 1 92.56 166 CYS B C 1
ATOM 2942 O O . CYS B 1 166 ? 5.75 3.211 9.539 1 92.56 166 CYS B O 1
ATOM 2944 N N . SER B 1 167 ? 6.82 2.238 7.855 1 90.62 167 SER B N 1
ATOM 2945 C CA . SER B 1 167 ? 7.953 1.826 8.68 1 90.62 167 SER B CA 1
ATOM 2946 C C . SER B 1 167 ? 8.68 3.033 9.266 1 90.62 167 SER B C 1
ATOM 2948 O O . SER B 1 167 ? 9.078 3.018 10.43 1 90.62 167 SER B O 1
ATOM 2950 N N . PHE B 1 168 ? 8.891 3.994 8.461 1 93.38 168 PHE B N 1
ATOM 2951 C CA . PHE B 1 168 ? 9.516 5.234 8.906 1 93.38 168 PHE B CA 1
ATOM 2952 C C . PHE B 1 168 ? 8.742 5.84 10.07 1 93.38 168 PHE B C 1
ATOM 2954 O O . PHE B 1 168 ? 9.336 6.215 11.086 1 93.38 168 PHE B O 1
ATOM 2961 N N . LEU B 1 169 ? 7.43 5.945 9.922 1 92.19 169 LEU B N 1
ATOM 2962 C CA . LEU B 1 169 ? 6.578 6.543 10.945 1 92.19 169 LEU B CA 1
ATOM 2963 C C . LEU B 1 169 ? 6.613 5.723 12.227 1 92.19 169 LEU B C 1
ATOM 2965 O O . LEU B 1 169 ? 6.668 6.285 13.328 1 92.19 169 LEU B O 1
ATOM 2969 N N . LEU B 1 170 ? 6.621 4.457 12.102 1 88.62 170 LEU B N 1
ATOM 2970 C CA . LEU B 1 170 ? 6.684 3.586 13.266 1 88.62 170 LEU B CA 1
ATOM 2971 C C . LEU B 1 170 ? 8.008 3.754 14 1 88.62 170 LEU B C 1
ATOM 2973 O O . LEU B 1 170 ? 8.047 3.752 15.234 1 88.62 170 LEU B O 1
ATOM 2977 N N . ARG B 1 171 ? 9.055 3.873 13.25 1 90 171 ARG B N 1
ATOM 2978 C CA . ARG B 1 171 ? 10.367 4.109 13.852 1 90 171 ARG B CA 1
ATOM 2979 C C . ARG B 1 171 ? 10.398 5.453 14.578 1 90 171 ARG B C 1
ATOM 2981 O O . ARG B 1 171 ? 10.969 5.559 15.664 1 90 171 ARG B O 1
ATOM 2988 N N . GLU B 1 172 ? 9.805 6.402 13.922 1 87.5 172 GLU B N 1
ATOM 2989 C CA . GLU B 1 172 ? 9.75 7.727 14.531 1 87.5 172 GLU B CA 1
ATOM 2990 C C . GLU B 1 172 ? 8.977 7.703 15.844 1 87.5 172 GLU B C 1
ATOM 2992 O O . GLU B 1 172 ? 9.297 8.445 16.781 1 87.5 172 GLU B O 1
ATOM 2997 N N . MET B 1 173 ? 7.988 6.914 15.938 1 83.25 173 MET B N 1
ATOM 2998 C CA . MET B 1 173 ? 7.227 6.762 17.172 1 83.25 173 MET B CA 1
ATOM 2999 C C . MET B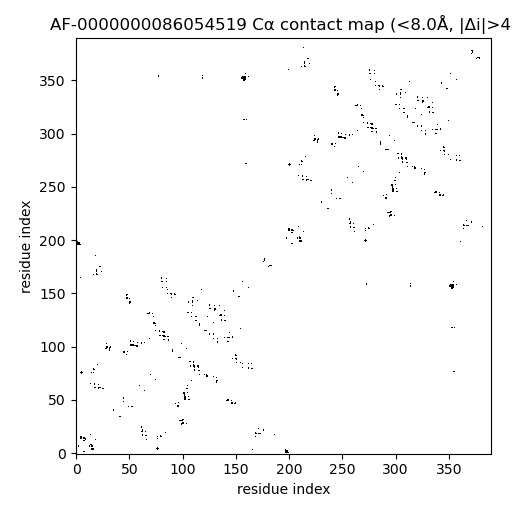 1 173 ? 8.117 6.273 18.312 1 83.25 173 MET B C 1
ATOM 3001 O O . MET B 1 173 ? 8.008 6.75 19.438 1 83.25 173 MET B O 1
ATOM 3005 N N . SER B 1 174 ? 8.867 5.293 17.984 1 82.81 174 SER B N 1
ATOM 3006 C CA . SER B 1 174 ? 9.773 4.746 18.984 1 82.81 174 SER B CA 1
ATOM 3007 C C . SER B 1 174 ? 10.758 5.805 19.484 1 82.81 174 SER B C 1
ATOM 3009 O O . SER B 1 174 ? 11.086 5.848 20.672 1 82.81 174 SER B O 1
ATOM 3011 N N . ARG B 1 175 ? 11.141 6.625 18.641 1 81.44 175 ARG B N 1
ATOM 3012 C CA . ARG B 1 175 ? 12.062 7.699 19 1 81.44 175 ARG B CA 1
ATOM 3013 C C . ARG B 1 175 ? 11.367 8.75 19.859 1 81.44 175 ARG B C 1
ATOM 3015 O O . ARG B 1 175 ? 11.961 9.266 20.812 1 81.44 175 ARG B O 1
ATOM 3022 N N . LEU B 1 176 ? 10.25 9.016 19.484 1 76.44 176 LEU B N 1
ATOM 3023 C CA . LEU B 1 176 ? 9.484 10.008 20.219 1 76.44 176 LEU B CA 1
ATOM 3024 C C . LEU B 1 176 ? 9.18 9.516 21.625 1 76.44 176 LEU B C 1
ATOM 3026 O O . LEU B 1 176 ? 9.141 10.305 22.578 1 76.44 176 LEU B O 1
ATOM 3030 N N . LYS B 1 177 ? 8.875 8.188 21.734 1 68.62 177 LYS B N 1
ATOM 3031 C CA . LYS B 1 177 ? 8.648 7.582 23.047 1 68.62 177 LYS B CA 1
ATOM 3032 C C . LYS B 1 177 ? 9.906 7.645 23.906 1 68.62 177 LYS B C 1
ATOM 3034 O O . LYS B 1 177 ? 9.828 7.871 25.125 1 68.62 177 LYS B O 1
ATOM 3039 N N . LEU B 1 178 ? 10.898 7.379 23.25 1 57.19 178 LEU B N 1
ATOM 3040 C CA . LEU B 1 178 ? 12.164 7.422 23.969 1 57.19 178 LEU B CA 1
ATOM 3041 C C . LEU B 1 178 ? 12.477 8.836 24.438 1 57.19 178 LEU B C 1
ATOM 3043 O O . LEU B 1 178 ? 13.086 9.016 25.5 1 57.19 178 LEU B O 1
ATOM 3047 N N . LYS B 1 179 ? 12.18 9.555 23.688 1 57.06 179 LYS B N 1
ATOM 3048 C CA . LYS B 1 179 ? 12.508 10.922 24.062 1 57.06 179 LYS B CA 1
ATOM 3049 C C . LYS B 1 179 ? 11.523 11.453 25.109 1 57.06 179 LYS B C 1
ATOM 3051 O O . LYS B 1 179 ? 11.906 12.195 26.016 1 57.06 179 LYS B O 1
ATOM 3056 N N . ASP B 1 180 ? 10.305 11.211 25.109 1 51.91 180 ASP B N 1
ATOM 3057 C CA . ASP B 1 180 ? 9.352 11.641 26.141 1 51.91 180 ASP B CA 1
ATOM 3058 C C . ASP B 1 180 ? 8.305 10.562 26.406 1 51.91 180 ASP B C 1
ATOM 3060 O O . ASP B 1 180 ? 7.25 10.547 25.766 1 51.91 180 ASP B O 1
ATOM 3064 N N . PRO B 1 181 ? 8.719 9.5 27.312 1 48 181 PRO B N 1
ATOM 3065 C CA . PRO B 1 181 ? 7.816 8.398 27.641 1 48 181 PRO B CA 1
ATOM 3066 C C . PRO B 1 181 ? 6.449 8.883 28.125 1 48 181 PRO B C 1
ATOM 3068 O O . PRO B 1 181 ? 5.445 8.195 27.938 1 48 181 PRO B O 1
ATOM 3071 N N . CYS B 1 182 ? 6.41 9.875 28.875 1 43.16 182 CYS B N 1
ATOM 3072 C CA . CYS B 1 182 ? 5.188 10.422 29.453 1 43.16 182 CYS B CA 1
ATOM 3073 C C . CYS B 1 182 ? 4.215 10.852 28.359 1 43.16 182 CYS B C 1
ATOM 3075 O O . CYS B 1 182 ? 2.998 10.773 28.547 1 43.16 182 CYS B O 1
ATOM 3077 N N . LYS B 1 183 ? 4.758 11.461 27.484 1 47.41 183 LYS B N 1
ATOM 3078 C CA . LYS B 1 183 ? 3.865 12.078 26.5 1 47.41 183 LYS B CA 1
ATOM 3079 C C . LYS B 1 183 ? 3.162 11.016 25.656 1 47.41 183 LYS B C 1
ATOM 3081 O O . LYS B 1 183 ? 2.014 11.203 25.25 1 47.41 183 LYS B O 1
ATOM 3086 N N . LEU B 1 184 ? 3.734 9.875 25.516 1 47.81 184 LEU B N 1
ATOM 3087 C CA . LEU B 1 184 ? 3.08 8.805 24.766 1 47.81 184 LEU B CA 1
ATOM 3088 C C . LEU B 1 184 ? 2.242 7.93 25.688 1 47.81 184 LEU B C 1
ATOM 3090 O O . LEU B 1 184 ? 1.515 7.047 25.219 1 47.81 184 LEU B O 1
ATOM 3094 N N . GLN B 1 185 ? 2.5 7.871 27.062 1 44.28 185 GLN B N 1
ATOM 3095 C CA . GLN B 1 185 ? 1.631 7.16 27.984 1 44.28 185 GLN B CA 1
ATOM 3096 C C . GLN B 1 185 ? 0.16 7.402 27.656 1 44.28 185 GLN B C 1
ATOM 3098 O O . GLN B 1 185 ? -0.67 6.504 27.812 1 44.28 185 GLN B O 1
ATOM 3103 N N . PHE B 1 186 ? -0.189 8.594 27.438 1 41.09 186 PHE B N 1
ATOM 3104 C CA . PHE B 1 186 ? -1.578 8.867 27.078 1 41.09 186 PHE B CA 1
ATOM 3105 C C . PHE B 1 186 ? -1.992 8.078 25.844 1 41.09 186 PHE B C 1
ATOM 3107 O O . PHE B 1 186 ? -3.17 7.758 25.672 1 41.09 186 PHE B O 1
ATOM 3114 N N . LEU B 1 187 ? -1.096 7.633 25.062 1 44.69 187 LEU B N 1
ATOM 3115 C CA . LEU B 1 187 ? -1.417 6.75 23.953 1 44.69 187 LEU B CA 1
ATOM 3116 C C . LEU B 1 187 ? -1.643 5.32 24.438 1 44.69 187 LEU B C 1
ATOM 3118 O O . LEU B 1 187 ? -2.477 4.598 23.875 1 44.69 187 LEU B O 1
ATOM 3122 N N . SER B 1 188 ? -1.031 4.668 25.516 1 41.25 188 SER B N 1
ATOM 3123 C CA . SER B 1 188 ? -1.141 3.309 26.031 1 41.25 188 SER B CA 1
ATOM 3124 C C . SER B 1 188 ? -2.215 3.215 27.109 1 41.25 188 SER B C 1
ATOM 3126 O O . SER B 1 188 ? -2.799 2.148 27.328 1 41.25 188 SER B O 1
ATOM 3128 N N . SER B 1 189 ? -2.34 4.102 28.141 1 38.38 189 SER B N 1
ATOM 3129 C CA . SER B 1 189 ? -2.973 3.9 29.438 1 38.38 189 SER B CA 1
ATOM 3130 C C . SER B 1 189 ? -4.488 3.773 29.297 1 38.38 189 SER B C 1
ATOM 3132 O O . SER B 1 189 ? -5.18 3.471 30.266 1 38.38 189 SER B O 1
ATOM 3134 N N . GLU B 1 190 ? -5.312 4.133 28.375 1 36.16 190 GLU B N 1
ATOM 3135 C CA . GLU B 1 190 ? -6.711 4.074 28.797 1 36.16 190 GLU B CA 1
ATOM 3136 C C . GLU B 1 190 ? -7.145 2.637 29.078 1 36.16 190 GLU B C 1
ATOM 3138 O O . GLU B 1 190 ? -8.297 2.389 29.438 1 36.16 190 GLU B O 1
ATOM 3143 N N . GLU B 1 191 ? -6.371 1.493 28.875 1 33.78 191 GLU B N 1
ATOM 3144 C CA . GLU B 1 191 ? -7.039 0.284 29.344 1 33.78 191 GLU B CA 1
ATOM 3145 C C . GLU B 1 191 ? -6.883 0.125 30.859 1 33.78 191 GLU B C 1
ATOM 3147 O O . GLU B 1 191 ? -7.457 -0.787 31.453 1 33.78 191 GLU B O 1
ATOM 3152 N N . GLU B 1 192 ? -5.957 0.65 31.672 1 32.22 192 GLU B N 1
ATOM 3153 C CA . GLU B 1 192 ? -5.902 0.01 32.969 1 32.22 192 GLU B CA 1
ATOM 3154 C C . GLU B 1 192 ? -7 0.538 33.906 1 32.22 192 GLU B C 1
ATOM 3156 O O . GLU B 1 192 ? -7.23 -0.011 34.969 1 32.22 192 GLU B O 1
ATOM 3161 N N . ASP B 1 193 ? -7.48 1.722 33.875 1 31.52 193 ASP B N 1
ATOM 3162 C CA . ASP B 1 193 ? -8.023 2.172 35.156 1 31.52 193 ASP B CA 1
ATOM 3163 C C . ASP B 1 193 ? -9.406 1.583 35.375 1 31.52 193 ASP B C 1
ATOM 3165 O O . ASP B 1 193 ? -10.117 2.004 36.312 1 31.52 193 ASP B O 1
ATOM 3169 N N . SER B 1 194 ? -10.109 0.784 34.562 1 28.41 194 SER B N 1
ATOM 3170 C CA . SER B 1 194 ? -11.375 0.441 35.219 1 28.41 194 SER B CA 1
ATOM 3171 C C . SER B 1 194 ? -11.18 -0.592 36.312 1 28.41 194 SER B C 1
ATOM 3173 O O . SER B 1 194 ? -12.148 -1.107 36.875 1 28.41 194 SER B O 1
ATOM 3175 N N . ASP B 1 195 ? -10.086 -0.665 37.188 1 24.3 195 ASP B N 1
ATOM 3176 C CA . ASP B 1 195 ? -10.562 -1.13 38.5 1 24.3 195 ASP B CA 1
ATOM 3177 C C . ASP B 1 195 ? -11.344 -0.035 39.219 1 24.3 195 ASP B C 1
ATOM 3179 O O . ASP B 1 195 ? -10.945 1.131 39.219 1 24.3 195 ASP B O 1
#

Radius of gyration: 24.4 Å; Cα contacts (8 Å, |Δi|>4): 399; chains: 2; bounding box: 36×71×66 Å

Solvent-accessible surface area (backbone atoms only — not comparable to full-atom values): 22010 Å² total; per-residue (Å²): 131,71,42,35,73,56,60,48,62,53,90,89,49,83,40,58,56,56,56,41,50,28,53,52,51,51,51,51,22,51,54,44,46,56,50,46,67,69,40,80,67,82,66,74,66,53,83,65,44,50,77,38,55,47,96,59,64,65,88,66,50,66,50,57,47,53,51,50,45,54,75,74,41,82,70,58,54,62,39,57,57,51,17,49,51,49,49,51,48,26,37,67,70,35,72,88,54,74,57,28,73,41,23,43,65,54,49,48,50,40,30,38,51,51,38,35,65,72,68,65,47,93,56,78,56,63,64,54,50,14,59,72,61,72,48,50,53,70,55,46,54,51,40,44,52,37,48,41,59,42,35,69,66,62,74,86,52,39,49,66,60,49,50,50,50,50,52,51,48,52,52,50,42,55,50,49,36,67,71,39,54,70,72,46,40,76,74,67,50,84,72,66,67,85,116,130,71,43,36,75,55,59,51,63,54,90,88,50,82,43,59,56,58,56,40,48,26,53,52,50,50,52,51,21,51,56,43,47,55,49,45,69,69,40,80,68,81,67,74,67,54,84,66,43,50,77,37,56,46,96,58,64,66,88,66,48,65,50,58,47,53,49,50,44,56,73,74,40,84,70,57,55,62,40,56,55,50,15,49,50,48,48,52,48,26,36,66,68,36,73,88,54,74,58,28,73,40,24,43,66,55,49,48,51,40,28,38,51,51,37,36,63,71,70,66,48,91,55,78,55,63,64,54,49,13,59,71,61,72,47,51,53,69,57,47,54,51,40,42,53,35,48,40,58,41,36,70,67,64,74,84,50,40,49,67,60,50,49,49,50,51,52,50,48,54,53,49,41,55,50,49,34,68,69,38,54,70,72,44,40,74,73,67,50,82,72,65,65,86,115

Foldseek 3Di:
DPCQLFNVPPVVADGPLLVLVLVVLVVQQVVVVVVVVVVVDPPDPDPLCNLQFAPDQDPDGSSRLSVLCVNQKPDTPLLQLLLVVLVVLLCVLVVVDGDHRRGPLVSSLLSSVLSCVVVVPPIDDLCSSCVSSVHHSVSSVVSNVSSCVSNVVPSDDDPVNSVVSSVVSVVSVVVVCVVPVVVCVVVVPPPPPPD/DPCQLFPPPPPVADGPLLVLVLVVLVVQQVVVVVVVVVVVDPPDPDPLCNLQFAPDQDPDGSSRLSVLCVNQKPDTPLLQLLLVVLVVLLCVLVVVDGDHRRGPLVSSLLSSVLSCVVVVPPIDDLCSSCVSSVHHSVSSVVSNVSSCVSNVVPSDDDPVNSVVSSVVSVVSVVVVCVVPVVVCVVVVPPPPPPD

Secondary structure (DSSP, 8-state):
----TTT---TTS--HHHHHHHHHHHHHHHHHHHHHHHS-------GGGGGG--SS--SS-HHHHHHHHHHHS---HHHHHHHHHHHHHHHHH-TT----TTTHHHHHHHHHHHHHHHTT-----HHHHHHHHTS-HHHHHHHHHHHHHHTTT-----HHHHHHHHHHHHHHHHHHHHH-HHHHHHHHGGGTTT-/----TTT---TTS--HHHHHHHHHHHHHHHHHHHHHHHS-------GGGGGG--SS--SS-HHHHHHHHHHHS---HHHHHHHHHHHHHHHHH-TT----TTTHHHHHHHHHHHHHHHTT-----HHHHHHHHTS-HHHHHHHHHHHHHHTTT-----HHHHHHHHHHHHHHHHHHHHH-HHHHHHHHGGGGGG-

InterPro domains:
  IPR012389 Cyclin P/U [PIRSF027110] (10-177)
  IPR013922 Cyclin PHO80-like [PF08613] (17-155)
  IPR013922 Cyclin PHO80-like [PTHR15615] (11-176)
  IPR036915 Cyclin-like superfamily [SSF47954] (66-156)

Nearest PDB structures (foldseek):
  2pk9-assembly1_B  TM=8.877E-01  e=4.882E-06  Saccharomyces cerevisiae
  2pk9-assembly3_D  TM=8.729E-01  e=5.404E-06  Saccharomyces cerevisiae
  2pmi-assembly2_D  TM=8.532E-01  e=9.452E-06  Saccharomyces cerevisiae
  4krd-assembly1_B  TM=7.464E-01  e=2.131E-05  Saccharomyces cerevisiae S288C
  4krc-assembly1_B  TM=7.786E-01  e=1.084E-04  Saccharomyces cerevisiae S288C

pLDDT: mean 81.35, std 20.71, range [19.09, 98.31]

Sequence (390 aa):
MVQTLAEVEQKKNIPLVINILSALLKRTTNQNDEHTVSQQYRRHPPSAAKAFSGLVIPTISIRRYLEHIYFNTDCSTCCYVIAFIYLDRFLYFNPSIRLDFFNVHRFLITAIITCVKFMDERCNGNAHFAYVGGISVSEMKELEVDFLFGLRFNLNVNPISYNGYCSFLLREMSRLKLKDPCKLQFLSSEEEDSDMVQTLAEVEQKKNIPLVINILSALLKRTTNQNDEHTVSQQYRRHPPSAAKAFSGLVIPTISIRRYLEHIYFNTDCSTCCYVIAFIYLDRFLYFNPSIRLDFFNVHRFLITAIITCVKFMDERCNGNAHFAYVGGISVSEMKELEVDFLFGLRFNLNVNPISYNGYCSFLLREMSRLKLKDPCKLQFLSSEEEDSD

Organism: Dendrobium nobile (NCBI:txid94219)